Protein 4IT7 (pdb70)

Solvent-accessible surface area: 24587 Å² total; per-residue (Å²): 86,52,89,46,82,62,66,39,92,29,98,91,3,78,52,1,1,32,65,0,28,118,92,10,15,93,85,40,154,64,91,84,51,9,28,48,68,120,10,69,44,3,82,13,32,15,100,49,5,30,30,2,27,0,58,0,31,1,1,24,4,85,17,99,59,105,98,128,43,120,55,132,28,121,52,57,115,132,3,84,79,57,38,0,32,0,15,0,85,28,26,47,22,74,142,57,79,79,25,47,54,134,81,50,104,90,81,99,54,90,64,127,75,92,40,96,35,97,91,3,78,52,1,1,32,66,0,27,65,50,10,16,5,66,30,116,60,62,85,51,11,27,48,65,120,9,68,40,2,84,18,32,116,93,55,18,42,26,3,27,0,60,0,32,1,1,19,4,82,18,96,19,65,98,135,39,125,55,135,28,121,52,56,116,133,13,86,77,57,37,0,31,0,13,0,28,29,15,105,174,97,110,33,57,52,26,47,53,94,82,50,106,88,76,103,48,89,64,126,75,90,39,111,35,115,90,2,82,52,1,1,32,64,0,27,119,90,9,15,92,85,40,153,64,89,86,49,10,28,48,67,118,10,68,41,4,63,17,33,115,105,56,19,42,32,2,27,0,43,0,32,1,1,17,4,80,19,97,58,108,98,131,39,121,53,135,28,120,51,62,122,117,32,84,81,55,38,0,33,0,13,0,84,28,27,105,172,102,141,56,80,78,26,47,54,134,82,50,107,88,79,100,49,92,60,127,74,91,40,109,35,114,90,2,81,54,2,1,32,64,0,27,119,91,9,14,93,84,40,136,64,94,85,51,10,29,46,68,117,9,69,40,3,65,16,33,113,105,58,18,43,32,2,26,0,44,0,32,2,0,20,4,83,17,106,59,106,99,125,40,125,52,136,28,118,49,59,122,116,31,82,73,55,37,0,33,0,14,0,83,28,28,105,174,102,142,57,80,79,26,47,53,134,46,42,68,61,61

Organism: Ascaris lumbricoides (NCBI:txid6252)

Structure (mmCIF, N/CA/C/O backbone):
data_4IT7
#
_entry.id   4IT7
#
_cell.length_a   43.510
_cell.length_b   44.499
_cell.length_c   44.582
_cell.angle_alpha   90.000
_cell.angle_beta   89.990
_cell.angle_gamma   90.000
#
_symmetry.space_group_name_H-M   'P 1'
#
loop_
_entity.id
_entity.type
_entity.pdbx_description
1 polymer CPI
2 water water
#
loop_
_atom_site.group_PDB
_atom_site.id
_atom_site.type_symbol
_atom_site.label_atom_id
_atom_site.label_alt_id
_atom_site.label_comp_id
_atom_site.label_asym_id
_atom_site.label_entity_id
_atom_site.label_seq_id
_atom_site.pdbx_PDB_ins_code
_atom_site.Cartn_x
_atom_site.Cartn_y
_atom_site.Cartn_z
_atom_site.occupancy
_atom_site.B_iso_or_equiv
_atom_site.auth_seq_id
_atom_site.auth_comp_id
_atom_site.auth_asym_id
_atom_site.auth_atom_id
_atom_site.pdbx_PDB_model_num
ATOM 1 N N . GLY A 1 7 ? -13.659 -11.493 -14.012 1.00 80.37 6 GLY A N 1
ATOM 2 C CA . GLY A 1 7 ? -13.016 -12.739 -14.517 1.00 83.15 6 GLY A CA 1
ATOM 3 C C . GLY A 1 7 ? -11.582 -12.870 -14.023 1.00 86.15 6 GLY A C 1
ATOM 4 O O . GLY A 1 7 ? -11.237 -13.827 -13.337 1.00 91.51 6 GLY A O 1
ATOM 5 N N . GLY A 1 8 ? -10.743 -11.901 -14.372 1.00 79.54 7 GLY A N 1
ATOM 6 C CA . GLY A 1 8 ? -9.324 -11.937 -14.022 1.00 66.41 7 GLY A CA 1
ATOM 7 C C . GLY A 1 8 ? -8.739 -10.541 -13.923 1.00 58.65 7 GLY A C 1
ATOM 8 O O . GLY A 1 8 ? -9.384 -9.529 -14.272 1.00 53.81 7 GLY A O 1
ATOM 9 N N . PHE A 1 9 ? -7.511 -10.487 -13.444 1.00 48.59 8 PHE A N 1
ATOM 10 C CA . PHE A 1 9 ? -6.867 -9.220 -13.167 1.00 54.23 8 PHE A CA 1
ATOM 11 C C . PHE A 1 9 ? -6.343 -8.493 -14.382 1.00 50.58 8 PHE A C 1
ATOM 12 O O . PHE A 1 9 ? -5.924 -9.110 -15.335 1.00 61.81 8 PHE A O 1
ATOM 20 N N . SER A 1 10 ? -6.349 -7.167 -14.331 1.00 52.06 9 SER A N 1
ATOM 21 C CA . SER A 1 10 ? -5.727 -6.373 -15.388 1.00 52.72 9 SER A CA 1
ATOM 22 C C . SER A 1 10 ? -4.740 -5.290 -14.860 1.00 54.99 9 SER A C 1
ATOM 23 O O . SER A 1 10 ? -5.065 -4.509 -13.956 1.00 53.84 9 SER A O 1
ATOM 26 N N . THR A 1 11 ? -3.535 -5.283 -15.430 1.00 48.47 10 THR A N 1
ATOM 27 C CA . THR A 1 11 ? -2.452 -4.386 -15.055 1.00 51.85 10 THR A CA 1
ATOM 28 C C . THR A 1 11 ? -2.916 -2.971 -15.116 1.00 49.70 10 THR A C 1
ATOM 29 O O . THR A 1 11 ? -3.664 -2.608 -15.971 1.00 55.96 10 THR A O 1
ATOM 33 N N . LYS A 1 12 ? -2.445 -2.159 -14.197 1.00 47.83 11 LYS A N 1
ATOM 34 C CA . LYS A 1 12 ? -2.925 -0.819 -14.100 1.00 50.65 11 LYS A CA 1
ATOM 35 C C . LYS A 1 12 ? -1.667 0.006 -13.906 1.00 47.86 11 LYS A C 1
ATOM 36 O O . LYS A 1 12 ? -0.641 -0.526 -13.498 1.00 55.01 11 LYS A O 1
ATOM 42 N N . ASP A 1 13 ? -1.725 1.291 -14.240 1.00 49.32 12 ASP A N 1
ATOM 43 C CA . ASP A 1 13 ? -0.552 2.134 -14.189 1.00 49.60 12 ASP A CA 1
ATOM 44 C C . ASP A 1 13 ? -0.311 2.719 -12.799 1.00 53.43 12 ASP A C 1
ATOM 45 O O . ASP A 1 13 ? -1.215 3.329 -12.200 1.00 58.34 12 ASP A O 1
ATOM 50 N N . VAL A 1 14 ? 0.922 2.575 -12.316 1.00 54.27 13 VAL A N 1
ATOM 51 C CA . VAL A 1 14 ? 1.243 2.927 -10.926 1.00 56.35 13 VAL A CA 1
ATOM 52 C C . VAL A 1 14 ? 1.260 4.438 -10.705 1.00 58.18 13 VAL A C 1
ATOM 53 O O . VAL A 1 14 ? 1.403 4.895 -9.567 1.00 57.74 13 VAL A O 1
ATOM 57 N N . ASN A 1 15 ? 1.103 5.215 -11.783 1.00 61.56 14 ASN A N 1
ATOM 58 C CA . ASN A 1 15 ? 1.045 6.686 -11.664 1.00 58.35 14 ASN A CA 1
ATOM 59 C C . ASN A 1 15 ? -0.381 7.247 -11.836 1.00 57.26 14 ASN A C 1
ATOM 60 O O . ASN A 1 15 ? -0.620 8.444 -11.695 1.00 55.89 14 ASN A O 1
ATOM 65 N N . ASP A 1 16 ? -1.331 6.374 -12.128 1.00 54.00 15 ASP A N 1
ATOM 66 C CA . ASP A 1 16 ? -2.733 6.747 -12.048 1.00 56.74 15 ASP A CA 1
ATOM 67 C C . ASP A 1 16 ? -3.007 7.508 -10.736 1.00 64.15 15 ASP A C 1
ATOM 68 O O . ASP A 1 16 ? -2.589 7.084 -9.644 1.00 60.14 15 ASP A O 1
ATOM 73 N N . PRO A 1 17 ? -3.689 8.658 -10.846 1.00 65.77 16 PRO A N 1
ATOM 74 C CA . PRO A 1 17 ? -3.933 9.496 -9.677 1.00 62.93 16 PRO A CA 1
ATOM 75 C C . PRO A 1 17 ? -4.761 8.757 -8.636 1.00 61.65 16 PRO A C 1
ATOM 76 O O . PRO A 1 17 ? -4.534 8.927 -7.439 1.00 63.25 16 PRO A O 1
ATOM 80 N N . LYS A 1 18 ? -5.676 7.909 -9.089 1.00 59.02 17 LYS A N 1
ATOM 81 C CA . LYS A 1 18 ? -6.416 7.052 -8.177 1.00 62.80 17 LYS A CA 1
ATOM 82 C C . LYS A 1 18 ? -5.543 5.938 -7.538 1.00 57.86 17 LYS A C 1
ATOM 83 O O . LYS A 1 18 ? -5.746 5.610 -6.385 1.00 52.80 17 LYS A O 1
ATOM 89 N N . ILE A 1 19 ? -4.620 5.331 -8.289 1.00 52.05 18 ILE A N 1
ATOM 90 C CA . ILE A 1 19 ? -3.734 4.319 -7.713 1.00 45.96 18 ILE A CA 1
ATOM 91 C C . ILE A 1 19 ? -2.862 4.952 -6.626 1.00 41.83 18 ILE A C 1
ATOM 92 O O . ILE A 1 19 ? -2.768 4.394 -5.547 1.00 38.09 18 ILE A O 1
ATOM 97 N N . GLN A 1 20 ? -2.271 6.113 -6.904 1.00 41.31 19 GLN A N 1
ATOM 98 C CA . GLN A 1 20 ? -1.501 6.848 -5.914 1.00 42.95 19 GLN A CA 1
ATOM 99 C C . GLN A 1 20 ? -2.271 7.108 -4.578 1.00 42.79 19 GLN A C 1
ATOM 100 O O . GLN A 1 20 ? -1.783 6.761 -3.492 1.00 46.45 19 GLN A O 1
ATOM 106 N N . ALA A 1 21 ? -3.469 7.692 -4.677 1.00 43.33 20 ALA A N 1
ATOM 107 C CA . ALA A 1 21 ? -4.398 7.898 -3.536 1.00 40.59 20 ALA A CA 1
ATOM 108 C C . ALA A 1 21 ? -4.569 6.617 -2.767 1.00 42.34 20 ALA A C 1
ATOM 109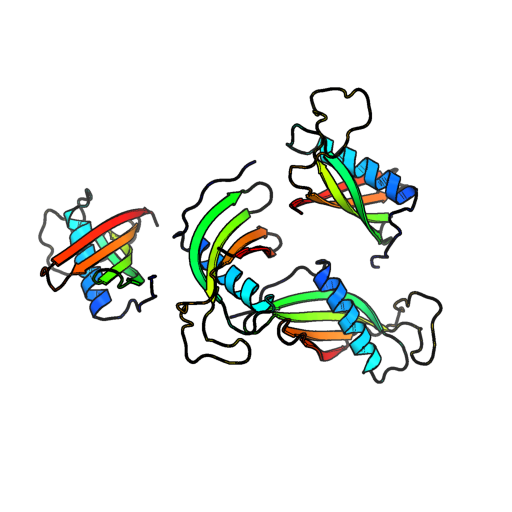 O O . ALA A 1 21 ? -4.383 6.594 -1.546 1.00 43.20 20 ALA A O 1
ATOM 111 N N . LEU A 1 22 ? -4.882 5.534 -3.476 1.00 31.96 21 LEU A N 1
ATOM 112 C CA . LEU A 1 22 ? -5.041 4.270 -2.793 1.00 35.99 21 LEU A CA 1
ATOM 113 C C . LEU A 1 22 ? -3.766 3.784 -2.060 1.00 37.15 21 LEU A C 1
ATOM 114 O O . LEU A 1 22 ? -3.874 3.286 -0.919 1.00 31.30 21 LEU A O 1
ATOM 119 N N . ALA A 1 23 ? -2.585 3.908 -2.703 1.00 37.16 22 ALA A N 1
ATOM 120 C CA . ALA A 1 23 ? -1.292 3.525 -2.057 1.00 34.36 22 ALA A CA 1
ATOM 121 C C . ALA A 1 23 ? -1.117 4.343 -0.751 1.00 30.59 22 ALA A C 1
ATOM 122 O O . ALA A 1 23 ? -0.730 3.810 0.260 1.00 35.09 22 ALA A O 1
ATOM 124 N N . GLY A 1 24 ? -1.472 5.620 -0.801 1.00 29.89 23 GLY A N 1
ATOM 125 C CA . GLY A 1 24 ? -1.339 6.514 0.315 1.00 32.53 23 GLY A CA 1
ATOM 126 C C . GLY A 1 24 ? -2.151 5.994 1.470 1.00 34.08 23 GLY A C 1
ATOM 127 O O . GLY A 1 24 ? -1.699 5.999 2.602 1.00 36.30 23 GLY A O 1
ATOM 128 N N . LYS A 1 25 ? -3.352 5.529 1.165 1.00 33.08 24 LYS A N 1
ATOM 129 C CA . LYS A 1 25 ? -4.256 5.068 2.194 1.00 32.96 24 LYS A CA 1
ATOM 130 C C . LYS A 1 25 ? -3.759 3.748 2.708 1.00 32.69 24 LYS A C 1
ATOM 131 O O . LYS A 1 25 ? -3.887 3.478 3.924 1.00 30.28 24 LYS A O 1
ATOM 137 N N . ALA A 1 26 ? -3.189 2.919 1.827 1.00 26.94 25 ALA A N 1
ATOM 138 C CA . ALA A 1 26 ? -2.699 1.613 2.272 1.00 31.36 25 ALA A CA 1
ATOM 139 C C . ALA A 1 26 ? -1.475 1.812 3.221 1.00 32.85 25 ALA A C 1
ATOM 140 O O . ALA A 1 26 ? -1.312 1.069 4.205 1.00 32.50 25 ALA A O 1
ATOM 142 N N . LEU A 1 27 ? -0.683 2.860 2.970 1.00 32.62 26 LEU A N 1
ATOM 143 C CA . LEU A 1 27 ? 0.421 3.215 3.857 1.00 35.42 26 LEU A CA 1
ATOM 144 C C . LEU A 1 27 ? -0.053 3.586 5.269 1.00 34.92 26 LEU A C 1
ATOM 145 O O . LEU A 1 27 ? 0.481 3.065 6.234 1.00 33.79 26 LEU A O 1
ATOM 150 N N . GLN A 1 28 ? -1.041 4.496 5.369 1.00 32.34 27 GLN A N 1
ATOM 151 C CA . GLN A 1 28 ? -1.602 4.840 6.657 1.00 33.66 27 GLN A CA 1
ATOM 152 C C . GLN A 1 28 ? -2.076 3.598 7.390 1.00 34.25 27 GLN A C 1
ATOM 153 O O . GLN A 1 28 ? -1.873 3.441 8.583 1.00 35.96 27 GLN A O 1
ATOM 159 N N . ARG A 1 29 ? -2.670 2.678 6.664 1.00 30.48 28 ARG A N 1
ATOM 160 C CA . ARG A 1 29 ? -3.069 1.425 7.261 1.00 34.13 28 ARG A CA 1
ATOM 161 C C . ARG A 1 29 ? -1.867 0.578 7.721 1.00 31.09 28 ARG A C 1
ATOM 162 O O . ARG A 1 29 ? -1.874 0.000 8.785 1.00 30.78 28 ARG A O 1
ATOM 170 N N . ILE A 1 30 ? -0.823 0.463 6.909 1.00 32.45 29 ILE A N 1
ATOM 171 C CA . ILE A 1 30 ? 0.363 -0.288 7.325 1.00 33.85 29 ILE A CA 1
ATOM 172 C C . ILE A 1 30 ? 0.914 0.337 8.605 1.00 28.68 29 ILE A C 1
ATOM 173 O O . ILE A 1 30 ? 1.119 -0.349 9.566 1.00 28.05 29 ILE A O 1
ATOM 178 N N . ASN A 1 31 ? 1.037 1.641 8.638 1.00 25.80 30 ASN A N 1
ATOM 179 C CA . ASN A 1 31 ? 1.616 2.302 9.788 1.00 29.95 30 ASN A CA 1
ATOM 180 C C . ASN A 1 31 ? 0.769 2.160 11.060 1.00 36.21 30 ASN A C 1
ATOM 181 O O . ASN A 1 31 ? 1.331 1.931 12.151 1.00 38.14 30 ASN A O 1
ATOM 186 N N . ALA A 1 32 ? -0.569 2.272 10.910 1.00 36.01 31 ALA A N 1
ATOM 187 C CA . ALA A 1 32 ? -1.560 2.135 12.030 1.00 37.09 31 ALA A CA 1
ATOM 188 C C . ALA A 1 32 ? -1.534 0.763 12.696 1.00 34.62 31 ALA A C 1
ATOM 189 O O . ALA A 1 32 ? -1.607 0.643 13.935 1.00 36.63 31 ALA A O 1
ATOM 191 N N . ALA A 1 33 ? -1.365 -0.268 11.875 1.00 32.22 32 ALA A N 1
ATOM 192 C CA . ALA A 1 33 ? -1.367 -1.657 12.321 1.00 33.91 32 ALA A CA 1
ATOM 193 C C . ALA A 1 33 ? 0.026 -2.259 12.687 1.00 39.69 32 ALA A C 1
ATOM 194 O O . ALA A 1 33 ? 0.105 -3.278 13.393 1.00 40.03 32 ALA A O 1
ATOM 196 N N . SER A 1 34 ? 1.104 -1.666 12.180 1.00 38.36 33 SER A N 1
ATOM 197 C CA . SER A 1 34 ? 2.464 -2.220 12.315 1.00 40.84 33 SER A CA 1
ATOM 198 C C . SER A 1 34 ? 2.973 -2.096 13.764 1.00 40.74 33 SER A C 1
ATOM 199 O O . SER A 1 34 ? 2.716 -1.073 14.421 1.00 38.86 33 SER A O 1
ATOM 202 N N . ASN A 1 35 ? 3.649 -3.138 14.265 1.00 45.79 34 ASN A N 1
ATOM 203 C CA . ASN A 1 35 ? 4.363 -3.089 15.584 1.00 46.50 34 ASN A CA 1
ATOM 204 C C . ASN A 1 35 ? 5.533 -2.116 15.673 1.00 46.02 34 ASN A C 1
ATOM 205 O O . ASN A 1 35 ? 6.038 -1.830 16.762 1.00 46.94 34 ASN A O 1
ATOM 210 N N . ASP A 1 36 ? 6.006 -1.670 14.523 1.00 49.21 35 ASP A N 1
ATOM 211 C CA . ASP A 1 36 ? 7.167 -0.796 14.447 1.00 49.97 35 ASP A CA 1
ATOM 212 C C . ASP A 1 36 ? 6.830 0.530 15.167 1.00 48.36 35 ASP A C 1
ATOM 213 O O . ASP A 1 36 ? 5.706 0.986 15.102 1.00 42.95 35 ASP A O 1
ATOM 218 N N . LEU A 1 37 ? 7.784 1.106 15.892 1.00 42.47 36 LEU A N 1
ATOM 219 C CA . LEU A 1 37 ? 7.605 2.409 16.529 1.00 41.95 36 LEU A CA 1
ATOM 220 C C . LEU A 1 37 ? 7.736 3.546 15.537 1.00 39.16 36 LEU A C 1
ATOM 221 O O . LEU A 1 37 ? 7.296 4.670 15.798 1.00 42.16 36 LEU A O 1
ATOM 226 N N . PHE A 1 38 ? 8.421 3.291 14.426 1.00 36.34 37 PHE A N 1
ATOM 227 C CA . PHE A 1 38 ? 8.741 4.358 13.443 1.00 40.25 37 PHE A CA 1
ATOM 228 C C . PHE A 1 38 ? 7.818 4.224 12.212 1.00 39.21 37 PHE A C 1
ATOM 229 O O . PHE A 1 38 ? 7.568 3.099 11.732 1.00 33.68 37 PHE A O 1
ATOM 237 N N . GLN A 1 39 ? 7.309 5.357 11.741 1.00 34.13 38 GLN A N 1
ATOM 238 C CA . GLN A 1 39 ? 6.555 5.440 10.504 1.00 37.45 38 GLN A CA 1
ATOM 239 C C . GLN A 1 39 ? 7.362 4.901 9.351 1.00 39.23 38 GLN A C 1
ATOM 240 O O . GLN A 1 39 ? 8.595 5.080 9.310 1.00 37.45 38 GLN A O 1
ATOM 246 N N . GLN A 1 40 ? 6.653 4.275 8.415 1.00 39.12 39 GLN A N 1
ATOM 247 C CA . GLN A 1 40 ? 7.220 3.808 7.163 1.00 37.08 39 GLN A CA 1
ATOM 248 C C . GLN A 1 40 ? 6.740 4.763 6.066 1.00 39.79 39 GLN A C 1
ATOM 249 O O . GLN A 1 40 ? 5.740 5.461 6.222 1.00 31.48 39 GLN A O 1
ATOM 255 N N . THR A 1 41 ? 7.471 4.805 4.951 1.00 36.64 40 THR A N 1
ATOM 256 C CA . THR A 1 41 ? 7.085 5.648 3.867 1.00 34.42 40 THR A CA 1
ATOM 257 C C . THR A 1 41 ? 7.147 4.804 2.616 1.00 34.34 40 THR A C 1
ATOM 258 O O . THR A 1 41 ? 7.788 3.731 2.608 1.00 38.25 40 THR A O 1
ATOM 262 N N . ILE A 1 42 ? 6.430 5.244 1.592 1.00 30.89 41 ILE A N 1
ATOM 263 C CA . ILE A 1 42 ? 6.432 4.524 0.326 1.00 35.64 41 ILE A CA 1
ATOM 264 C C . ILE A 1 42 ? 7.671 5.012 -0.419 1.00 34.34 41 ILE A C 1
ATOM 265 O O . ILE A 1 42 ? 7.871 6.201 -0.606 1.00 34.22 41 ILE A O 1
ATOM 270 N N . VAL A 1 43 ? 8.509 4.076 -0.820 1.00 42.68 42 VAL A N 1
ATOM 271 C CA . VAL A 1 43 ? 9.540 4.369 -1.820 1.00 43.02 42 VAL A CA 1
ATOM 272 C C . VAL A 1 43 ? 8.919 4.396 -3.228 1.00 46.68 42 VAL A C 1
ATOM 273 O O . VAL A 1 43 ? 8.962 5.417 -3.948 1.00 44.04 42 VAL A O 1
ATOM 277 N N . LYS A 1 44 ? 8.277 3.288 -3.598 1.00 47.58 43 LYS A N 1
ATOM 278 C CA . LYS A 1 44 ? 7.537 3.280 -4.845 1.00 49.20 43 LYS A CA 1
ATOM 279 C C . LYS A 1 44 ? 6.400 2.257 -4.874 1.00 45.56 43 LYS A C 1
ATOM 280 O O . LYS A 1 44 ? 6.438 1.183 -4.218 1.00 39.41 43 LYS A O 1
ATOM 286 N N . VAL A 1 45 ? 5.420 2.574 -5.706 1.00 41.48 44 VAL A N 1
ATOM 287 C CA . VAL A 1 45 ? 4.435 1.595 -6.020 1.00 45.82 44 VAL A CA 1
ATOM 288 C C . VAL A 1 45 ? 5.067 0.663 -7.061 1.00 40.80 44 VAL A C 1
ATOM 289 O O . VAL A 1 45 ? 5.203 1.039 -8.189 1.00 37.42 44 VAL A O 1
ATOM 293 N N . ILE A 1 46 ? 5.420 -0.553 -6.664 1.00 40.59 45 ILE A N 1
ATOM 294 C CA . ILE A 1 46 ? 6.033 -1.546 -7.586 1.00 39.35 45 ILE A CA 1
ATOM 295 C C . ILE A 1 46 ? 5.015 -1.987 -8.669 1.00 45.01 45 ILE A C 1
ATOM 296 O O . ILE A 1 46 ? 5.310 -1.934 -9.863 1.00 43.93 45 ILE A O 1
ATOM 301 N N . SER A 1 47 ? 3.813 -2.411 -8.261 1.00 44.40 46 SER A N 1
ATOM 302 C CA . SER A 1 47 ? 2.777 -2.762 -9.232 1.00 41.99 46 SER A CA 1
ATOM 303 C C . SER A 1 47 ? 1.342 -2.477 -8.759 1.00 42.38 46 SER A C 1
ATOM 304 O O . SER A 1 47 ? 1.112 -2.205 -7.571 1.00 36.80 46 SER A O 1
ATOM 307 N N . ALA A 1 48 ? 0.390 -2.569 -9.697 1.00 35.72 47 ALA A N 1
ATOM 308 C CA . ALA A 1 48 ? -1.013 -2.286 -9.428 1.00 35.35 47 ALA A CA 1
ATOM 309 C C . ALA A 1 48 ? -1.835 -3.049 -10.422 1.00 39.95 47 ALA A C 1
ATOM 310 O O . ALA A 1 48 ? -1.534 -3.041 -11.604 1.00 38.83 47 ALA A O 1
ATOM 312 N N . LYS A 1 49 ? -2.877 -3.723 -9.958 1.00 40.98 48 LYS A N 1
ATOM 313 C CA . LYS A 1 49 ? -3.719 -4.480 -10.857 1.00 43.10 48 LYS A CA 1
ATOM 314 C C . LYS A 1 49 ? -5.128 -4.563 -10.298 1.00 46.57 48 LYS A C 1
ATOM 315 O O . LYS A 1 49 ? -5.315 -4.814 -9.097 1.00 45.68 48 LYS A O 1
ATOM 321 N N . THR A 1 50 ? -6.112 -4.395 -11.177 1.00 42.75 49 THR A N 1
ATOM 322 C CA . THR A 1 50 ? -7.511 -4.354 -10.771 1.00 44.81 49 THR A CA 1
ATOM 323 C C . THR A 1 50 ? -8.326 -5.458 -11.435 1.00 52.44 49 THR A C 1
ATOM 324 O O . THR A 1 50 ? -8.072 -5.851 -12.581 1.00 52.94 49 THR A O 1
ATOM 328 N N . GLN A 1 51 ? -9.246 -6.025 -10.668 1.00 48.44 50 GLN A N 1
ATOM 329 C CA . GLN A 1 51 ? -10.266 -6.863 -11.205 1.00 48.66 50 GLN A CA 1
ATOM 330 C C . GLN A 1 51 ? -11.625 -6.306 -10.801 1.00 52.05 50 GLN A C 1
ATOM 331 O O . GLN A 1 51 ? -11.735 -5.475 -9.894 1.00 45.13 50 GLN A O 1
ATOM 337 N N . VAL A 1 52 ? -12.656 -6.741 -11.515 1.00 50.48 51 VAL A N 1
ATOM 338 C CA . VAL A 1 52 ? -13.981 -6.141 -11.398 1.00 49.99 51 VAL A CA 1
ATOM 339 C C . VAL A 1 52 ? -15.069 -7.193 -11.456 1.00 54.41 51 VAL A C 1
ATOM 340 O O . VAL A 1 52 ? -16.104 -6.961 -12.069 1.00 54.95 51 VAL A O 1
ATOM 344 N N . VAL A 1 53 ? -14.842 -8.331 -10.810 1.00 55.49 52 VAL A N 1
ATOM 345 C CA . VAL A 1 53 ? -15.857 -9.369 -10.717 1.00 61.60 52 VAL A CA 1
ATOM 346 C C . VAL A 1 53 ? -16.967 -9.025 -9.689 1.00 63.26 52 VAL A C 1
ATOM 347 O O . VAL A 1 53 ? -18.138 -9.226 -9.982 1.00 56.13 52 VAL A O 1
ATOM 351 N N . ALA A 1 54 ? -16.614 -8.485 -8.518 1.00 58.15 53 ALA A N 1
ATOM 352 C CA . ALA A 1 54 ? -17.621 -8.062 -7.540 1.00 52.91 53 ALA A CA 1
ATOM 353 C C . ALA A 1 54 ? -17.216 -6.776 -6.864 1.00 50.18 53 ALA A C 1
ATOM 354 O O . ALA A 1 54 ? -16.584 -6.800 -5.814 1.00 60.91 53 ALA A O 1
ATOM 356 N N . GLY A 1 55 ? -17.600 -5.643 -7.431 1.00 44.34 54 GLY A N 1
ATOM 357 C CA . GLY A 1 55 ? -16.990 -4.367 -7.040 1.00 37.47 54 GLY A CA 1
ATOM 358 C C . GLY A 1 55 ? -15.545 -4.371 -7.570 1.00 39.04 54 GLY A C 1
ATOM 359 O O . GLY A 1 55 ? -15.172 -5.282 -8.286 1.00 39.81 54 GLY A O 1
ATOM 360 N N . THR A 1 56 ? -14.747 -3.349 -7.267 1.00 39.90 55 THR A N 1
ATOM 361 C CA . THR A 1 56 ? -13.358 -3.296 -7.745 1.00 38.97 55 THR A CA 1
ATOM 362 C C . THR A 1 56 ? -12.406 -3.812 -6.679 1.00 46.41 55 THR A C 1
ATOM 363 O O . THR A 1 56 ? -12.441 -3.355 -5.515 1.00 39.73 55 THR A O 1
ATOM 367 N N . ASN A 1 57 ? -11.575 -4.778 -7.072 1.00 43.74 56 ASN A N 1
ATOM 368 C CA . ASN A 1 57 ? -10.464 -5.214 -6.264 1.00 41.13 56 ASN A CA 1
ATOM 369 C C . ASN A 1 57 ? -9.117 -4.832 -6.859 1.00 43.62 56 ASN A C 1
ATOM 370 O O . ASN A 1 57 ? -8.718 -5.325 -7.924 1.00 46.17 56 ASN A O 1
ATOM 375 N N . THR A 1 58 ? -8.419 -3.948 -6.157 1.00 42.71 57 THR A N 1
ATOM 376 C CA . THR A 1 58 ? -7.101 -3.485 -6.549 1.00 42.18 57 THR A CA 1
ATOM 377 C C . THR A 1 58 ? -5.990 -4.079 -5.672 1.00 42.31 57 THR A C 1
ATOM 378 O O . THR A 1 58 ? -6.030 -3.925 -4.448 1.00 48.21 57 THR A O 1
ATOM 382 N N . VAL A 1 59 ? -5.003 -4.729 -6.282 1.00 39.58 58 VAL A N 1
ATOM 383 C CA . VAL A 1 59 ? -3.890 -5.305 -5.522 1.00 38.74 58 VAL A CA 1
ATOM 384 C C . VAL A 1 59 ? -2.656 -4.496 -5.875 1.00 42.65 58 VAL A C 1
ATOM 385 O O . VAL A 1 59 ? -2.331 -4.295 -7.067 1.00 41.98 58 VAL A O 1
ATOM 389 N N . LEU A 1 60 ? -2.024 -3.979 -4.829 1.00 39.40 59 LEU A N 1
ATOM 390 C CA . LEU A 1 60 ? -0.845 -3.152 -4.962 1.00 40.58 59 LEU A CA 1
ATOM 391 C C . LEU A 1 60 ? 0.319 -3.830 -4.288 1.00 39.18 59 LEU A C 1
ATOM 392 O O . LEU A 1 60 ? 0.143 -4.523 -3.280 1.00 39.41 59 LEU A O 1
ATOM 397 N N . GLU A 1 61 ? 1.503 -3.634 -4.874 1.00 38.40 60 GLU A N 1
ATOM 398 C CA . GLU A 1 61 ? 2.735 -3.978 -4.209 1.00 37.49 60 GLU A CA 1
ATOM 399 C C . GLU A 1 61 ? 3.433 -2.679 -3.986 1.00 37.01 60 GLU A C 1
ATOM 400 O O . GLU A 1 61 ? 3.700 -1.953 -4.928 1.00 35.03 60 GLU A O 1
ATOM 406 N N . LEU A 1 62 ? 3.743 -2.413 -2.718 1.00 35.67 61 LEU A N 1
ATOM 407 C CA . LEU A 1 62 ? 4.380 -1.193 -2.303 1.00 34.81 61 LEU A CA 1
ATOM 408 C C . LEU A 1 62 ? 5.754 -1.530 -1.784 1.00 36.40 61 LEU A C 1
ATOM 409 O O . LEU A 1 62 ? 5.925 -2.473 -0.992 1.00 37.23 61 LEU A O 1
ATOM 414 N N . LEU A 1 63 ? 6.734 -0.751 -2.217 1.00 34.75 62 LEU A N 1
ATOM 415 C CA . LEU A 1 63 ? 8.064 -0.836 -1.644 1.00 35.26 62 LEU A CA 1
ATOM 416 C C . LEU A 1 63 ? 8.139 0.260 -0.589 1.00 31.55 62 LEU A C 1
ATOM 417 O O . LEU A 1 63 ? 7.988 1.462 -0.923 1.00 34.68 62 LEU A O 1
ATOM 422 N N . ILE A 1 64 ? 8.381 -0.120 0.673 1.00 30.03 63 ILE A N 1
ATOM 423 C CA . ILE A 1 64 ? 8.336 0.861 1.753 1.00 35.74 63 ILE A CA 1
ATOM 424 C C . ILE A 1 64 ? 9.652 0.874 2.531 1.00 40.68 63 ILE A C 1
ATOM 425 O O . ILE A 1 64 ? 10.335 -0.164 2.612 1.00 34.24 63 ILE A O 1
ATOM 430 N N . ALA A 1 65 ? 9.974 2.035 3.121 1.00 37.08 64 ALA A N 1
ATOM 431 C CA . ALA A 1 65 ? 11.186 2.180 3.942 1.00 41.34 64 ALA A CA 1
ATOM 432 C C . ALA A 1 65 ? 10.896 2.827 5.279 1.00 41.56 64 ALA A C 1
ATOM 433 O O . ALA A 1 65 ? 10.018 3.663 5.346 1.00 38.09 64 ALA A O 1
ATOM 435 N N . PRO A 1 66 ? 11.710 2.513 6.334 1.00 48.12 65 PRO A N 1
ATOM 436 C CA . PRO A 1 66 ? 11.530 3.217 7.616 1.00 46.79 65 PRO A CA 1
ATOM 437 C C . PRO A 1 66 ? 11.917 4.657 7.484 1.00 41.62 65 PRO A C 1
ATOM 438 O O . PRO A 1 66 ? 12.680 4.993 6.590 1.00 46.71 65 PRO A O 1
ATOM 442 N N . THR A 1 67 ? 11.346 5.505 8.324 1.00 42.71 66 THR A N 1
ATOM 443 C CA . THR A 1 67 ? 11.721 6.932 8.398 1.00 40.85 66 THR A CA 1
ATOM 444 C C . THR A 1 67 ? 12.207 7.132 9.812 1.00 41.17 66 THR A C 1
ATOM 445 O O . THR A 1 67 ? 12.239 6.167 10.594 1.00 40.79 66 THR A O 1
ATOM 449 N N . SER A 1 68 ? 12.546 8.369 10.177 1.00 42.40 67 SER A N 1
ATOM 450 C CA . SER A 1 68 ? 12.857 8.628 11.584 1.00 45.33 67 SER A CA 1
ATOM 451 C C . SER A 1 68 ? 11.697 9.287 12.351 1.00 47.15 67 SER A C 1
ATOM 452 O O . SER A 1 68 ? 11.840 9.726 13.490 1.00 44.52 67 SER A O 1
ATOM 455 N N . CYS A 1 69 ? 10.549 9.328 11.727 1.00 48.44 68 CYS A N 1
ATOM 456 C CA . CYS A 1 69 ? 9.368 9.837 12.342 1.00 50.08 68 CYS A CA 1
ATOM 457 C C . CYS A 1 69 ? 8.811 8.774 13.260 1.00 48.05 68 CYS A C 1
ATOM 458 O O . CYS A 1 69 ? 8.428 7.728 12.828 1.00 49.03 68 CYS A O 1
ATOM 461 N N . ARG A 1 70 ? 8.814 9.057 14.547 1.00 49.93 69 ARG A N 1
ATOM 462 C CA . ARG A 1 70 ? 8.323 8.121 15.507 1.00 46.20 69 ARG A CA 1
ATOM 463 C C . ARG A 1 70 ? 6.841 8.191 15.482 1.00 42.99 69 ARG A C 1
ATOM 464 O O . ARG A 1 70 ? 6.294 9.233 15.317 1.00 42.01 69 ARG A O 1
ATOM 472 N N . LYS A 1 71 ? 6.194 7.049 15.613 1.00 44.98 70 LYS A N 1
ATOM 473 C CA . LYS A 1 71 ? 4.745 6.964 15.709 1.00 47.41 70 LYS A CA 1
ATOM 474 C C . LYS A 1 71 ? 4.229 7.596 16.999 1.00 50.48 70 LYS A C 1
ATOM 475 O O . LYS A 1 71 ? 3.096 7.951 17.101 1.00 50.86 70 LYS A O 1
ATOM 481 N N . ASN A 1 72 ? 5.093 7.712 17.991 1.00 63.22 71 ASN A N 1
ATOM 482 C CA . ASN A 1 72 ? 4.714 8.285 19.267 1.00 64.82 71 ASN A CA 1
ATOM 483 C C . ASN A 1 72 ? 4.823 9.775 19.289 1.00 62.53 71 ASN A C 1
ATOM 484 O O . ASN A 1 72 ? 5.003 10.355 20.312 1.00 65.78 71 ASN A O 1
ATOM 489 N N . GLU A 1 73 ? 4.717 10.386 18.134 1.00 65.60 72 GLU A N 1
ATOM 490 C CA . GLU A 1 73 ? 4.944 11.803 18.013 1.00 68.90 72 GLU A CA 1
ATOM 491 C C . GLU A 1 73 ? 3.975 12.509 17.110 1.00 66.06 72 GLU A C 1
ATOM 492 O O . GLU A 1 73 ? 2.890 12.063 16.856 1.00 70.09 72 GLU A O 1
ATOM 498 N N . THR A 1 74 ? 4.417 13.655 16.659 1.00 71.38 73 THR A N 1
ATOM 499 C CA . THR A 1 74 ? 3.735 14.438 15.678 1.00 73.98 73 THR A CA 1
ATOM 500 C C . THR A 1 74 ? 4.769 15.255 14.940 1.00 78.89 73 THR A C 1
ATOM 501 O O . THR A 1 74 ? 5.069 16.372 15.307 1.00 75.76 73 THR A O 1
ATOM 505 N N . SER A 1 75 ? 5.301 14.659 13.886 1.00 77.90 74 SER A N 1
ATOM 506 C CA . SER A 1 75 ? 6.382 15.218 13.111 1.00 74.66 74 SER A CA 1
ATOM 507 C C . SER A 1 75 ? 6.037 16.498 12.396 1.00 73.40 74 SER A C 1
ATOM 508 O O . SER A 1 75 ? 4.947 16.673 11.916 1.00 70.24 74 SER A O 1
ATOM 511 N N . ALA A 1 76 ? 7.023 17.371 12.310 1.00 75.60 75 ALA A N 1
ATOM 512 C CA . ALA A 1 76 ? 6.903 18.660 11.651 1.00 72.68 75 ALA A CA 1
ATOM 513 C C . ALA A 1 76 ? 6.769 18.655 10.120 1.00 72.74 75 ALA A C 1
ATOM 514 O O . ALA A 1 76 ? 6.688 19.718 9.529 1.00 69.05 75 ALA A O 1
ATOM 516 N N . GLY A 1 77 ? 6.762 17.499 9.480 1.00 59.14 76 GLY A N 1
ATOM 517 C CA . GLY A 1 77 ? 6.578 17.502 8.047 1.00 72.90 76 GLY A CA 1
ATOM 518 C C . GLY A 1 77 ? 6.478 16.208 7.281 1.00 74.98 76 GLY A C 1
ATOM 519 O O . GLY A 1 77 ? 5.830 15.275 7.697 1.00 84.06 76 GLY A O 1
ATOM 520 N N . ASN A 1 78 ? 7.120 16.174 6.128 1.00 72.11 77 ASN A N 1
ATOM 521 C CA . ASN A 1 78 ? 7.280 14.959 5.386 1.00 69.08 77 ASN A CA 1
ATOM 522 C C . ASN A 1 78 ? 8.137 14.041 6.219 1.00 69.00 77 ASN A C 1
ATOM 523 O O . ASN A 1 78 ? 8.962 14.505 7.010 1.00 65.10 77 ASN A O 1
ATOM 528 N N . CYS A 1 79 ? 7.980 12.745 6.021 1.00 50.44 78 CYS A N 1
ATOM 529 C CA . CYS A 1 79 ? 8.831 11.825 6.685 1.00 49.12 78 CYS A CA 1
ATOM 530 C C . CYS A 1 79 ? 9.676 11.086 5.681 1.00 52.68 78 CYS A C 1
ATOM 531 O O . CYS A 1 79 ? 9.179 10.302 4.900 1.00 49.17 78 CYS A O 1
ATOM 534 N N . GLU A 1 80 ? 10.971 11.366 5.693 1.00 51.58 79 GLU A N 1
ATOM 535 C CA . GLU A 1 80 ? 11.851 10.823 4.660 1.00 51.67 79 GLU A CA 1
ATOM 536 C C . GLU A 1 80 ? 12.531 9.494 4.962 1.00 49.58 79 GLU A C 1
ATOM 537 O O . GLU A 1 80 ? 13.023 9.271 6.036 1.00 47.26 79 GLU A O 1
ATOM 543 N N . ALA A 1 81 ? 12.533 8.622 3.967 1.00 49.32 80 ALA A N 1
ATOM 544 C CA . ALA A 1 81 ? 13.181 7.310 4.019 1.00 48.41 80 ALA A CA 1
ATOM 545 C C . ALA A 1 81 ? 14.619 7.505 4.453 1.00 48.84 80 ALA A C 1
ATOM 546 O O . ALA A 1 81 ? 15.250 8.518 4.142 1.00 48.39 80 ALA A O 1
ATOM 548 N N . VAL A 1 82 ? 15.126 6.528 5.172 1.00 50.92 81 VAL A N 1
ATOM 549 C CA . VAL A 1 82 ? 16.457 6.606 5.725 1.00 52.62 81 VAL A CA 1
ATOM 550 C C . VAL A 1 82 ? 17.349 5.475 5.215 1.00 62.23 81 VAL A C 1
ATOM 551 O O . VAL A 1 82 ? 16.890 4.377 4.990 1.00 61.73 81 VAL A O 1
ATOM 555 N N . SER A 1 83 ? 18.619 5.784 5.004 1.00 66.65 82 SER A N 1
ATOM 556 C CA . SER A 1 83 ? 19.627 4.858 4.467 1.00 65.86 82 SER A CA 1
ATOM 557 C C . SER A 1 83 ? 19.444 3.412 4.863 1.00 68.29 82 SER A C 1
ATOM 558 O O . SER A 1 83 ? 19.301 2.572 4.027 1.00 69.65 82 SER A O 1
ATOM 561 N N . ASN A 1 84 ? 19.437 3.119 6.142 1.00 73.39 83 ASN A N 1
ATOM 562 C CA . ASN A 1 84 ? 19.050 1.793 6.574 1.00 79.18 83 ASN A CA 1
ATOM 563 C C . ASN A 1 84 ? 18.021 1.784 7.688 1.00 86.56 83 ASN A C 1
ATOM 564 O O . ASN A 1 84 ? 18.321 1.945 8.856 1.00 90.49 83 ASN A O 1
ATOM 569 N N . GLY A 1 85 ? 16.798 1.534 7.286 1.00 82.75 84 GLY A N 1
ATOM 570 C CA . GLY A 1 85 ? 16.536 1.420 5.877 1.00 70.20 84 GLY A CA 1
ATOM 571 C C . GLY A 1 85 ? 16.288 0.051 5.332 1.00 67.21 84 GLY A C 1
ATOM 572 O O . GLY A 1 85 ? 16.270 -0.091 4.136 1.00 69.06 84 GLY A O 1
ATOM 573 N N . THR A 1 86 ? 16.084 -0.942 6.181 1.00 59.33 85 THR A N 1
ATOM 574 C CA . THR A 1 86 ? 15.556 -2.193 5.708 1.00 60.64 85 THR A CA 1
ATOM 575 C C . THR A 1 86 ? 14.182 -2.009 5.112 1.00 59.62 85 THR A C 1
ATOM 576 O O . THR A 1 86 ? 13.208 -1.935 5.790 1.00 57.03 85 THR A O 1
ATOM 580 N N . LYS A 1 87 ? 14.146 -1.945 3.809 1.00 56.14 86 LYS A N 1
ATOM 581 C CA . LYS A 1 87 ? 12.951 -1.817 3.015 1.00 55.58 86 LYS A CA 1
ATOM 582 C C . LYS A 1 87 ? 12.059 -3.084 3.088 1.00 53.74 86 LYS A C 1
ATOM 583 O O . LYS A 1 87 ? 12.542 -4.204 3.312 1.00 49.79 86 LYS A O 1
ATOM 589 N N . GLN A 1 88 ? 10.753 -2.891 2.945 1.00 49.40 87 GLN A N 1
ATOM 590 C CA . GLN A 1 88 ? 9.854 -4.033 2.819 1.00 46.90 87 GLN A CA 1
ATOM 591 C C . GLN A 1 88 ? 9.015 -3.890 1.583 1.00 43.44 87 GLN A C 1
ATOM 592 O O . GLN A 1 88 ? 8.887 -2.782 1.038 1.00 39.23 87 GLN A O 1
ATOM 598 N N . ILE A 1 89 ? 8.490 -5.028 1.127 1.00 48.17 88 ILE A N 1
ATOM 599 C CA . ILE A 1 89 ? 7.464 -5.093 0.086 1.00 43.32 88 ILE A CA 1
ATOM 600 C C . ILE A 1 89 ? 6.186 -5.648 0.703 1.00 42.14 88 ILE A C 1
ATOM 601 O O . ILE A 1 89 ? 6.157 -6.749 1.305 1.00 43.62 88 ILE A O 1
ATOM 606 N N . CYS A 1 90 ? 5.145 -4.844 0.584 1.00 40.93 89 CYS A N 1
ATOM 607 C CA . CYS A 1 90 ? 3.865 -5.175 1.162 1.00 41.44 89 CYS A CA 1
ATOM 608 C C . CYS A 1 90 ? 2.914 -5.304 -0.008 1.00 43.33 89 CYS A C 1
ATOM 609 O O . CYS A 1 90 ? 2.915 -4.433 -0.893 1.00 36.68 89 CYS A O 1
ATOM 612 N N . THR A 1 91 ? 2.210 -6.446 -0.039 1.00 39.02 90 THR A N 1
ATOM 613 C CA . THR A 1 91 ? 1.057 -6.692 -0.873 1.00 43.66 90 THR A CA 1
ATOM 614 C C . THR A 1 91 ? -0.215 -6.247 -0.102 1.00 46.02 90 THR A C 1
ATOM 615 O O . THR A 1 91 ? -0.462 -6.631 1.058 1.00 42.64 90 THR A O 1
ATOM 619 N N . VAL A 1 92 ? -0.968 -5.372 -0.748 1.00 41.91 91 VAL A N 1
ATOM 620 C CA . VAL A 1 92 ? -2.148 -4.739 -0.191 1.00 42.13 91 VAL A CA 1
ATOM 621 C C . VAL A 1 92 ? -3.284 -4.926 -1.201 1.00 45.84 91 VAL A C 1
ATOM 622 O O . VAL A 1 92 ? -3.067 -4.737 -2.416 1.00 45.77 91 VAL A O 1
ATOM 626 N N . ALA A 1 93 ? -4.461 -5.326 -0.699 1.00 39.24 92 ALA A N 1
ATOM 627 C CA . ALA A 1 93 ? -5.677 -5.464 -1.485 1.00 35.40 92 ALA A CA 1
ATOM 628 C C . ALA A 1 93 ? -6.697 -4.440 -0.996 1.00 39.11 92 ALA A C 1
ATOM 629 O O . ALA A 1 93 ? -6.967 -4.283 0.216 1.00 38.24 92 ALA A O 1
ATOM 631 N N . ILE A 1 94 ? -7.197 -3.660 -1.943 1.00 38.56 93 ILE A N 1
ATOM 632 C CA . ILE A 1 94 ? -8.243 -2.751 -1.636 1.00 39.69 93 ILE A CA 1
ATOM 633 C C . ILE A 1 94 ? -9.521 -3.073 -2.412 1.00 47.66 93 ILE A C 1
ATOM 634 O O . ILE A 1 94 ? -9.507 -3.242 -3.646 1.00 44.92 93 ILE A O 1
ATOM 639 N N . TRP A 1 95 ? -10.611 -3.199 -1.649 1.00 43.00 94 TRP A N 1
ATOM 640 C CA . TRP A 1 95 ? -11.880 -3.689 -2.144 1.00 42.91 94 TRP A CA 1
ATOM 641 C C . TRP A 1 95 ? -12.935 -2.639 -1.995 1.00 40.26 94 TRP A C 1
ATOM 642 O O . TRP A 1 95 ? -13.211 -2.176 -0.876 1.00 34.66 94 TRP A O 1
ATOM 653 N N . GLU A 1 96 ? -13.502 -2.227 -3.128 1.00 36.42 95 GLU A N 1
ATOM 654 C CA . GLU A 1 96 ? -14.532 -1.191 -3.140 1.00 39.23 95 GLU A CA 1
ATOM 655 C C . GLU A 1 96 ? -15.890 -1.625 -3.664 1.00 34.98 95 GLU A C 1
ATOM 656 O O . GLU A 1 96 ? -16.009 -2.220 -4.742 1.00 33.20 95 GLU A O 1
ATOM 662 N N . LYS A 1 97 ? -16.917 -1.296 -2.883 1.00 36.58 96 LYS A N 1
ATOM 663 C CA . LYS A 1 97 ? -18.304 -1.568 -3.256 1.00 36.23 96 LYS A CA 1
ATOM 664 C C . LYS A 1 97 ? -19.109 -0.326 -3.020 1.00 37.79 96 LYS A C 1
ATOM 665 O O . LYS A 1 97 ? -19.705 -0.181 -1.940 1.00 42.40 96 LYS A O 1
ATOM 671 N N . PRO A 1 98 ? -19.162 0.583 -4.026 1.00 39.15 97 PRO A N 1
ATOM 672 C CA . PRO A 1 98 ? -19.735 1.932 -3.822 1.00 40.76 97 PRO A CA 1
ATOM 673 C C . PRO A 1 98 ? -21.261 1.933 -3.578 1.00 42.98 97 PRO A C 1
ATOM 674 O O . PRO A 1 98 ? -21.824 2.961 -3.202 1.00 41.11 97 PRO A O 1
ATOM 678 N N . TRP A 1 99 ? -21.926 0.797 -3.798 1.00 42.69 98 TRP A N 1
ATOM 679 C CA . TRP A 1 99 ? -23.344 0.681 -3.407 1.00 48.97 98 TRP A CA 1
ATOM 680 C C . TRP A 1 99 ? -23.555 0.334 -1.940 1.00 47.53 98 TRP A C 1
ATOM 681 O O . TRP A 1 99 ? -24.684 0.455 -1.426 1.00 47.38 98 TRP A O 1
ATOM 692 N N . GLU A 1 100 ? -22.504 -0.183 -1.282 1.00 46.31 99 GLU A N 1
ATOM 693 C CA . GLU A 1 100 ? -22.506 -0.369 0.168 1.00 41.40 99 GLU A CA 1
ATOM 694 C C . GLU A 1 100 ? -21.740 0.752 0.833 1.00 45.72 99 GLU A C 1
ATOM 695 O O . GLU A 1 100 ? -21.506 0.714 2.060 1.00 43.30 99 GLU A O 1
ATOM 701 N N . ASN A 1 101 ? -21.370 1.755 0.026 1.00 42.78 100 ASN A N 1
ATOM 702 C CA . ASN A 1 101 ? -20.464 2.794 0.443 1.00 46.73 100 ASN A CA 1
ATOM 703 C C . ASN A 1 101 ? -19.214 2.213 1.140 1.00 44.49 100 ASN A C 1
ATOM 704 O O . ASN A 1 101 ? -18.758 2.750 2.141 1.00 44.59 100 ASN A O 1
ATOM 709 N N . PHE A 1 102 ? -18.710 1.097 0.609 1.00 36.52 101 PHE A N 1
ATOM 710 C CA . PHE A 1 102 ? -17.773 0.227 1.289 1.00 37.83 101 PHE A CA 1
ATOM 711 C C . PHE A 1 102 ? -16.352 0.306 0.656 1.00 40.89 101 PHE A C 1
ATOM 712 O O . PHE A 1 102 ? -16.158 0.174 -0.588 1.00 37.21 101 PHE A O 1
ATOM 720 N N . GLU A 1 103 ? -15.353 0.589 1.487 1.00 35.73 102 GLU A N 1
ATOM 721 C CA . GLU A 1 103 ? -13.973 0.501 1.016 1.00 37.44 102 GLU A CA 1
ATOM 722 C C . GLU A 1 103 ? -13.181 -0.171 2.085 1.00 38.98 102 GLU A C 1
ATOM 723 O O . GLU A 1 103 ? -12.997 0.397 3.150 1.00 43.99 102 GLU A O 1
ATOM 729 N N . GLU A 1 104 ? -12.737 -1.387 1.801 1.00 36.51 103 GLU A N 1
ATOM 730 C CA . GLU A 1 104 ? -11.972 -2.184 2.720 1.00 37.79 103 GLU A CA 1
ATOM 731 C C . GLU A 1 104 ? -10.511 -2.388 2.226 1.00 40.94 103 GLU A C 1
ATOM 732 O O . GLU A 1 104 ? -10.268 -2.971 1.146 1.00 34.36 103 GLU A O 1
ATOM 738 N N . ILE A 1 105 ? -9.550 -1.894 3.018 1.00 37.14 104 ILE A N 1
ATOM 739 C CA . ILE A 1 105 ? -8.106 -2.070 2.720 1.00 40.80 104 ILE A CA 1
ATOM 740 C C . ILE A 1 105 ? -7.505 -3.205 3.575 1.00 39.36 104 ILE A C 1
ATOM 741 O O . ILE A 1 105 ? -7.489 -3.106 4.790 1.00 40.35 104 ILE A O 1
ATOM 746 N N . THR A 1 106 ? -7.037 -4.264 2.924 1.00 43.21 105 THR A N 1
ATOM 747 C CA . THR A 1 106 ? -6.425 -5.423 3.571 1.00 40.06 105 THR A CA 1
ATOM 748 C C . THR A 1 106 ? -4.922 -5.441 3.306 1.00 42.84 105 THR A C 1
ATOM 749 O O . THR A 1 106 ? -4.503 -5.513 2.150 1.00 41.61 105 THR A O 1
ATOM 753 N N . ILE A 1 107 ? -4.101 -5.362 4.352 1.00 41.73 106 ILE A N 1
ATOM 754 C CA . ILE A 1 107 ? -2.652 -5.612 4.178 1.00 44.45 106 ILE A CA 1
ATOM 755 C C . ILE A 1 107 ? -2.459 -7.089 4.188 1.00 45.72 106 ILE A C 1
ATOM 756 O O . ILE A 1 107 ? -2.681 -7.704 5.212 1.00 51.45 106 ILE A O 1
ATOM 761 N N . LYS A 1 108 ? -2.008 -7.641 3.072 1.00 47.57 107 LYS A N 1
ATOM 762 C CA . LYS A 1 108 ? -2.010 -9.066 2.833 1.00 49.90 107 LYS A CA 1
ATOM 763 C C . LYS A 1 108 ? -0.761 -9.754 3.398 1.00 54.54 107 LYS A C 1
ATOM 764 O O . LYS A 1 108 ? -0.814 -10.877 3.935 1.00 58.49 107 LYS A O 1
ATOM 770 N N . GLU A 1 109 ? 0.369 -9.072 3.271 1.00 52.41 108 GLU A N 1
ATOM 771 C CA . GLU A 1 109 ? 1.654 -9.543 3.781 1.00 52.58 108 GLU A CA 1
ATOM 772 C C . GLU A 1 109 ? 2.618 -8.415 3.521 1.00 47.60 108 GLU A C 1
ATOM 773 O O . GLU A 1 109 ? 2.487 -7.754 2.500 1.00 42.71 108 GLU A O 1
ATOM 779 N N . CYS A 1 110 ? 3.536 -8.179 4.458 1.00 43.28 109 CYS A N 1
ATOM 780 C CA . CYS A 1 110 ? 4.820 -7.464 4.219 1.00 51.73 109 CYS A CA 1
ATOM 781 C C . CYS A 1 110 ? 6.041 -8.397 4.433 1.00 50.65 109 CYS A C 1
ATOM 782 O O . CYS A 1 110 ? 6.023 -9.281 5.288 1.00 65.82 109 CYS A O 1
ATOM 785 N N . LYS A 1 111 ? 7.100 -8.206 3.673 1.00 53.19 110 LYS A N 1
ATOM 786 C CA . LYS A 1 111 ? 8.271 -9.041 3.864 1.00 56.60 110 LYS A CA 1
ATOM 787 C C . LYS A 1 111 ? 9.487 -8.207 3.511 1.00 65.40 110 LYS A C 1
ATOM 788 O O . LYS A 1 111 ? 9.359 -7.217 2.771 1.00 64.34 110 LYS A O 1
ATOM 794 N N . SER A 1 112 ? 10.652 -8.619 4.032 1.00 68.27 111 SER A N 1
ATOM 795 C CA . SER A 1 112 ? 11.940 -7.971 3.748 1.00 68.54 111 SER A CA 1
ATOM 796 C C . SER A 1 112 ? 12.256 -8.008 2.280 1.00 64.32 111 SER A C 1
ATOM 797 O O . SER A 1 112 ? 12.155 -9.039 1.630 1.00 67.65 111 SER A O 1
ATOM 800 N N . ALA A 1 113 ? 12.598 -6.843 1.765 1.00 67.10 112 ALA A N 1
ATOM 801 C CA . ALA A 1 113 ? 13.108 -6.717 0.429 1.00 72.95 112 ALA A CA 1
ATOM 802 C C . ALA A 1 113 ? 14.579 -6.344 0.548 1.00 78.77 112 ALA A C 1
ATOM 803 O O . ALA A 1 113 ? 15.053 -5.998 1.654 1.00 72.72 112 ALA A O 1
ATOM 806 N N . GLY B 1 7 ? -6.334 11.358 -36.253 1.00 89.37 6 GLY B N 1
ATOM 807 C CA . GLY B 1 7 ? -6.991 12.582 -36.796 1.00 86.99 6 GLY B CA 1
ATOM 808 C C . GLY B 1 7 ? -8.427 12.730 -36.319 1.00 85.10 6 GLY B C 1
ATOM 809 O O . GLY B 1 7 ? -8.774 13.705 -35.659 1.00 99.73 6 GLY B O 1
ATOM 810 N N . GLY B 1 8 ? -9.263 11.756 -36.660 1.00 77.20 7 GLY B N 1
ATOM 811 C CA . GLY B 1 8 ? -10.693 11.790 -36.341 1.00 66.92 7 GLY B CA 1
ATOM 812 C C . GLY B 1 8 ? -11.269 10.388 -36.207 1.00 61.06 7 GLY B C 1
ATOM 813 O O . GLY B 1 8 ? -10.600 9.356 -36.501 1.00 43.22 7 GLY B O 1
ATOM 814 N N . PHE B 1 9 ? -12.518 10.349 -35.765 1.00 56.87 8 PHE B N 1
ATOM 815 C CA . PHE B 1 9 ? -13.171 9.087 -35.466 1.00 55.36 8 PHE B CA 1
ATOM 816 C C . PHE B 1 9 ? -13.688 8.369 -36.691 1.00 50.98 8 PHE B C 1
ATOM 817 O O . PHE B 1 9 ? -14.097 8.988 -37.643 1.00 58.03 8 PHE B O 1
ATOM 825 N N . SER B 1 10 ? -13.689 7.052 -36.643 1.00 48.94 9 SER B N 1
ATOM 826 C CA . SER B 1 10 ? -14.286 6.260 -37.706 1.00 55.24 9 SER B CA 1
ATOM 827 C C . SER B 1 10 ? -15.269 5.174 -37.169 1.00 56.92 9 SER B C 1
ATOM 828 O O . SER B 1 10 ? -14.937 4.401 -36.255 1.00 59.66 9 SER B O 1
ATOM 831 N N . THR B 1 11 ? -16.475 5.153 -37.733 1.00 50.87 10 THR B N 1
ATOM 832 C CA . THR B 1 11 ? -17.550 4.245 -37.353 1.00 49.92 10 THR B CA 1
ATOM 833 C C . THR B 1 11 ? -17.090 2.826 -37.426 1.00 50.69 10 THR B C 1
ATOM 834 O O . THR B 1 11 ? -16.338 2.447 -38.292 1.00 56.26 10 THR B O 1
ATOM 838 N N . LYS B 1 12 ? -17.554 2.030 -36.487 1.00 52.07 11 LYS B N 1
ATOM 839 C CA . LYS B 1 12 ? -17.099 0.690 -36.382 1.00 51.55 11 LYS B CA 1
ATOM 840 C C . LYS B 1 12 ? -18.370 -0.125 -36.187 1.00 50.14 11 LYS B C 1
ATOM 841 O O . LYS B 1 12 ? -19.387 0.410 -35.761 1.00 60.24 11 LYS B O 1
ATOM 847 N N . ASP B 1 13 ? -18.317 -1.410 -36.517 1.00 51.36 12 ASP B N 1
ATOM 848 C CA . ASP B 1 13 ? -19.478 -2.261 -36.468 1.00 52.22 12 ASP B CA 1
ATOM 849 C C . ASP B 1 13 ? -19.678 -2.860 -35.082 1.00 55.22 12 ASP B C 1
ATOM 850 O O . ASP B 1 13 ? -18.751 -3.448 -34.505 1.00 51.92 12 ASP B O 1
ATOM 855 N N . VAL B 1 14 ? -20.910 -2.739 -34.585 1.00 56.44 13 VAL B N 1
ATOM 856 C CA . VAL B 1 14 ? -21.221 -3.083 -33.196 1.00 55.53 13 VAL B CA 1
ATOM 857 C C . VAL B 1 14 ? -21.264 -4.584 -32.990 1.00 56.93 13 VAL B C 1
ATOM 858 O O . VAL B 1 14 ? -21.407 -5.029 -31.854 1.00 53.77 13 VAL B O 1
ATOM 862 N N . ASN B 1 15 ? -21.128 -5.367 -34.072 1.00 60.13 14 ASN B N 1
ATOM 863 C CA . ASN B 1 15 ? -21.041 -6.842 -33.944 1.00 55.05 14 ASN B CA 1
ATOM 864 C C . ASN B 1 15 ? -19.603 -7.372 -34.104 1.00 54.49 14 ASN B C 1
ATOM 865 O O . ASN B 1 15 ? -19.349 -8.568 -33.969 1.00 57.29 14 ASN B O 1
ATOM 870 N N . ASP B 1 16 ? -18.657 -6.483 -34.371 1.00 48.04 15 ASP B N 1
ATOM 871 C CA . ASP B 1 16 ? -17.247 -6.872 -34.322 1.00 53.63 15 ASP B CA 1
ATOM 872 C C . ASP B 1 16 ? -16.979 -7.634 -33.016 1.00 57.53 15 ASP B C 1
ATOM 873 O O . ASP B 1 16 ? -17.406 -7.205 -31.928 1.00 52.50 15 ASP B O 1
ATOM 878 N N . PRO B 1 17 ? -16.300 -8.788 -33.127 1.00 62.99 16 PRO B N 1
ATOM 879 C CA . PRO B 1 17 ? -16.067 -9.627 -31.957 1.00 60.59 16 PRO B CA 1
ATOM 880 C C . PRO B 1 17 ? -15.245 -8.877 -30.919 1.00 60.76 16 PRO B C 1
ATOM 881 O O . PRO B 1 17 ? -15.467 -9.054 -29.727 1.00 66.30 16 PRO B O 1
ATOM 885 N N . LYS B 1 18 ? -14.332 -8.023 -31.372 1.00 56.42 17 LYS B N 1
ATOM 886 C CA . LYS B 1 18 ? -13.575 -7.190 -30.461 1.00 56.82 17 LYS B CA 1
ATOM 887 C C . LYS B 1 18 ? -14.438 -6.074 -29.809 1.00 57.32 17 LYS B C 1
ATOM 888 O O . LYS B 1 18 ? -14.227 -5.764 -28.647 1.00 51.20 17 LYS B O 1
ATOM 894 N N . ILE B 1 19 ? -15.362 -5.452 -30.554 1.00 51.41 18 ILE B N 1
ATOM 895 C CA . ILE B 1 19 ? -16.240 -4.432 -29.980 1.00 46.07 18 ILE B CA 1
ATOM 896 C C . ILE B 1 19 ? -17.104 -5.077 -28.903 1.00 41.22 18 ILE B C 1
ATOM 897 O O . ILE B 1 19 ? -17.234 -4.516 -27.818 1.00 42.33 18 ILE B O 1
ATOM 902 N N . GLN B 1 20 ? -17.651 -6.252 -29.190 1.00 39.82 19 GLN B N 1
ATOM 903 C CA . GLN B 1 20 ? -18.472 -6.979 -28.207 1.00 45.08 19 GLN B CA 1
ATOM 904 C C . GLN B 1 20 ? -17.728 -7.256 -26.869 1.00 40.74 19 GLN B C 1
ATOM 905 O O . GLN B 1 20 ? -18.225 -6.928 -25.796 1.00 45.63 19 GLN B O 1
ATOM 911 N N . ALA B 1 21 ? -16.521 -7.820 -26.964 1.00 46.08 20 ALA B N 1
ATOM 912 C CA . ALA B 1 21 ? -15.602 -8.045 -25.825 1.00 41.76 20 ALA B CA 1
ATOM 913 C C . ALA B 1 21 ? -15.449 -6.770 -25.068 1.00 39.58 20 ALA B C 1
ATOM 914 O O . ALA B 1 21 ? -15.666 -6.755 -23.864 1.00 42.03 20 ALA B O 1
ATOM 916 N N . LEU B 1 22 ? -15.098 -5.685 -25.760 1.00 35.36 21 LEU B N 1
ATOM 917 C CA . LEU B 1 22 ? -14.960 -4.398 -25.076 1.00 34.58 21 LEU B CA 1
ATOM 918 C C . LEU B 1 22 ? -16.250 -3.915 -24.341 1.00 34.63 21 LEU B C 1
ATOM 919 O O . LEU B 1 22 ? -16.164 -3.453 -23.193 1.00 33.03 21 LEU B O 1
ATOM 924 N N . ALA B 1 23 ? -17.419 -3.994 -25.002 1.00 35.10 22 ALA B N 1
ATOM 925 C CA . ALA B 1 23 ? -18.747 -3.656 -24.358 1.00 33.27 22 ALA B CA 1
ATOM 926 C C . ALA B 1 23 ? -18.924 -4.450 -23.059 1.00 28.89 22 ALA B C 1
ATOM 927 O O . ALA B 1 23 ? -19.318 -3.908 -22.058 1.00 35.89 22 ALA B O 1
ATOM 929 N N . GLY B 1 24 ? -18.586 -5.737 -23.109 1.00 33.62 23 GLY B N 1
ATOM 930 C CA . GLY B 1 24 ? -18.664 -6.637 -21.967 1.00 34.75 23 GLY B CA 1
ATOM 931 C C . GLY B 1 24 ? -17.827 -6.124 -20.830 1.00 35.34 23 GLY B C 1
ATOM 932 O O . GLY B 1 24 ? -18.279 -6.084 -19.693 1.00 35.62 23 GLY B O 1
ATOM 933 N N . LYS B 1 25 ? -16.608 -5.697 -21.149 1.00 32.12 24 LYS B N 1
ATOM 934 C CA . LYS B 1 25 ? -15.712 -5.207 -20.125 1.00 34.29 24 LYS B CA 1
ATOM 935 C C . LYS B 1 25 ? -16.208 -3.890 -19.581 1.00 32.33 24 LYS B C 1
ATOM 936 O O . LYS B 1 25 ? -16.060 -3.652 -18.382 1.00 28.97 24 LYS B O 1
ATOM 942 N N . ALA B 1 26 ? -16.776 -3.039 -20.438 1.00 29.21 25 ALA B N 1
ATOM 943 C CA . ALA B 1 26 ? -17.267 -1.731 -19.980 1.00 30.20 25 ALA B CA 1
ATOM 944 C C . ALA B 1 26 ? -18.499 -1.928 -19.043 1.00 32.49 25 ALA B C 1
ATOM 945 O O . ALA B 1 26 ? -18.676 -1.179 -18.096 1.00 34.45 25 ALA B O 1
ATOM 947 N N . LEU B 1 27 ? -19.292 -2.969 -19.297 1.00 33.31 26 LEU B N 1
ATOM 948 C CA . LEU B 1 27 ? -20.422 -3.291 -18.440 1.00 35.87 26 LEU B CA 1
ATOM 949 C C . LEU B 1 27 ? -19.930 -3.658 -17.042 1.00 35.54 26 LEU B C 1
ATOM 950 O O . LEU B 1 27 ? -20.429 -3.112 -16.086 1.00 32.24 26 LEU B O 1
ATOM 955 N N . GLN B 1 28 ? -18.943 -4.571 -16.941 1.00 31.56 27 GLN B N 1
ATOM 956 C CA . GLN B 1 28 ? -18.420 -4.945 -15.634 1.00 34.05 27 GLN B CA 1
ATOM 957 C C . GLN B 1 28 ? -17.948 -3.702 -14.915 1.00 36.53 27 GLN B C 1
ATOM 958 O O . GLN B 1 28 ? -18.093 -3.564 -13.709 1.00 40.08 27 GLN B O 1
ATOM 964 N N . ARG B 1 29 ? -17.404 -2.765 -15.666 1.00 31.84 28 ARG B N 1
ATOM 965 C CA . ARG B 1 29 ? -16.976 -1.528 -15.067 1.00 35.98 28 ARG B CA 1
ATOM 966 C C . ARG B 1 29 ? -18.153 -0.675 -14.601 1.00 32.04 28 ARG B C 1
ATOM 967 O O . ARG B 1 29 ? -18.115 -0.056 -13.564 1.00 29.75 28 ARG B O 1
ATOM 975 N N . ILE B 1 30 ? -19.216 -0.604 -15.385 1.00 32.90 29 ILE B N 1
ATOM 976 C CA . ILE B 1 30 ? -20.378 0.181 -14.971 1.00 31.45 29 ILE B CA 1
ATOM 977 C C . ILE B 1 30 ? -20.914 -0.439 -13.680 1.00 29.29 29 ILE B C 1
ATOM 978 O O . ILE B 1 30 ? -21.147 0.236 -12.719 1.00 29.55 29 ILE B O 1
ATOM 983 N N . ASN B 1 31 ? -21.045 -1.741 -13.663 1.00 23.20 30 ASN B N 1
ATOM 984 C CA . ASN B 1 31 ? -21.602 -2.414 -12.511 1.00 29.48 30 ASN B CA 1
ATOM 985 C C . ASN B 1 31 ? -20.779 -2.273 -11.220 1.00 34.40 30 ASN B C 1
ATOM 986 O O . ASN B 1 31 ? -21.380 -2.060 -10.128 1.00 31.28 30 ASN B O 1
ATOM 991 N N . ALA B 1 32 ? -19.424 -2.362 -11.356 1.00 31.72 31 ALA B N 1
ATOM 992 C CA . ALA B 1 32 ? -18.446 -2.208 -10.233 1.00 35.00 31 ALA B CA 1
ATOM 993 C C . ALA B 1 32 ? -18.478 -0.815 -9.600 1.00 35.52 31 ALA B C 1
ATOM 994 O O . ALA B 1 32 ? -18.441 -0.672 -8.385 1.00 40.12 31 ALA B O 1
ATOM 996 N N . ALA B 1 33 ? -18.621 0.207 -10.438 1.00 37.03 32 ALA B N 1
ATOM 997 C CA . ALA B 1 33 ? -18.635 1.598 -10.016 1.00 38.06 32 ALA B CA 1
ATOM 998 C C . ALA B 1 33 ? -20.018 2.165 -9.615 1.00 40.50 32 ALA B C 1
ATOM 999 O O . ALA B 1 33 ? -20.058 3.152 -8.891 1.00 38.34 32 ALA B O 1
ATOM 1001 N N . SER B 1 34 ? -21.119 1.587 -10.124 1.00 38.16 33 SER B N 1
ATOM 1002 C CA . SER B 1 34 ? -22.486 2.126 -9.952 1.00 42.67 33 SER B CA 1
ATOM 1003 C C . SER B 1 34 ? -23.000 1.995 -8.508 1.00 44.78 33 SER B C 1
ATOM 1004 O O . SER B 1 34 ? -22.741 0.978 -7.834 1.00 45.50 33 SER B O 1
ATOM 1007 N N . ASN B 1 35 ? -23.707 3.019 -8.032 1.00 45.73 34 ASN B N 1
ATOM 1008 C CA . ASN B 1 35 ? -24.413 2.967 -6.730 1.00 45.68 34 ASN B CA 1
ATOM 1009 C C . ASN B 1 35 ? -25.567 1.981 -6.644 1.00 44.29 34 ASN B C 1
ATOM 1010 O O . ASN B 1 35 ? -26.057 1.666 -5.567 1.00 44.33 34 ASN B O 1
ATOM 1015 N N . ASP B 1 36 ? -26.013 1.509 -7.784 1.00 46.09 35 ASP B N 1
ATOM 1016 C CA . ASP B 1 36 ? -27.172 0.664 -7.840 1.00 46.06 35 ASP B CA 1
ATOM 1017 C C . ASP B 1 36 ? -26.832 -0.642 -7.102 1.00 45.64 35 ASP B C 1
ATOM 1018 O O . ASP B 1 36 ? -25.718 -1.123 -7.192 1.00 39.32 35 ASP B O 1
ATOM 1023 N N . LEU B 1 37 ? -27.770 -1.181 -6.338 1.00 40.35 36 LEU B N 1
ATOM 1024 C CA . LEU B 1 37 ? -27.626 -2.508 -5.742 1.00 42.49 36 LEU B CA 1
ATOM 1025 C C . LEU B 1 37 ? -27.735 -3.644 -6.747 1.00 38.71 36 LEU B C 1
ATOM 1026 O O . LEU B 1 37 ? -27.221 -4.746 -6.506 1.00 39.46 36 LEU B O 1
ATOM 1031 N N . PHE B 1 38 ? -28.472 -3.405 -7.831 1.00 37.83 37 PHE B N 1
ATOM 1032 C CA . PHE B 1 38 ? -28.773 -4.456 -8.834 1.00 38.93 37 PHE B CA 1
ATOM 1033 C C . PHE B 1 38 ? -27.856 -4.345 -10.047 1.00 39.67 37 PHE B C 1
ATOM 1034 O O . PHE B 1 38 ? -27.594 -3.224 -10.526 1.00 33.44 37 PHE B O 1
ATOM 1042 N N . GLN B 1 39 ? -27.379 -5.488 -10.542 1.00 37.02 38 GLN B N 1
ATOM 1043 C CA . GLN B 1 39 ? -26.596 -5.528 -11.787 1.00 38.49 38 GLN B CA 1
ATOM 1044 C C . GLN B 1 39 ? -27.388 -5.002 -12.954 1.00 41.79 38 GLN B C 1
ATOM 1045 O O . GLN B 1 39 ? -28.610 -5.231 -13.041 1.00 41.45 38 GLN B O 1
ATOM 1051 N N . GLN B 1 40 ? -26.685 -4.320 -13.854 1.00 37.59 39 GLN B N 1
ATOM 1052 C CA . GLN B 1 40 ? -27.227 -3.923 -15.123 1.00 34.55 39 GLN B CA 1
ATOM 1053 C C . GLN B 1 40 ? -26.744 -4.913 -16.200 1.00 34.92 39 GLN B C 1
ATOM 1054 O O . GLN B 1 40 ? -25.744 -5.641 -16.028 1.00 34.47 39 GLN B O 1
ATOM 1060 N N . THR B 1 41 ? -27.461 -4.941 -17.319 1.00 33.58 40 THR B N 1
ATOM 1061 C CA . THR B 1 41 ? -27.067 -5.761 -18.429 1.00 33.45 40 THR B CA 1
ATOM 1062 C C . THR B 1 41 ? -27.154 -4.933 -19.685 1.00 33.69 40 THR B C 1
ATOM 1063 O O . THR B 1 41 ? -27.793 -3.871 -19.699 1.00 40.90 40 THR B O 1
ATOM 1067 N N . ILE B 1 42 ? -26.452 -5.387 -20.719 1.00 36.85 41 ILE B N 1
ATOM 1068 C CA . ILE B 1 42 ? -26.421 -4.660 -21.981 1.00 38.50 41 ILE B CA 1
ATOM 1069 C C . ILE B 1 42 ? -27.661 -5.165 -22.727 1.00 36.75 41 ILE B C 1
ATOM 1070 O O . ILE B 1 42 ? -27.825 -6.364 -22.944 1.00 35.12 41 ILE B O 1
ATOM 1075 N N . VAL B 1 43 ? -28.515 -4.235 -23.125 1.00 40.87 42 VAL B N 1
ATOM 1076 C CA . VAL B 1 43 ? -29.545 -4.523 -24.134 1.00 43.47 42 VAL B CA 1
ATOM 1077 C C . VAL B 1 43 ? -28.917 -4.545 -25.539 1.00 45.13 42 VAL B C 1
ATOM 1078 O O . VAL B 1 43 ? -28.922 -5.566 -26.263 1.00 45.80 42 VAL B O 1
ATOM 1082 N N . LYS B 1 44 ? -28.301 -3.437 -25.909 1.00 47.52 43 LYS B N 1
ATOM 1083 C CA . LYS B 1 44 ? -27.548 -3.427 -27.151 1.00 49.56 43 LYS B CA 1
ATOM 1084 C C . LYS B 1 44 ? -26.418 -2.399 -27.153 1.00 46.68 43 LYS B C 1
ATOM 1085 O O . LYS B 1 44 ? -26.503 -1.323 -26.501 1.00 40.00 43 LYS B O 1
ATOM 1091 N N . VAL B 1 45 ? -25.384 -2.723 -27.921 1.00 41.87 44 VAL B N 1
ATOM 1092 C CA . VAL B 1 45 ? -24.413 -1.728 -28.293 1.00 44.50 44 VAL B CA 1
ATOM 1093 C C . VAL B 1 45 ? -25.046 -0.817 -29.370 1.00 43.88 44 VAL B C 1
ATOM 1094 O O . VAL B 1 45 ? -25.164 -1.208 -30.512 1.00 42.77 44 VAL B O 1
ATOM 1098 N N . ILE B 1 46 ? -25.435 0.392 -28.983 1.00 43.88 45 ILE B N 1
ATOM 1099 C CA . ILE B 1 46 ? -26.029 1.403 -29.900 1.00 42.30 45 ILE B CA 1
ATOM 1100 C C . ILE B 1 46 ? -25.038 1.828 -30.999 1.00 46.25 45 ILE B C 1
ATOM 1101 O O . ILE B 1 46 ? -25.393 1.857 -32.183 1.00 45.12 45 ILE B O 1
ATOM 1106 N N . SER B 1 47 ? -23.807 2.174 -30.608 1.00 44.56 46 SER B N 1
ATOM 1107 C CA . SER B 1 47 ? -22.768 2.563 -31.557 1.00 43.71 46 SER B CA 1
ATOM 1108 C C . SER B 1 47 ? -21.332 2.320 -31.045 1.00 44.34 46 SER B C 1
ATOM 1109 O O . SER B 1 47 ? -21.114 2.060 -29.855 1.00 38.87 46 SER B O 1
ATOM 1112 N N . ALA B 1 48 ? -20.373 2.469 -31.962 1.00 37.06 47 ALA B N 1
ATOM 1113 C CA . ALA B 1 48 ? -18.982 2.151 -31.735 1.00 39.72 47 ALA B CA 1
ATOM 1114 C C . ALA B 1 48 ? -18.153 2.910 -32.743 1.00 43.86 47 ALA B C 1
ATOM 1115 O O . ALA B 1 48 ? -18.465 2.945 -33.935 1.00 41.51 47 ALA B O 1
ATOM 1117 N N . LYS B 1 49 ? -17.121 3.579 -32.257 1.00 41.80 48 LYS B N 1
ATOM 1118 C CA . LYS B 1 49 ? -16.273 4.350 -33.129 1.00 44.53 48 LYS B CA 1
ATOM 1119 C C . LYS B 1 49 ? -14.867 4.440 -32.564 1.00 49.11 48 LYS B C 1
ATOM 1120 O O . LYS B 1 49 ? -14.684 4.730 -31.370 1.00 49.09 48 LYS B O 1
ATOM 1126 N N . THR B 1 50 ? -13.884 4.243 -33.436 1.00 44.86 49 THR B N 1
ATOM 1127 C CA . THR B 1 50 ? -12.498 4.209 -33.045 1.00 40.97 49 THR B CA 1
ATOM 1128 C C . THR B 1 50 ? -11.709 5.310 -33.716 1.00 46.40 49 THR B C 1
ATOM 1129 O O . THR B 1 50 ? -11.936 5.633 -34.883 1.00 45.86 49 THR B O 1
ATOM 1133 N N . GLN B 1 51 ? -10.830 5.943 -32.941 1.00 45.94 50 GLN B N 1
ATOM 1134 C CA . GLN B 1 51 ? -9.778 6.765 -33.473 1.00 48.42 50 GLN B CA 1
ATOM 1135 C C . GLN B 1 51 ? -8.430 6.237 -33.041 1.00 50.03 50 GLN B C 1
ATOM 1136 O O . GLN B 1 51 ? -8.332 5.375 -32.163 1.00 48.24 50 GLN B O 1
ATOM 1142 N N . VAL B 1 52 ? -7.382 6.771 -33.650 1.00 49.80 51 VAL B N 1
ATOM 1143 C CA . VAL B 1 52 ? -6.118 6.046 -33.688 1.00 51.82 51 VAL B CA 1
ATOM 1144 C C . VAL B 1 52 ? -4.976 7.057 -33.778 1.00 54.43 51 VAL B C 1
ATOM 1145 O O . VAL B 1 52 ? -3.948 6.795 -34.389 1.00 57.65 51 VAL B O 1
ATOM 1149 N N . VAL B 1 53 ? -5.176 8.209 -33.130 1.00 56.48 52 VAL B N 1
ATOM 1150 C CA . VAL B 1 53 ? -4.154 9.239 -33.032 1.00 57.59 52 VAL B CA 1
ATOM 1151 C C . VAL B 1 53 ? -3.027 8.905 -32.007 1.00 65.10 52 VAL B C 1
ATOM 1152 O O . VAL B 1 53 ? -1.848 9.109 -32.314 1.00 62.93 52 VAL B O 1
ATOM 1156 N N . ALA B 1 54 ? -3.371 8.382 -30.822 1.00 58.58 53 ALA B N 1
ATOM 1157 C CA . ALA B 1 54 ? -2.363 7.978 -29.842 1.00 51.59 53 ALA B CA 1
ATOM 1158 C C . ALA B 1 54 ? -2.748 6.673 -29.157 1.00 53.46 53 ALA B C 1
ATOM 1159 O O . ALA B 1 54 ? -3.347 6.696 -28.094 1.00 58.39 53 ALA B O 1
ATOM 1161 N N . GLY B 1 55 ? -2.393 5.536 -29.748 1.00 47.15 54 GLY B N 1
ATOM 1162 C CA . GLY B 1 55 ? -2.994 4.247 -29.366 1.00 39.47 54 GLY B CA 1
ATOM 1163 C C . GLY B 1 55 ? -4.450 4.241 -29.843 1.00 39.54 54 GLY B C 1
ATOM 1164 O O . GLY B 1 55 ? -4.880 5.203 -30.438 1.00 41.93 54 GLY B O 1
ATOM 1165 N N . THR B 1 56 ? -5.206 3.173 -29.606 1.00 40.30 55 THR B N 1
ATOM 1166 C CA . THR B 1 56 ? -6.620 3.155 -30.010 1.00 37.06 55 THR B CA 1
ATOM 1167 C C . THR B 1 56 ? -7.591 3.709 -28.948 1.00 43.30 55 THR B C 1
ATOM 1168 O O . THR B 1 56 ? -7.611 3.234 -27.784 1.00 35.58 55 THR B O 1
ATOM 1172 N N . ASN B 1 57 ? -8.392 4.703 -29.344 1.00 38.91 56 ASN B N 1
ATOM 1173 C CA . ASN B 1 57 ? -9.528 5.108 -28.558 1.00 36.53 56 ASN B CA 1
ATOM 1174 C C . ASN B 1 57 ? -10.892 4.726 -29.153 1.00 38.56 56 ASN B C 1
ATOM 1175 O O . ASN B 1 57 ? -11.252 5.144 -30.273 1.00 41.07 56 ASN B O 1
ATOM 1180 N N . THR B 1 58 ? -11.652 3.932 -28.408 1.00 35.86 57 THR B N 1
ATOM 1181 C CA . THR B 1 58 ? -12.944 3.419 -28.838 1.00 37.48 57 THR B CA 1
ATOM 1182 C C . THR B 1 58 ? -14.042 3.948 -27.939 1.00 44.22 57 THR B C 1
ATOM 1183 O O . THR B 1 58 ? -13.999 3.716 -26.735 1.00 52.18 57 THR B O 1
ATOM 1187 N N . VAL B 1 59 ? -14.992 4.692 -28.501 1.00 43.52 58 VAL B N 1
ATOM 1188 C CA . VAL B 1 59 ? -16.116 5.204 -27.745 1.00 38.24 58 VAL B CA 1
ATOM 1189 C C . VAL B 1 59 ? -17.340 4.359 -28.120 1.00 41.79 58 VAL B C 1
ATOM 1190 O O . VAL B 1 59 ? -17.679 4.182 -29.307 1.00 41.46 58 VAL B O 1
ATOM 1194 N N . LEU B 1 60 ? -17.977 3.820 -27.095 1.00 37.51 59 LEU B N 1
ATOM 1195 C CA . LEU B 1 60 ? -19.154 3.023 -27.257 1.00 40.26 59 LEU B CA 1
ATOM 1196 C C . LEU B 1 60 ? -20.323 3.714 -26.581 1.00 41.19 59 LEU B C 1
ATOM 1197 O O . LEU B 1 60 ? -20.153 4.449 -25.586 1.00 40.16 59 LEU B O 1
ATOM 1202 N N . GLU B 1 61 ? -21.505 3.470 -27.147 1.00 40.48 60 GLU B N 1
ATOM 1203 C CA . GLU B 1 61 ? -22.773 3.828 -26.523 1.00 39.30 60 GLU B CA 1
ATOM 1204 C C . GLU B 1 61 ? -23.501 2.540 -26.298 1.00 38.85 60 GLU B C 1
ATOM 1205 O O . GLU B 1 61 ? -23.772 1.785 -27.252 1.00 38.91 60 GLU B O 1
ATOM 1211 N N . LEU B 1 62 ? -23.809 2.295 -25.026 1.00 38.16 61 LEU B N 1
A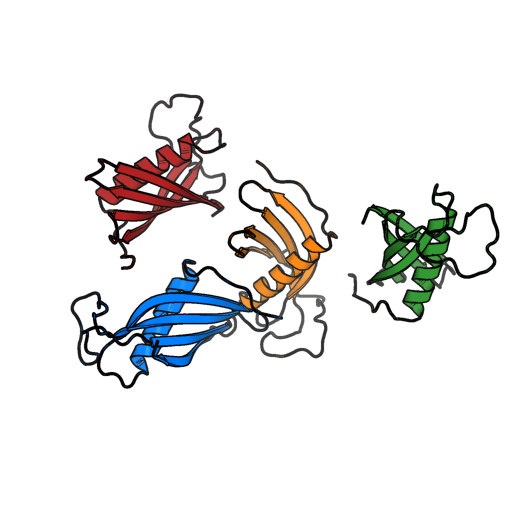TOM 1212 C CA . LEU B 1 62 ? -24.402 1.059 -24.564 1.00 36.45 61 LEU B CA 1
ATOM 1213 C C . LEU B 1 62 ? -25.798 1.381 -24.032 1.00 36.19 61 LEU B C 1
ATOM 1214 O O . LEU B 1 62 ? -25.991 2.308 -23.224 1.00 32.91 61 LEU B O 1
ATOM 1219 N N . LEU B 1 63 ? -26.771 0.624 -24.512 1.00 33.89 62 LEU B N 1
ATOM 1220 C CA . LEU B 1 63 ? -28.097 0.701 -23.960 1.00 35.30 62 LEU B CA 1
ATOM 1221 C C . LEU B 1 63 ? -28.159 -0.391 -22.901 1.00 35.94 62 LEU B C 1
ATOM 1222 O O . LEU B 1 63 ? -28.047 -1.573 -23.232 1.00 37.49 62 LEU B O 1
ATOM 1227 N N . ILE B 1 64 ? -28.374 -0.008 -21.631 1.00 35.73 63 ILE B N 1
ATOM 1228 C CA . ILE B 1 64 ? -28.337 -1.001 -20.552 1.00 40.25 63 ILE B CA 1
ATOM 1229 C C . ILE B 1 64 ? -29.657 -1.022 -19.758 1.00 42.03 63 ILE B C 1
ATOM 1230 O O . ILE B 1 64 ? -30.367 -0.007 -19.715 1.00 40.78 63 ILE B O 1
ATOM 1235 N N . ALA B 1 65 ? -29.971 -2.180 -19.152 1.00 41.34 64 ALA B N 1
ATOM 1236 C CA . ALA B 1 65 ? -31.195 -2.321 -18.351 1.00 47.55 64 ALA B CA 1
ATOM 1237 C C . ALA B 1 65 ? -30.917 -2.999 -17.009 1.00 46.32 64 ALA B C 1
ATOM 1238 O O . ALA B 1 65 ? -30.050 -3.900 -16.961 1.00 43.17 64 ALA B O 1
ATOM 1240 N N . PRO B 1 66 ? -31.710 -2.697 -15.992 1.00 46.76 65 PRO B N 1
ATOM 1241 C CA . PRO B 1 66 ? -31.564 -3.349 -14.698 1.00 42.91 65 PRO B CA 1
ATOM 1242 C C . PRO B 1 66 ? -31.933 -4.787 -14.758 1.00 40.46 65 PRO B C 1
ATOM 1243 O O . PRO B 1 66 ? -32.667 -5.135 -15.598 1.00 47.09 65 PRO B O 1
ATOM 1247 N N . THR B 1 67 ? -31.413 -5.593 -13.873 1.00 38.20 66 THR B N 1
ATOM 1248 C CA . THR B 1 67 ? -31.809 -6.973 -13.766 1.00 39.29 66 THR B CA 1
ATOM 1249 C C . THR B 1 67 ? -32.222 -7.209 -12.346 1.00 38.14 66 THR B C 1
ATOM 1250 O O . THR B 1 67 ? -32.248 -6.305 -11.572 1.00 36.07 66 THR B O 1
ATOM 1254 N N . SER B 1 68 ? -32.535 -8.433 -11.997 1.00 41.32 67 SER B N 1
ATOM 1255 C CA . SER B 1 68 ? -32.839 -8.687 -10.612 1.00 46.27 67 SER B CA 1
ATOM 1256 C C . SER B 1 68 ? -31.731 -9.378 -9.858 1.00 46.88 67 SER B C 1
ATOM 1257 O O . SER B 1 68 ? -31.877 -9.706 -8.726 1.00 47.75 67 SER B O 1
ATOM 1260 N N . CYS B 1 69 ? -30.616 -9.577 -10.534 1.00 50.37 68 CYS B N 1
ATOM 1261 C CA . CYS B 1 69 ? -29.370 -9.989 -9.942 1.00 51.55 68 CYS B CA 1
ATOM 1262 C C . CYS B 1 69 ? -28.818 -8.890 -9.047 1.00 48.07 68 CYS B C 1
ATOM 1263 O O . CYS B 1 69 ? -28.404 -7.876 -9.522 1.00 53.81 68 CYS B O 1
ATOM 1266 N N . ARG B 1 70 ? -28.828 -9.110 -7.745 1.00 49.70 69 ARG B N 1
ATOM 1267 C CA . ARG B 1 70 ? -28.350 -8.141 -6.793 1.00 47.93 69 ARG B CA 1
ATOM 1268 C C . ARG B 1 70 ? -26.863 -8.279 -6.807 1.00 42.07 69 ARG B C 1
ATOM 1269 O O . ARG B 1 70 ? -26.366 -9.392 -6.923 1.00 42.60 69 ARG B O 1
ATOM 1277 N N . LYS B 1 71 ? -26.152 -7.145 -6.743 1.00 43.62 70 LY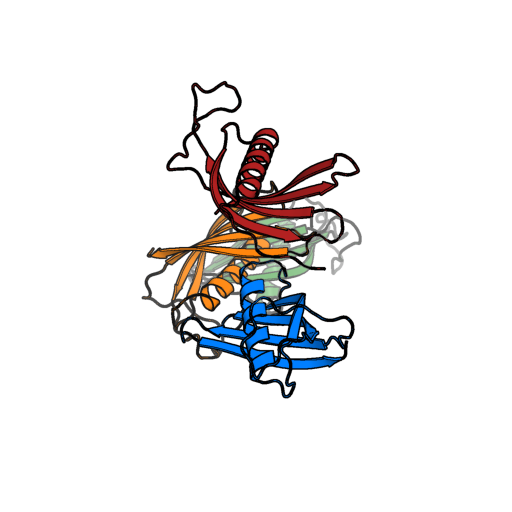S B N 1
ATOM 1278 C CA . LYS B 1 71 ? -24.673 -7.127 -6.608 1.00 44.99 70 LYS B CA 1
ATOM 1279 C C . LYS B 1 71 ? -24.163 -7.751 -5.285 1.00 46.37 70 LYS B C 1
ATOM 1280 O O . LYS B 1 71 ? -23.013 -8.150 -5.202 1.00 54.12 70 LYS B O 1
ATOM 1286 N N . ASN B 1 72 ? -25.018 -7.831 -4.262 1.00 61.48 71 ASN B N 1
ATOM 1287 C CA . ASN B 1 72 ? -24.676 -8.463 -2.962 1.00 63.15 71 ASN B CA 1
ATOM 1288 C C . ASN B 1 72 ? -24.901 -9.958 -2.954 1.00 61.07 71 ASN B C 1
ATOM 1289 O O . ASN B 1 72 ? -25.246 -10.536 -1.930 1.00 68.66 71 ASN B O 1
ATOM 1294 N N . GLU B 1 73 ? -24.698 -10.569 -4.110 1.00 58.96 72 GLU B N 1
ATOM 1295 C CA . GLU B 1 73 ? -24.988 -11.978 -4.321 1.00 63.85 72 GLU B CA 1
ATOM 1296 C C . GLU B 1 73 ? -24.009 -12.619 -5.290 1.00 64.73 72 GLU B C 1
ATOM 1297 O O . GLU B 1 73 ? -22.933 -12.099 -5.569 1.00 68.90 72 GLU B O 1
ATOM 1303 N N . THR B 1 74 ? -24.415 -13.784 -5.769 1.00 72.11 73 THR B N 1
ATOM 1304 C CA . THR B 1 74 ? -23.694 -14.583 -6.741 1.00 76.13 73 THR B CA 1
ATOM 1305 C C . THR B 1 74 ? -24.799 -15.397 -7.433 1.00 83.53 73 THR B C 1
ATOM 1306 O O . THR B 1 74 ? -25.215 -16.472 -6.953 1.00 80.09 73 THR B O 1
ATOM 1310 N N . SER B 1 75 ? -25.281 -14.827 -8.542 1.00 81.61 74 SER B N 1
ATOM 1311 C CA . SER B 1 75 ? -26.406 -15.334 -9.332 1.00 78.01 74 SER B CA 1
ATOM 1312 C C . SER B 1 75 ? -26.122 -16.700 -9.920 1.00 77.81 74 SER B C 1
ATOM 1313 O O . SER B 1 75 ? -24.995 -16.951 -10.364 1.00 79.67 74 SER B O 1
ATOM 1316 N N . ALA B 1 76 ? -27.145 -17.566 -9.950 1.00 78.17 75 ALA B N 1
ATOM 1317 C CA . ALA B 1 76 ? -27.036 -18.909 -10.563 1.00 72.06 75 ALA B CA 1
ATOM 1318 C C . ALA B 1 76 ? -26.744 -18.908 -12.100 1.00 73.42 75 ALA B C 1
ATOM 1319 O O . ALA B 1 76 ? -26.520 -19.983 -12.686 1.00 65.05 75 ALA B O 1
ATOM 1321 N N . GLY B 1 77 ? -26.739 -17.729 -12.742 1.00 64.30 76 GLY B N 1
ATOM 1322 C CA . GLY B 1 77 ? -26.338 -17.634 -14.154 1.00 68.98 76 GLY B CA 1
ATOM 1323 C C . GLY B 1 77 ? -26.363 -16.291 -14.871 1.00 68.64 76 GLY B C 1
ATOM 1324 O O . GLY B 1 77 ? -25.822 -15.286 -14.390 1.00 70.87 76 GLY B O 1
ATOM 1325 N N . ASN B 1 78 ? -26.964 -16.310 -16.057 1.00 64.13 77 ASN B N 1
ATOM 1326 C CA . ASN B 1 78 ? -27.260 -15.126 -16.831 1.00 61.15 77 ASN B CA 1
ATOM 1327 C C . ASN B 1 78 ? -28.120 -14.146 -16.052 1.00 63.67 77 ASN B C 1
ATOM 1328 O O . ASN B 1 78 ? -29.023 -14.543 -15.289 1.00 63.26 77 ASN B O 1
ATOM 1333 N N . CYS B 1 79 ? -27.871 -12.866 -16.259 1.00 50.80 78 CYS B N 1
ATOM 1334 C CA . CYS B 1 79 ? -28.703 -11.896 -15.592 1.00 52.60 78 CYS B CA 1
ATOM 1335 C C . CYS B 1 79 ? -29.616 -11.152 -16.570 1.00 55.50 78 CYS B C 1
ATOM 1336 O O . CYS B 1 79 ? -29.157 -10.274 -17.326 1.00 54.73 78 CYS B O 1
ATOM 1339 N N . GLU B 1 80 ? -30.909 -11.496 -16.550 1.00 54.30 79 GLU B N 1
ATOM 1340 C CA . GLU B 1 80 ? -31.861 -11.001 -17.577 1.00 55.71 79 GLU B CA 1
ATOM 1341 C C . GLU B 1 80 ? -32.498 -9.647 -17.306 1.00 50.06 79 GLU B C 1
ATOM 1342 O O . GLU B 1 80 ? -32.995 -9.401 -16.198 1.00 52.00 79 GLU B O 1
ATOM 1348 N N . ALA B 1 81 ? -32.523 -8.796 -18.342 1.00 51.05 80 ALA B N 1
ATOM 1349 C CA . ALA B 1 81 ? -33.167 -7.483 -18.270 1.00 46.24 80 ALA B CA 1
ATOM 1350 C C . ALA B 1 81 ? -34.596 -7.689 -17.826 1.00 50.33 80 ALA B C 1
ATOM 1351 O O . ALA B 1 81 ? -35.238 -8.706 -18.155 1.00 42.40 80 ALA B O 1
ATOM 1353 N N . VAL B 1 82 ? -35.086 -6.753 -17.049 1.00 47.53 81 VAL B N 1
ATOM 1354 C CA . VAL B 1 82 ? -36.422 -6.867 -16.534 1.00 51.76 81 VAL B CA 1
ATOM 1355 C C . VAL B 1 82 ? -37.265 -5.731 -17.071 1.00 58.87 81 VAL B C 1
ATOM 1356 O O . VAL B 1 82 ? -36.779 -4.636 -17.287 1.00 57.53 81 VAL B O 1
ATOM 1360 N N . SER B 1 83 ? -38.525 -6.032 -17.325 1.00 64.31 82 SER B N 1
ATOM 1361 C CA . SER B 1 83 ? -39.488 -5.092 -17.891 1.00 64.43 82 SER B CA 1
ATOM 1362 C C . SER B 1 83 ? -39.411 -3.670 -17.383 1.00 66.07 82 SER B C 1
ATOM 1363 O O . SER B 1 83 ? -39.417 -2.758 -18.156 1.00 73.63 82 SER B O 1
ATOM 1366 N N . ASN B 1 84 ? -39.339 -3.443 -16.093 1.00 72.92 83 ASN B N 1
ATOM 1367 C CA . ASN B 1 84 ? -39.115 -2.060 -15.701 1.00 78.56 83 ASN B CA 1
ATOM 1368 C C . ASN B 1 84 ? -38.017 -1.707 -14.741 1.00 86.42 83 ASN B C 1
ATOM 1369 O O . ASN B 1 84 ? -38.192 -1.569 -13.542 1.00 89.80 83 ASN B O 1
ATOM 1374 N N . GLY B 1 85 ?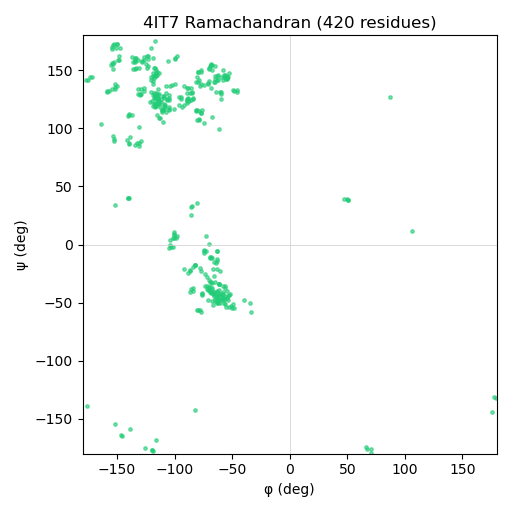 -36.876 -1.470 -15.328 1.00 86.34 84 GLY B N 1
ATOM 1375 C CA . GLY B 1 85 ? -35.971 -0.499 -14.819 1.00 78.71 84 GLY B CA 1
ATOM 1376 C C . GLY B 1 85 ? -36.063 0.454 -15.968 1.00 75.47 84 GLY B C 1
ATOM 1377 O O . GLY B 1 85 ? -36.283 0.028 -17.080 1.00 61.44 84 GLY B O 1
ATOM 1378 N N . THR B 1 86 ? -35.935 1.733 -15.698 1.00 68.70 85 THR B N 1
ATOM 1379 C CA . THR B 1 86 ? -35.562 2.619 -16.727 1.00 65.04 85 THR B CA 1
ATOM 1380 C C . THR B 1 86 ? -34.234 2.123 -17.208 1.00 63.96 85 THR B C 1
ATOM 1381 O O . THR B 1 86 ? -33.321 1.936 -16.456 1.00 60.97 85 THR B O 1
ATOM 1385 N N . LYS B 1 87 ? -34.184 1.895 -18.492 1.00 61.43 86 LYS B N 1
ATOM 1386 C CA . LYS B 1 87 ? -32.998 1.686 -19.284 1.00 52.30 86 LYS B CA 1
ATOM 1387 C C . LYS B 1 87 ? -32.099 2.943 -19.270 1.00 54.62 86 LYS B C 1
ATOM 1388 O O . LYS B 1 87 ? -32.600 4.071 -19.230 1.00 52.79 86 LYS B O 1
ATOM 1394 N N . GLN B 1 88 ? -30.779 2.745 -19.291 1.00 48.57 87 GLN B N 1
ATOM 1395 C CA . GLN B 1 88 ? -29.859 3.861 -19.465 1.00 48.76 87 GLN B CA 1
ATOM 1396 C C . GLN B 1 88 ? -29.015 3.738 -20.718 1.00 43.97 87 GLN B C 1
ATOM 1397 O O . GLN B 1 88 ? -28.882 2.642 -21.274 1.00 45.90 87 GLN B O 1
ATOM 1403 N N . ILE B 1 89 ? -28.476 4.880 -21.147 1.00 45.72 88 ILE B N 1
ATOM 1404 C CA . ILE B 1 89 ? -27.460 4.963 -22.209 1.00 48.03 88 ILE B CA 1
ATOM 1405 C C . ILE B 1 89 ? -26.178 5.522 -21.618 1.00 46.34 88 ILE B C 1
ATOM 1406 O O . ILE B 1 89 ? -26.132 6.626 -21.011 1.00 47.38 88 ILE B O 1
ATOM 1411 N N . CYS B 1 90 ? -25.140 4.725 -21.780 1.00 44.91 89 CYS B N 1
ATOM 1412 C CA . CYS B 1 90 ? -23.869 5.019 -21.184 1.00 46.36 89 CYS B CA 1
ATOM 1413 C C . CYS B 1 90 ? -22.905 5.143 -22.332 1.00 45.12 89 CYS B C 1
ATOM 1414 O O . CYS B 1 90 ? -22.832 4.233 -23.185 1.00 36.01 89 CYS B O 1
ATOM 1417 N N . THR B 1 91 ? -22.255 6.309 -22.376 1.00 40.15 90 THR B N 1
ATOM 1418 C CA . THR B 1 91 ? -21.062 6.564 -23.161 1.00 41.04 90 THR B CA 1
ATOM 1419 C C . THR B 1 91 ? -19.808 6.096 -22.366 1.00 39.96 90 THR B C 1
ATOM 1420 O O . THR B 1 91 ? -19.579 6.420 -21.166 1.00 36.74 90 THR B O 1
ATOM 1424 N N . VAL B 1 92 ? -19.039 5.257 -23.030 1.00 38.98 91 VAL B N 1
ATOM 1425 C CA . VAL B 1 92 ? -17.862 4.625 -22.476 1.00 37.39 91 VAL B CA 1
ATOM 1426 C C . VAL B 1 92 ? -16.733 4.802 -23.490 1.00 43.77 91 VAL B C 1
ATOM 1427 O O . VAL B 1 92 ? -16.942 4.605 -24.718 1.00 40.28 91 VAL B O 1
ATOM 1431 N N . ALA B 1 93 ? -15.566 5.206 -22.978 1.00 39.93 92 ALA B N 1
ATOM 1432 C CA . ALA B 1 93 ? -14.350 5.341 -23.765 1.00 36.82 92 ALA B CA 1
ATOM 1433 C C . ALA B 1 93 ? -13.329 4.327 -23.266 1.00 39.37 92 ALA B C 1
ATOM 1434 O O . ALA B 1 93 ? -13.031 4.208 -22.037 1.00 32.17 92 ALA B O 1
ATOM 1436 N N . ILE B 1 94 ? -12.843 3.523 -24.205 1.00 37.67 93 ILE B N 1
ATOM 1437 C CA . ILE B 1 94 ? -11.771 2.643 -23.901 1.00 39.90 93 ILE B CA 1
ATOM 1438 C C . ILE B 1 94 ? -10.502 2.929 -24.697 1.00 47.29 93 ILE B C 1
ATOM 1439 O O . ILE B 1 94 ? -10.526 2.998 -25.929 1.00 46.11 93 ILE B O 1
ATOM 1444 N N . TRP B 1 95 ? -9.407 3.102 -23.945 1.00 43.22 94 TRP B N 1
ATOM 1445 C CA . TRP B 1 95 ? -8.130 3.584 -24.429 1.00 42.36 94 TRP B CA 1
ATOM 1446 C C . TRP B 1 95 ? -7.061 2.547 -24.289 1.00 42.01 94 TRP B C 1
ATOM 1447 O O . TRP B 1 95 ? -6.784 2.036 -23.176 1.00 38.75 94 TRP B O 1
ATOM 1458 N N . GLU B 1 96 ? -6.481 2.180 -25.430 1.00 36.65 95 GLU B N 1
ATOM 1459 C CA . GLU B 1 96 ? -5.487 1.099 -25.449 1.00 41.74 95 GLU B CA 1
ATOM 1460 C C . GLU B 1 96 ? -4.139 1.540 -25.976 1.00 40.80 95 GLU B C 1
ATOM 1461 O O . GLU B 1 96 ? -4.065 2.182 -27.026 1.00 34.44 95 GLU B O 1
ATOM 1467 N N . LYS B 1 97 ? -3.094 1.194 -25.214 1.00 41.66 96 LYS B N 1
ATOM 1468 C CA . LYS B 1 97 ? -1.702 1.491 -25.547 1.00 36.86 96 LYS B CA 1
ATOM 1469 C C . LYS B 1 97 ? -0.901 0.235 -25.303 1.00 39.35 96 LYS B C 1
ATOM 1470 O O . LYS B 1 97 ? -0.354 0.072 -24.200 1.00 45.30 96 LYS B O 1
ATOM 1476 N N . PRO B 1 98 ? -0.834 -0.679 -26.315 1.00 38.18 97 PRO B N 1
ATOM 1477 C CA . PRO B 1 98 ? -0.281 -2.033 -26.107 1.00 39.03 97 PRO B CA 1
ATOM 1478 C C . PRO B 1 98 ? 1.248 -2.048 -25.862 1.00 38.29 97 PRO B C 1
ATOM 1479 O O . PRO B 1 98 ? 1.799 -3.087 -25.468 1.00 39.10 97 PRO B O 1
ATOM 1483 N N . TRP B 1 99 ? 1.926 -0.926 -26.085 1.00 38.55 98 TRP B N 1
ATOM 1484 C CA . TRP B 1 99 ? 3.361 -0.816 -25.684 1.00 43.43 98 TRP B CA 1
ATOM 1485 C C . TRP B 1 99 ? 3.568 -0.457 -24.206 1.00 43.85 98 TRP B C 1
ATOM 1486 O O . TRP B 1 99 ? 4.701 -0.570 -23.681 1.00 47.59 98 TRP B O 1
ATOM 1497 N N . GLU B 1 100 ? 2.517 0.058 -23.549 1.00 40.23 99 GLU B N 1
ATOM 1498 C CA . GLU B 1 100 ? 2.519 0.276 -22.095 1.00 40.43 99 GLU B CA 1
ATOM 1499 C C . GLU B 1 100 ? 1.749 -0.844 -21.413 1.00 45.33 99 GLU B C 1
ATOM 1500 O O . GLU B 1 100 ? 1.546 -0.820 -20.183 1.00 44.27 99 GLU B O 1
ATOM 1506 N N . ASN B 1 101 ? 1.350 -1.828 -22.223 1.00 46.22 100 ASN B N 1
ATOM 1507 C CA . ASN B 1 101 ? 0.450 -2.890 -21.827 1.00 48.55 100 ASN B CA 1
ATOM 1508 C C . ASN B 1 101 ? -0.809 -2.313 -21.148 1.00 42.48 100 ASN B C 1
ATOM 1509 O O . ASN B 1 101 ? -1.302 -2.834 -20.171 1.00 40.45 100 ASN B O 1
ATOM 1514 N N . PHE B 1 102 ? -1.293 -1.201 -21.683 1.00 45.68 101 PHE B N 1
ATOM 1515 C CA . PHE B 1 102 ? -2.220 -0.350 -20.992 1.00 41.40 101 PHE B CA 1
ATOM 1516 C C . PHE B 1 102 ? -3.630 -0.485 -21.620 1.00 40.25 101 PHE B C 1
ATOM 1517 O O . PHE B 1 102 ? -3.822 -0.427 -22.854 1.00 38.98 101 PHE B O 1
ATOM 1525 N N . GLU B 1 103 ? -4.630 -0.697 -20.783 1.00 37.95 102 GLU B N 1
ATOM 1526 C CA . GLU B 1 103 ? -6.016 -0.594 -21.264 1.00 36.81 102 GLU B CA 1
ATOM 1527 C C . GLU B 1 103 ? -6.831 0.087 -20.190 1.00 36.73 102 GLU B C 1
ATOM 1528 O O . GLU B 1 103 ? -7.023 -0.469 -19.115 1.00 38.88 102 GLU B O 1
ATOM 1534 N N . GLU B 1 104 ? -7.251 1.309 -20.467 1.00 33.68 103 GLU B N 1
ATOM 1535 C CA . GLU B 1 104 ? -8.024 2.081 -19.547 1.00 38.31 103 GLU B CA 1
ATOM 1536 C C . GLU B 1 104 ? -9.485 2.299 -20.060 1.00 38.33 103 GLU B C 1
ATOM 1537 O O . GLU B 1 104 ? -9.714 2.877 -21.150 1.00 33.92 103 GLU B O 1
ATOM 1543 N N . ILE B 1 105 ? -10.451 1.872 -19.248 1.00 35.27 104 ILE B N 1
ATOM 1544 C CA . ILE B 1 105 ? -11.912 2.017 -19.549 1.00 36.66 104 ILE B CA 1
ATOM 1545 C C . ILE B 1 105 ? -12.493 3.137 -18.693 1.00 39.44 104 ILE B C 1
ATOM 1546 O O . ILE B 1 105 ? -12.453 3.069 -17.464 1.00 41.99 104 ILE B O 1
ATOM 1551 N N . THR B 1 106 ? -12.997 4.177 -19.355 1.00 39.37 105 THR B N 1
ATOM 1552 C CA . THR B 1 106 ? -13.609 5.352 -18.732 1.00 40.46 105 THR B CA 1
ATOM 1553 C C 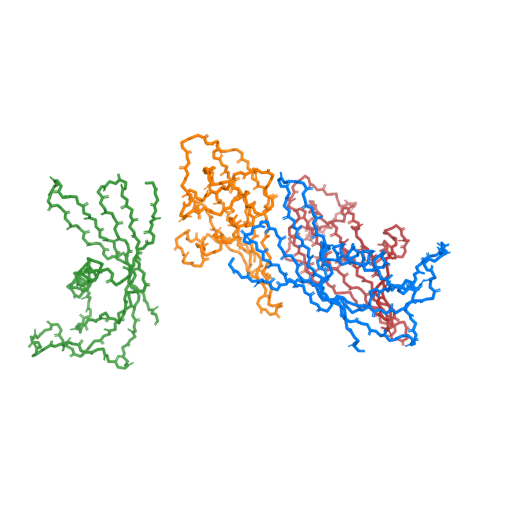. THR B 1 106 ? -15.131 5.381 -18.994 1.00 44.30 105 THR B C 1
ATOM 1554 O O . THR B 1 106 ? -15.565 5.509 -20.148 1.00 43.06 105 THR B O 1
ATOM 1558 N N . ILE B 1 107 ? -15.948 5.275 -17.944 1.00 45.15 106 ILE B N 1
ATOM 1559 C CA . ILE B 1 107 ? -17.391 5.504 -18.117 1.00 46.42 106 ILE B CA 1
ATOM 1560 C C . ILE B 1 107 ? -17.584 6.987 -18.098 1.00 45.68 106 ILE B C 1
ATOM 1561 O O . ILE B 1 107 ? -17.351 7.615 -17.079 1.00 49.99 106 ILE B O 1
ATOM 1566 N N . LYS B 1 108 ? -18.017 7.527 -19.223 1.00 43.26 107 LYS B N 1
ATOM 1567 C CA . LYS B 1 108 ? -18.010 8.954 -19.475 1.00 45.88 107 LYS B CA 1
ATOM 1568 C C . LYS B 1 108 ? -19.251 9.631 -18.891 1.00 47.88 107 LYS B C 1
ATOM 1569 O O . LYS B 1 108 ? -19.187 10.740 -18.331 1.00 60.92 107 LYS B O 1
ATOM 1575 N N . GLU B 1 109 ? -20.387 8.963 -19.031 1.00 49.71 108 GLU B N 1
ATOM 1576 C CA . GLU B 1 109 ? -21.690 9.428 -18.517 1.00 52.04 108 GLU B CA 1
ATOM 1577 C C . GLU B 1 109 ? -22.656 8.295 -18.768 1.00 46.31 108 GLU B C 1
ATOM 1578 O O . GLU B 1 109 ? -22.515 7.592 -19.762 1.00 44.92 108 GLU B O 1
ATOM 1584 N N . CYS B 1 110 ? -23.589 8.097 -17.844 1.00 48.32 109 CYS B N 1
ATOM 1585 C CA . CYS B 1 110 ? -24.850 7.351 -18.088 1.00 53.73 109 CYS B CA 1
ATOM 1586 C C . CYS B 1 110 ? -26.075 8.267 -17.862 1.00 53.32 109 CYS B C 1
ATOM 1587 O O . CYS B 1 110 ? -26.062 9.118 -16.985 1.00 58.51 109 CYS B O 1
ATOM 1590 N N . LYS B 1 111 ? -27.125 8.089 -18.642 1.00 51.57 110 LYS B N 1
ATOM 1591 C CA . LYS B 1 111 ? -28.299 8.909 -18.450 1.00 58.88 110 LYS B CA 1
ATOM 1592 C C . LYS B 1 111 ? -29.513 8.073 -18.818 1.00 63.69 110 LYS B C 1
ATOM 1593 O O . LYS B 1 111 ? -29.398 7.075 -19.569 1.00 58.47 110 LYS B O 1
ATOM 1599 N N . SER B 1 112 ? -30.671 8.488 -18.296 1.00 67.90 111 SER B N 1
ATOM 1600 C CA . SER B 1 112 ? -31.953 7.830 -18.582 1.00 71.96 111 SER B CA 1
ATOM 1601 C C . SER B 1 112 ? -32.272 7.868 -20.059 1.00 68.46 111 SER B C 1
ATOM 1602 O O . SER B 1 112 ? -32.156 8.893 -20.730 1.00 74.30 111 SER B O 1
ATOM 1605 N N . ALA B 1 113 ? -32.638 6.708 -20.556 1.00 69.35 112 ALA B N 1
ATOM 1606 C CA . ALA B 1 113 ? -33.131 6.577 -21.894 1.00 70.05 112 ALA B CA 1
ATOM 1607 C C . ALA B 1 113 ? -34.596 6.175 -21.784 1.00 70.87 112 ALA B C 1
ATOM 1608 O O . ALA B 1 113 ? -35.083 5.805 -20.679 1.00 59.33 112 ALA B O 1
ATOM 1611 N N . GLY C 1 7 ? -35.454 -10.844 -28.014 1.00 76.60 6 GLY C N 1
ATOM 1612 C CA . GLY C 1 7 ? -34.792 -9.637 -27.469 1.00 74.95 6 GLY C CA 1
ATOM 1613 C C . GLY C 1 7 ? -33.360 -9.510 -27.964 1.00 80.75 6 GLY C C 1
ATOM 1614 O O . GLY C 1 7 ? -33.021 -8.552 -28.661 1.00 89.36 6 GLY C O 1
ATOM 1615 N N . GLY C 1 8 ? -32.516 -10.471 -27.594 1.00 73.18 7 GLY C N 1
ATOM 1616 C CA . GLY C 1 8 ? -31.087 -10.438 -27.914 1.00 64.48 7 GLY C CA 1
ATOM 1617 C C . GLY C 1 8 ? -30.505 -11.835 -28.041 1.00 57.56 7 GLY C C 1
ATOM 1618 O O . GLY C 1 8 ? -31.151 -12.835 -27.694 1.00 49.34 7 GLY C O 1
ATOM 1619 N N . PHE C 1 9 ? -29.281 -11.899 -28.542 1.00 54.83 8 PHE C N 1
ATOM 1620 C CA . PHE C 1 9 ? -28.625 -13.180 -28.803 1.00 54.73 8 PHE C CA 1
ATOM 1621 C C . PHE C 1 9 ? -28.090 -13.868 -27.575 1.00 48.71 8 PHE C C 1
ATOM 1622 O O . PHE C 1 9 ? -27.680 -13.232 -26.628 1.00 61.88 8 PHE C O 1
ATOM 1630 N N . SER C 1 10 ? -28.059 -15.183 -27.616 1.00 51.99 9 SER C N 1
ATOM 1631 C CA . SER C 1 10 ? -27.457 -15.953 -26.548 1.00 53.36 9 SER C CA 1
ATOM 1632 C C . SER C 1 10 ? -26.485 -17.049 -27.079 1.00 54.84 9 SER C C 1
ATOM 1633 O O . SER C 1 10 ? -26.823 -17.835 -27.970 1.00 51.18 9 SER C O 1
ATOM 1636 N N . THR C 1 11 ? -25.281 -17.069 -26.519 1.00 49.35 10 THR C N 1
ATOM 1637 C CA . THR C 1 11 ? -24.200 -17.965 -26.911 1.00 48.82 10 THR C CA 1
ATOM 1638 C C . THR C 1 11 ? -24.667 -19.377 -26.842 1.00 46.83 10 THR C C 1
ATOM 1639 O O . THR C 1 11 ? -25.428 -19.746 -25.983 1.00 43.53 10 THR C O 1
ATOM 1643 N N . LYS C 1 12 ? -24.207 -20.175 -27.777 1.00 46.41 11 LYS C N 1
ATOM 1644 C CA . LYS C 1 12 ? -24.671 -21.523 -27.855 1.00 46.61 11 LYS C CA 1
ATOM 1645 C C . LYS C 1 12 ? -23.403 -22.355 -28.044 1.00 47.42 11 LYS C C 1
ATOM 1646 O O . LYS C 1 12 ? -22.360 -21.833 -28.444 1.00 56.73 11 LYS C O 1
ATOM 1652 N N . ASP C 1 13 ? -23.468 -23.637 -27.706 1.00 49.02 12 ASP C N 1
ATOM 1653 C CA . ASP C 1 13 ? -22.305 -24.480 -27.767 1.00 52.83 12 ASP C CA 1
ATOM 1654 C C . ASP C 1 13 ? -22.086 -25.053 -29.167 1.00 52.55 12 ASP C C 1
ATOM 1655 O O . ASP C 1 13 ? -23.007 -25.610 -29.776 1.00 56.22 12 ASP C O 1
ATOM 1660 N N . VAL C 1 14 ? -20.851 -24.933 -29.651 1.00 56.41 13 VAL C N 1
ATOM 1661 C CA . VAL C 1 14 ? -20.528 -25.285 -31.043 1.00 55.05 13 VAL C CA 1
ATOM 1662 C C . VAL C 1 14 ? -20.488 -26.791 -31.238 1.00 57.62 13 VAL C C 1
ATOM 1663 O O . VAL C 1 14 ? -20.386 -27.238 -32.375 1.00 51.53 13 VAL C O 1
ATOM 1667 N N . ASN C 1 15 ? -20.583 -27.570 -30.148 1.00 60.01 14 ASN C N 1
ATOM 1668 C CA . ASN C 1 15 ? -20.681 -29.052 -30.273 1.00 59.05 14 ASN C CA 1
ATOM 1669 C C . ASN C 1 15 ? -22.102 -29.597 -30.098 1.00 60.13 14 ASN C C 1
ATOM 1670 O O . ASN C 1 15 ? -22.327 -30.801 -30.239 1.00 62.95 14 ASN C O 1
ATOM 1675 N N . ASP C 1 16 ? -23.061 -28.715 -29.814 1.00 55.61 15 ASP C N 1
ATOM 1676 C CA . ASP C 1 16 ? -24.467 -29.095 -29.898 1.00 61.13 15 ASP C CA 1
ATOM 1677 C C . ASP C 1 16 ? -24.737 -29.863 -31.212 1.00 64.24 15 ASP C C 1
ATOM 1678 O O . ASP C 1 16 ? -24.286 -29.464 -32.296 1.00 59.60 15 ASP C O 1
ATOM 1683 N N . PRO C 1 17 ? -25.445 -30.995 -31.108 1.00 69.02 16 PRO C N 1
ATOM 1684 C CA . PRO C 1 17 ? -25.659 -31.841 -32.284 1.00 65.17 16 PRO C CA 1
ATOM 1685 C C . PRO C 1 17 ? -26.494 -31.117 -33.316 1.00 63.12 16 PRO C C 1
ATOM 1686 O O . PRO C 1 17 ? -26.302 -31.324 -34.506 1.00 67.27 16 PRO C O 1
ATOM 1690 N N . LYS C 1 18 ? -27.403 -30.261 -32.867 1.00 57.58 17 LYS C N 1
ATOM 1691 C CA . LYS C 1 18 ? -28.149 -29.441 -33.787 1.00 58.19 17 LYS C CA 1
ATOM 1692 C C . LYS C 1 18 ? -27.255 -28.343 -34.442 1.00 56.30 17 LYS C C 1
ATOM 1693 O O . LYS C 1 18 ? -27.448 -28.023 -35.603 1.00 49.18 17 LYS C O 1
ATOM 1699 N N . ILE C 1 19 ? -26.309 -27.757 -33.706 1.00 52.03 18 ILE C N 1
ATOM 1700 C CA . ILE C 1 19 ? -25.457 -26.709 -34.282 1.00 47.83 18 ILE C CA 1
ATOM 1701 C C . ILE C 1 19 ? -24.574 -27.333 -35.360 1.00 45.46 18 ILE C C 1
ATOM 1702 O O . ILE C 1 19 ? -24.425 -26.773 -36.437 1.00 43.81 18 ILE C O 1
ATOM 1707 N N . GLN C 1 20 ? -24.032 -28.506 -35.083 1.00 42.72 19 GLN C N 1
ATOM 1708 C CA . GLN C 1 20 ? -23.229 -29.222 -36.063 1.00 45.91 19 GLN C CA 1
ATOM 1709 C C . GLN C 1 20 ? -23.984 -29.513 -37.401 1.00 47.82 19 GLN C C 1
ATOM 1710 O O . GLN C 1 20 ? -23.493 -29.190 -38.494 1.00 49.92 19 GLN C O 1
ATOM 1716 N N . ALA C 1 21 ? -25.193 -30.073 -37.295 1.00 43.00 20 ALA C N 1
ATOM 1717 C CA . ALA C 1 21 ? -26.137 -30.256 -38.423 1.00 38.32 20 ALA C CA 1
ATOM 1718 C C . ALA C 1 21 ? -26.305 -28.971 -39.189 1.00 41.46 20 ALA C C 1
ATOM 1719 O O . ALA C 1 21 ? -26.089 -28.927 -40.406 1.00 39.73 20 ALA C O 1
ATOM 1721 N N . LEU C 1 22 ? -26.671 -27.903 -38.490 1.00 35.81 21 LEU C N 1
ATOM 1722 C CA . LEU C 1 22 ? -26.790 -26.619 -39.154 1.00 34.79 21 LEU C CA 1
ATOM 1723 C C . LEU C 1 22 ? -25.500 -26.130 -39.889 1.00 37.01 21 LEU C C 1
ATOM 1724 O O . LEU C 1 22 ? -25.602 -25.682 -41.033 1.00 33.05 21 LEU C O 1
ATOM 1729 N N . ALA C 1 23 ? -24.321 -26.210 -39.241 1.00 35.74 22 ALA C N 1
ATOM 1730 C CA . ALA C 1 23 ? -23.003 -25.896 -39.906 1.00 33.02 22 ALA C CA 1
ATOM 1731 C C . ALA C 1 23 ? -22.815 -26.676 -41.201 1.00 29.70 22 ALA C C 1
ATOM 1732 O O . ALA C 1 23 ? -22.376 -26.133 -42.204 1.00 33.77 22 ALA C O 1
ATOM 1734 N N . GLY C 1 24 ? -23.155 -27.956 -41.155 1.00 29.55 23 GLY C N 1
ATOM 1735 C CA . GLY C 1 24 ? -23.066 -28.857 -42.284 1.00 30.33 23 GLY C CA 1
ATOM 1736 C C . GLY C 1 24 ? -23.893 -28.337 -43.436 1.00 31.45 23 GLY C C 1
ATOM 1737 O O . GLY C 1 24 ? -23.419 -28.249 -44.568 1.00 32.52 23 GLY C O 1
ATOM 1738 N N . LYS C 1 25 ? -25.115 -27.947 -43.125 1.00 27.90 24 LYS C N 1
ATOM 1739 C CA . LYS C 1 25 ? -26.020 -27.453 -44.128 1.00 33.62 24 LYS C CA 1
ATOM 1740 C C . LYS C 1 25 ? -25.530 -26.136 -44.663 1.00 30.80 24 LYS C C 1
ATOM 1741 O O . LYS C 1 25 ? -25.671 -25.881 -45.860 1.00 32.74 24 LYS C O 1
ATOM 1747 N N . ALA C 1 26 ? -24.954 -25.294 -43.810 1.00 28.28 25 ALA C N 1
ATOM 1748 C CA . ALA C 1 26 ? -24.508 -23.966 -44.273 1.00 26.88 25 ALA C CA 1
ATOM 1749 C C . ALA C 1 26 ? -23.272 -24.147 -45.203 1.00 29.74 25 ALA C C 1
ATOM 1750 O O . ALA C 1 26 ? -23.106 -23.388 -46.154 1.00 31.43 25 ALA C O 1
ATOM 1752 N N . LEU C 1 27 ? -22.473 -25.189 -44.946 1.00 27.44 26 LEU C N 1
ATOM 1753 C CA . LEU C 1 27 ? -21.327 -25.537 -45.779 1.00 33.83 26 LEU C CA 1
ATOM 1754 C C . LEU C 1 27 ? -21.750 -25.952 -47.187 1.00 34.85 26 LEU C C 1
ATOM 1755 O O . LEU C 1 27 ? -21.155 -25.484 -48.135 1.00 34.10 26 LEU C O 1
ATOM 1760 N N . GLN C 1 28 ? -22.764 -26.826 -47.300 1.00 34.45 27 GLN C N 1
ATOM 1761 C CA . GLN C 1 28 ? -23.299 -27.200 -48.607 1.00 36.87 27 GLN C CA 1
ATOM 1762 C C . GLN C 1 28 ? -23.784 -25.987 -49.355 1.00 33.21 27 GLN C C 1
ATOM 1763 O O . GLN C 1 28 ? -23.642 -25.873 -50.555 1.00 37.32 27 GLN C O 1
ATOM 1769 N N . ARG C 1 29 ? -24.338 -25.060 -48.624 1.00 30.80 28 ARG C N 1
ATOM 1770 C CA . ARG C 1 29 ? -24.776 -23.817 -49.201 1.00 33.99 28 ARG C CA 1
ATOM 1771 C C . ARG C 1 29 ? -23.586 -22.966 -49.652 1.00 31.93 28 ARG C C 1
ATOM 1772 O O . ARG C 1 29 ? -23.607 -22.365 -50.705 1.00 31.46 28 ARG C O 1
ATOM 1780 N N . ILE C 1 30 ? -22.522 -22.893 -48.857 1.00 32.97 29 ILE C N 1
ATOM 1781 C CA . ILE C 1 30 ? -21.342 -22.101 -49.261 1.00 30.53 29 ILE C CA 1
ATOM 1782 C C . ILE C 1 30 ? -20.790 -22.679 -50.562 1.00 27.58 29 ILE C C 1
ATOM 1783 O O . ILE C 1 30 ? -20.577 -21.972 -51.511 1.00 29.82 29 ILE C O 1
ATOM 1788 N N . ASN C 1 31 ? -20.681 -23.987 -50.621 1.00 25.72 30 ASN C N 1
ATOM 1789 C CA . ASN C 1 31 ? -20.109 -24.639 -51.737 1.00 30.10 30 ASN C CA 1
ATOM 1790 C C . ASN C 1 31 ? -20.941 -24.508 -52.996 1.00 34.04 30 ASN C C 1
ATOM 1791 O O . ASN C 1 31 ? -20.345 -24.346 -54.085 1.00 32.00 30 ASN C O 1
ATOM 1796 N N . ALA C 1 32 ? -22.287 -24.591 -52.840 1.00 33.24 31 ALA C N 1
ATOM 1797 C CA . ALA C 1 32 ? -23.281 -24.469 -53.959 1.00 36.14 31 ALA C CA 1
ATOM 1798 C C . ALA C 1 32 ? -23.242 -23.105 -54.636 1.00 36.94 31 ALA C C 1
ATOM 1799 O O . ALA C 1 32 ? -23.272 -22.998 -55.867 1.00 39.21 31 ALA C O 1
ATOM 1801 N N . ALA C 1 33 ? -23.155 -22.068 -53.818 1.00 38.08 32 ALA C N 1
ATOM 1802 C CA . ALA C 1 33 ? -23.118 -20.672 -54.255 1.00 37.48 32 ALA C CA 1
ATOM 1803 C C . ALA C 1 33 ? -21.728 -20.087 -54.621 1.00 40.88 32 ALA C C 1
ATOM 1804 O O . ALA C 1 33 ? -21.668 -19.085 -55.333 1.00 43.88 32 ALA C O 1
ATOM 1806 N N . SER C 1 34 ? -20.634 -20.672 -54.112 1.00 42.72 33 SER C N 1
ATOM 1807 C CA . SER C 1 34 ? -19.272 -20.132 -54.302 1.00 42.83 33 SER C CA 1
ATOM 1808 C C . SER C 1 34 ? -18.742 -20.279 -55.746 1.00 43.28 33 SER C C 1
ATOM 1809 O O . SER C 1 34 ? -18.928 -21.329 -56.385 1.00 42.60 33 SER C O 1
ATOM 1812 N N . ASN C 1 35 ? -18.083 -19.236 -56.252 1.00 42.40 34 ASN C N 1
ATOM 1813 C CA . ASN C 1 35 ? -17.360 -19.303 -57.546 1.00 44.53 34 ASN C CA 1
ATOM 1814 C C . ASN C 1 35 ? -16.195 -20.269 -57.605 1.00 44.54 34 ASN C C 1
ATOM 1815 O O . ASN C 1 35 ? -15.674 -20.553 -58.669 1.00 46.55 34 ASN C O 1
ATOM 1820 N N . ASP C 1 36 ? -15.753 -20.730 -56.456 1.00 47.34 35 ASP C N 1
ATOM 1821 C CA . ASP C 1 36 ? -14.591 -21.581 -56.387 1.00 48.51 35 ASP C CA 1
ATOM 1822 C C . ASP C 1 36 ? -14.925 -22.908 -57.104 1.00 50.65 35 ASP C C 1
ATOM 1823 O O . ASP C 1 36 ? -16.066 -23.380 -57.036 1.00 44.53 35 ASP C O 1
ATOM 1828 N N . LEU C 1 37 ? -13.957 -23.477 -57.822 1.00 43.25 36 LEU C N 1
ATOM 1829 C CA . LEU C 1 37 ? -14.116 -24.785 -58.457 1.00 43.33 36 LEU C CA 1
ATOM 1830 C C . LEU C 1 37 ? -13.969 -25.941 -57.480 1.00 40.38 36 LEU C C 1
ATOM 1831 O O . LEU C 1 37 ? -14.388 -27.041 -57.771 1.00 39.25 36 LEU C O 1
ATOM 1836 N N . PHE C 1 38 ? -13.327 -25.700 -56.343 1.00 40.27 37 PHE C N 1
ATOM 1837 C CA . PHE C 1 38 ? -12.990 -26.750 -55.383 1.00 40.60 37 PHE C CA 1
ATOM 1838 C C . PHE C 1 38 ? -13.891 -26.619 -54.162 1.00 42.64 37 PHE C C 1
ATOM 1839 O O . PHE C 1 38 ? -14.116 -25.504 -53.666 1.00 35.18 37 PHE C O 1
ATOM 1847 N N . GLN C 1 39 ? -14.401 -27.751 -53.693 1.00 38.41 38 GLN C N 1
ATOM 1848 C CA . GLN C 1 39 ? -15.156 -27.802 -52.441 1.00 42.26 38 GLN C CA 1
ATOM 1849 C C . GLN C 1 39 ? -14.374 -27.249 -51.277 1.00 42.80 38 GLN C C 1
ATOM 1850 O O . GLN C 1 39 ? -13.168 -27.464 -51.187 1.00 42.74 38 GLN C O 1
ATOM 1856 N N . GLN C 1 40 ? -15.078 -26.559 -50.386 1.00 36.26 39 GLN C N 1
ATOM 1857 C CA . GLN C 1 40 ? -14.533 -26.131 -49.125 1.00 38.04 39 GLN C CA 1
ATOM 1858 C C . GLN C 1 40 ? -14.999 -27.111 -48.037 1.00 36.56 39 GLN C C 1
ATOM 1859 O O . GLN C 1 40 ? -15.970 -27.830 -48.214 1.00 35.78 39 GLN C O 1
ATOM 1865 N N . THR C 1 41 ? -14.289 -27.143 -46.913 1.00 35.95 40 THR C N 1
ATOM 1866 C CA . THR C 1 41 ? -14.663 -27.999 -45.810 1.00 33.71 40 THR C CA 1
ATOM 1867 C C . THR C 1 41 ? -14.579 -27.183 -44.546 1.00 34.93 40 THR C C 1
ATOM 1868 O O . THR C 1 41 ? -13.921 -26.124 -44.529 1.00 35.08 40 THR C O 1
ATOM 1872 N N . ILE C 1 42 ? -15.259 -27.653 -43.505 1.00 32.88 41 ILE C N 1
ATOM 1873 C CA . ILE C 1 42 ? -15.298 -26.901 -42.262 1.00 38.03 41 ILE C CA 1
ATOM 1874 C C . ILE C 1 42 ? -14.075 -27.375 -41.477 1.00 37.72 41 ILE C C 1
ATOM 1875 O O . ILE C 1 42 ? -13.890 -28.573 -41.250 1.00 31.04 41 ILE C O 1
ATOM 1880 N N . VAL C 1 43 ? -13.254 -26.423 -41.053 1.00 42.03 42 VAL C N 1
ATOM 1881 C CA . VAL C 1 43 ? -12.203 -26.737 -40.071 1.00 42.20 42 VAL C CA 1
ATOM 1882 C C . VAL C 1 43 ? -12.817 -26.764 -38.669 1.00 45.85 42 VAL C C 1
ATOM 1883 O O . VAL C 1 43 ? -12.787 -27.781 -37.960 1.00 46.14 42 VAL C O 1
ATOM 1887 N N . LYS C 1 44 ? -13.448 -25.659 -38.298 1.00 46.61 43 LYS C N 1
ATOM 1888 C CA . LYS C 1 44 ? -14.210 -25.660 -37.075 1.00 50.18 43 LYS C CA 1
ATOM 1889 C C . LYS C 1 44 ? -15.330 -24.623 -37.088 1.00 47.28 43 LYS C C 1
ATOM 1890 O O . LYS C 1 44 ? -15.271 -23.575 -37.792 1.00 35.87 43 LYS C O 1
ATOM 1896 N N . VAL C 1 45 ? -16.325 -24.906 -36.264 1.00 42.99 44 VAL C N 1
ATOM 1897 C CA . VAL C 1 45 ? -17.328 -23.914 -35.962 1.00 47.74 44 VAL C CA 1
ATOM 1898 C C . VAL C 1 45 ? -16.698 -23.011 -34.887 1.00 45.12 44 VAL C C 1
ATOM 1899 O O . VAL C 1 45 ? -16.546 -23.430 -33.753 1.00 41.85 44 VAL C O 1
ATOM 1903 N N . ILE C 1 46 ? -16.325 -21.792 -35.273 1.00 42.23 45 ILE C N 1
ATOM 1904 C CA . ILE C 1 46 ? -15.722 -20.809 -34.363 1.00 42.39 45 ILE C CA 1
ATOM 1905 C C . ILE C 1 46 ? -16.733 -20.396 -33.273 1.00 47.75 45 ILE C C 1
ATOM 1906 O O . ILE C 1 46 ? -16.416 -20.394 -32.078 1.00 45.05 45 ILE C O 1
ATOM 1911 N N . SER C 1 47 ? -17.959 -20.063 -33.683 1.00 48.88 46 SER C N 1
ATOM 1912 C CA . SER C 1 47 ? -18.990 -19.662 -32.724 1.00 47.06 46 SER C CA 1
ATOM 1913 C C . SER C 1 47 ? -20.431 -19.908 -33.209 1.00 43.82 46 SER C C 1
ATOM 1914 O O . SER C 1 47 ? -20.667 -20.161 -34.400 1.00 37.66 46 SER C O 1
ATOM 1917 N N . ALA C 1 48 ? -21.377 -19.779 -32.277 1.00 37.44 47 ALA C N 1
ATOM 1918 C CA . ALA C 1 48 ? -22.786 -20.070 -32.510 1.00 37.68 47 ALA C CA 1
ATOM 1919 C C . ALA C 1 48 ? -23.575 -19.292 -31.487 1.00 42.19 47 ALA C C 1
ATOM 1920 O O . ALA C 1 48 ? -23.227 -19.289 -30.314 1.00 41.93 47 ALA C O 1
ATOM 1922 N N . LYS C 1 49 ? -24.615 -18.605 -31.942 1.00 42.03 48 LYS C N 1
ATOM 1923 C CA . LYS C 1 49 ? -25.469 -17.850 -31.078 1.00 45.07 48 LYS C CA 1
ATOM 1924 C C . LYS C 1 49 ? -26.877 -17.795 -31.645 1.00 54.13 48 LYS C C 1
ATOM 1925 O O . LYS C 1 49 ? -27.071 -17.539 -32.846 1.00 54.85 48 LYS C O 1
ATOM 1931 N N . THR C 1 50 ? -27.858 -17.987 -30.769 1.00 46.32 49 THR C N 1
ATOM 1932 C CA . THR C 1 50 ? -29.240 -18.012 -31.179 1.00 46.46 49 THR C CA 1
ATOM 1933 C C . THR C 1 50 ? -30.057 -16.910 -30.532 1.00 51.97 49 THR C C 1
ATOM 1934 O O . THR C 1 50 ? -29.812 -16.512 -29.397 1.00 57.30 49 THR C O 1
ATOM 1938 N N . GLN C 1 51 ? -30.986 -16.366 -31.299 1.00 51.59 50 GLN C N 1
ATOM 1939 C CA . GLN C 1 51 ? -31.994 -15.507 -30.770 1.00 48.28 50 GLN C CA 1
ATOM 1940 C C . GLN C 1 51 ? -33.356 -16.023 -31.184 1.00 51.27 50 GLN C C 1
ATOM 1941 O O . GLN C 1 51 ? -33.479 -16.837 -32.119 1.00 41.86 50 GLN C O 1
ATOM 1947 N N . VAL C 1 52 ? -34.377 -15.575 -30.462 1.00 47.85 51 VAL C N 1
ATOM 1948 C CA . VAL C 1 52 ? -35.709 -16.195 -30.560 1.00 51.53 51 VAL C CA 1
ATOM 1949 C C . VAL C 1 52 ? -36.808 -15.160 -30.516 1.00 53.97 51 VAL C C 1
ATOM 1950 O O . VAL C 1 52 ? -37.840 -15.388 -29.888 1.00 52.45 51 VAL C O 1
ATOM 1954 N N . VAL C 1 53 ? -36.589 -14.035 -31.185 1.00 55.43 52 VAL C N 1
ATOM 1955 C CA . VAL C 1 53 ? -37.609 -12.999 -31.264 1.00 60.64 52 VAL C CA 1
ATOM 1956 C C . VAL C 1 53 ? -38.741 -13.349 -32.270 1.00 62.63 52 VAL C C 1
ATOM 1957 O O . VAL C 1 53 ? -39.920 -13.165 -31.954 1.00 60.05 52 VAL C O 1
ATOM 1961 N N . ALA C 1 54 ? -38.394 -13.867 -33.454 1.00 59.60 53 ALA C N 1
ATOM 1962 C CA . ALA C 1 54 ? -39.396 -14.302 -34.425 1.00 49.64 53 ALA C CA 1
ATOM 1963 C C . ALA C 1 54 ? -38.952 -15.594 -35.061 1.00 51.28 53 ALA C C 1
ATOM 1964 O O . ALA C 1 54 ? -38.246 -15.575 -36.059 1.00 57.96 53 ALA C O 1
ATOM 1966 N N . GLY C 1 55 ? -39.364 -16.720 -34.506 1.00 42.80 54 GLY C N 1
ATOM 1967 C CA . GLY C 1 55 ? -38.756 -18.009 -34.859 1.00 40.04 54 GLY C CA 1
ATOM 1968 C C . GLY C 1 55 ? -37.294 -18.025 -34.372 1.00 40.67 54 GLY C C 1
ATOM 1969 O O . GLY C 1 55 ? -36.885 -17.131 -33.664 1.00 38.28 54 GLY C O 1
ATOM 1970 N N . THR C 1 56 ? -36.519 -19.056 -34.680 1.00 38.92 55 THR C N 1
ATOM 1971 C CA . THR C 1 56 ? -35.112 -19.094 -34.231 1.00 39.22 55 THR C CA 1
ATOM 1972 C C . THR C 1 56 ? -34.153 -18.557 -35.299 1.00 44.29 55 THR C C 1
ATOM 1973 O O . THR C 1 56 ? -34.194 -19.014 -36.475 1.00 34.74 55 THR C O 1
ATOM 1977 N N . ASN C 1 57 ? -33.324 -17.585 -34.908 1.00 38.58 56 ASN C N 1
ATOM 1978 C CA . ASN C 1 57 ? -32.204 -17.158 -35.717 1.00 37.10 56 ASN C CA 1
ATOM 1979 C C . ASN C 1 57 ? -30.858 -17.529 -35.101 1.00 42.42 56 ASN C C 1
ATOM 1980 O O . ASN C 1 57 ? -30.508 -17.053 -34.008 1.00 43.08 56 ASN C O 1
ATOM 1985 N N . THR C 1 58 ? -30.120 -18.392 -35.800 1.00 38.51 57 THR C N 1
ATOM 1986 C CA . THR C 1 58 ? -28.814 -18.876 -35.388 1.00 42.02 57 THR C CA 1
ATOM 1987 C C . THR C 1 58 ? -27.717 -18.308 -36.270 1.00 46.74 57 THR C C 1
ATOM 1988 O O . THR C 1 58 ? -27.738 -18.542 -37.491 1.00 53.91 57 THR C O 1
ATOM 1992 N N . VAL C 1 59 ? -26.777 -17.563 -35.685 1.00 42.47 58 VAL C N 1
ATOM 1993 C CA . VAL C 1 59 ? -25.641 -17.010 -36.447 1.00 36.55 58 VAL C CA 1
ATOM 1994 C C . VAL C 1 59 ? -24.403 -17.830 -36.101 1.00 42.77 58 VAL C C 1
ATOM 1995 O O . VAL C 1 59 ? -24.058 -18.009 -34.911 1.00 42.10 58 VAL C O 1
ATOM 1999 N N . LEU C 1 60 ? -23.777 -18.371 -37.139 1.00 42.01 59 LEU C N 1
ATOM 2000 C CA . LEU C 1 60 ? -22.592 -19.195 -36.984 1.00 41.36 59 LEU C CA 1
ATOM 2001 C C . LEU C 1 60 ? -21.415 -18.509 -37.651 1.00 40.71 59 LEU C C 1
ATOM 2002 O O . LEU C 1 60 ? -21.570 -17.787 -38.643 1.00 38.04 59 LEU C O 1
ATOM 2007 N N . GLU C 1 61 ? -20.240 -18.731 -37.070 1.00 41.56 60 GLU C N 1
ATOM 2008 C CA . GLU C 1 61 ? -18.991 -18.410 -37.731 1.00 40.33 60 GLU C CA 1
ATOM 2009 C C . GLU C 1 61 ? -18.315 -19.718 -37.977 1.00 39.07 60 GLU C C 1
ATOM 2010 O O . GLU C 1 61 ? -18.073 -20.475 -37.045 1.00 39.89 60 GLU C O 1
ATOM 2016 N N . LEU C 1 62 ? -18.010 -19.977 -39.248 1.00 37.59 61 LEU C N 1
ATOM 2017 C CA . LEU C 1 62 ? -17.345 -21.185 -39.671 1.00 33.25 61 LEU C CA 1
ATOM 2018 C C . LEU C 1 62 ? -15.963 -20.837 -40.201 1.00 37.32 61 LEU C C 1
ATOM 2019 O O . LEU C 1 62 ? -15.793 -19.920 -41.040 1.00 37.68 61 LEU C O 1
ATOM 2024 N N . LEU C 1 63 ? -14.966 -21.540 -39.691 1.00 31.66 62 LEU C N 1
ATOM 2025 C CA . LEU C 1 63 ? -13.665 -21.511 -40.297 1.00 32.61 62 LEU C CA 1
ATOM 2026 C C . LEU C 1 63 ? -13.614 -22.605 -41.346 1.00 33.03 62 LEU C C 1
ATOM 2027 O O . LEU C 1 63 ? -13.786 -23.788 -41.010 1.00 35.64 62 LEU C O 1
ATOM 2032 N N . ILE C 1 64 ? -13.334 -22.244 -42.607 1.00 32.78 63 ILE C N 1
ATOM 2033 C CA . ILE C 1 64 ? -13.376 -23.262 -43.659 1.00 36.55 63 ILE C CA 1
ATOM 2034 C C . ILE C 1 64 ? -12.065 -23.232 -44.449 1.00 39.68 63 ILE C C 1
ATOM 2035 O O . ILE C 1 64 ? -11.381 -22.177 -44.512 1.00 36.12 63 ILE C O 1
ATOM 2040 N N . ALA C 1 65 ? -11.757 -24.363 -45.089 1.00 38.06 64 ALA C N 1
ATOM 2041 C CA . ALA C 1 65 ? -10.527 -24.512 -45.884 1.00 44.50 64 ALA C CA 1
ATOM 2042 C C . ALA C 1 65 ? -10.843 -25.177 -47.224 1.00 45.20 64 ALA C C 1
ATOM 2043 O O . ALA C 1 65 ? -11.752 -25.996 -47.279 1.00 38.85 64 ALA C O 1
ATOM 2045 N N . PRO C 1 66 ? -10.039 -24.874 -48.290 1.00 48.06 65 PRO C N 1
ATOM 2046 C CA . PRO C 1 66 ? -10.220 -25.575 -49.579 1.00 47.83 65 PRO C CA 1
ATOM 2047 C C . PRO C 1 66 ? -9.834 -27.021 -49.455 1.00 39.00 65 PRO C C 1
ATOM 2048 O O . PRO C 1 66 ? -9.063 -27.358 -48.583 1.00 48.00 65 PRO C O 1
ATOM 2052 N N . THR C 1 67 ? -10.395 -27.870 -50.294 1.00 43.15 66 THR C N 1
ATOM 2053 C CA . THR C 1 67 ? -10.029 -29.293 -50.360 1.00 41.90 66 THR C CA 1
ATOM 2054 C C . THR C 1 67 ? -9.521 -29.510 -51.751 1.00 41.01 66 THR C C 1
ATOM 2055 O O . THR C 1 67 ? -9.504 -28.576 -52.570 1.00 40.27 66 THR C O 1
ATOM 2059 N N . SER C 1 68 ? -9.179 -30.746 -52.087 1.00 44.96 67 SER C N 1
ATOM 2060 C CA . SER C 1 68 ? -8.860 -30.982 -53.497 1.00 49.51 67 SER C CA 1
ATOM 2061 C C . SER C 1 68 ? -10.019 -31.633 -54.268 1.00 48.72 67 SER C C 1
ATOM 2062 O O . SER C 1 68 ? -9.872 -32.051 -55.404 1.00 43.16 67 SER C O 1
ATOM 2065 N N . CYS C 1 69 ? -11.180 -31.710 -53.622 1.00 52.54 68 CYS C N 1
ATOM 2066 C CA . CYS C 1 69 ? -12.373 -32.202 -54.264 1.00 49.86 68 CYS C CA 1
ATOM 2067 C C . CYS C 1 69 ? -12.928 -31.107 -55.173 1.00 46.63 68 CYS C C 1
ATOM 2068 O O . CYS C 1 69 ? -13.363 -30.061 -54.707 1.00 52.25 68 CYS C O 1
ATOM 2071 N N . ARG C 1 70 ? -12.888 -31.350 -56.479 1.00 50.73 69 ARG C N 1
ATOM 2072 C CA . ARG C 1 70 ? -13.399 -30.390 -57.442 1.00 49.65 69 ARG C CA 1
ATOM 2073 C C . ARG C 1 70 ? -14.893 -30.509 -57.423 1.00 43.03 69 ARG C C 1
ATOM 2074 O O . ARG C 1 70 ? -15.423 -31.608 -57.311 1.00 42.34 69 ARG C O 1
ATOM 2082 N N . LYS C 1 71 ? -15.577 -29.371 -57.461 1.00 44.87 70 LYS C N 1
ATOM 2083 C CA . LYS C 1 71 ? -17.059 -29.338 -57.624 1.00 49.69 70 LYS C CA 1
ATOM 2084 C C . LYS C 1 71 ? -17.562 -29.979 -58.949 1.00 53.65 70 LYS C C 1
ATOM 2085 O O . LYS C 1 71 ? -18.707 -30.398 -59.030 1.00 53.27 70 LYS C O 1
ATOM 2091 N N . ASN C 1 72 ? -16.703 -30.057 -59.972 1.00 62.81 71 ASN C N 1
ATOM 2092 C CA . ASN C 1 72 ? -17.046 -30.712 -61.259 1.00 66.52 71 ASN C CA 1
ATOM 2093 C C . ASN C 1 72 ? -16.829 -32.206 -61.266 1.00 68.45 71 ASN C C 1
ATOM 2094 O O . ASN C 1 72 ? -16.489 -32.784 -62.292 1.00 79.18 71 ASN C O 1
ATOM 2099 N N . GLU C 1 73 ? -17.040 -32.820 -60.109 1.00 68.79 72 GLU C N 1
ATOM 2100 C CA . GLU C 1 73 ? -16.746 -34.218 -59.902 1.00 69.40 72 GLU C CA 1
ATOM 2101 C C . GLU C 1 73 ? -17.739 -34.871 -58.954 1.00 69.52 72 GLU C C 1
ATOM 2102 O O . GLU C 1 73 ? -18.807 -34.344 -58.673 1.00 74.09 72 GLU C O 1
ATOM 2108 N N . THR C 1 74 ? -17.343 -36.044 -58.479 1.00 78.85 73 THR C N 1
ATOM 2109 C CA . THR C 1 74 ? -18.054 -36.833 -57.489 1.00 78.81 73 THR C CA 1
ATOM 2110 C C . THR C 1 74 ? -16.944 -37.637 -56.802 1.00 81.18 73 THR C C 1
ATOM 2111 O O . THR C 1 74 ? -16.531 -38.706 -57.281 1.00 72.86 73 THR C O 1
ATOM 2115 N N . SER C 1 75 ? -16.439 -37.038 -55.746 1.00 78.44 74 SER C N 1
ATOM 2116 C CA . SER C 1 75 ? -15.361 -37.564 -54.983 1.00 79.56 74 SER C CA 1
ATOM 2117 C C . SER C 1 75 ? -15.750 -38.878 -54.382 1.00 78.20 74 SER C C 1
ATOM 2118 O O . SER C 1 75 ? -16.877 -39.079 -54.027 1.00 82.67 74 SER C O 1
ATOM 2121 N N . ALA C 1 76 ? -14.785 -39.767 -54.276 1.00 85.21 75 ALA C N 1
ATOM 2122 C CA . ALA C 1 76 ? -14.946 -41.063 -53.634 1.00 84.52 75 ALA C CA 1
ATOM 2123 C C . ALA C 1 76 ? -15.047 -41.042 -52.106 1.00 83.16 75 ALA C C 1
ATOM 2124 O O . ALA C 1 76 ? -15.033 -42.103 -51.497 1.00 74.05 75 ALA C O 1
ATOM 2126 N N . GLY C 1 77 ? -15.130 -39.862 -51.499 1.00 69.31 76 GLY C N 1
ATOM 2127 C CA . GLY C 1 77 ? -15.291 -39.787 -50.063 1.00 75.20 76 GLY C CA 1
ATOM 2128 C C . GLY C 1 77 ? -15.301 -38.473 -49.322 1.00 75.34 76 GLY C C 1
ATOM 2129 O O . GLY C 1 77 ? -15.815 -37.485 -49.786 1.00 77.59 76 GLY C O 1
ATOM 2130 N N . ASN C 1 78 ? -14.733 -38.488 -48.130 1.00 74.57 77 ASN C N 1
ATOM 2131 C CA . ASN C 1 78 ? -14.514 -37.304 -47.360 1.00 67.36 77 ASN C CA 1
ATOM 2132 C C . ASN C 1 78 ? -13.669 -36.374 -48.188 1.00 69.90 77 ASN C C 1
ATOM 2133 O O . ASN C 1 78 ? -12.841 -36.821 -48.967 1.00 69.80 77 ASN C O 1
ATOM 2138 N N . CYS C 1 79 ? -13.830 -35.081 -47.984 1.00 52.94 78 CYS C N 1
ATOM 2139 C CA . CYS C 1 79 ? -12.986 -34.139 -48.658 1.00 52.09 78 CYS C CA 1
ATOM 2140 C C . CYS C 1 79 ? -12.092 -33.413 -47.677 1.00 53.41 78 CYS C C 1
ATOM 2141 O O . CYS C 1 79 ? -12.566 -32.588 -46.903 1.00 52.71 78 CYS C O 1
ATOM 2144 N N . GLU C 1 80 ? -10.794 -33.722 -47.706 1.00 55.13 79 GLU C N 1
ATOM 2145 C CA . GLU C 1 80 ? -9.860 -33.219 -46.655 1.00 59.30 79 GLU C CA 1
ATOM 2146 C C . GLU C 1 80 ? -9.208 -31.861 -46.907 1.00 50.46 79 GLU C C 1
ATOM 2147 O O . GLU C 1 80 ? -8.716 -31.600 -48.000 1.00 52.05 79 GLU C O 1
ATOM 2153 N N . ALA C 1 81 ? -9.193 -31.014 -45.871 1.00 56.56 80 ALA C N 1
ATOM 2154 C CA . ALA C 1 81 ? -8.573 -29.685 -45.936 1.00 53.94 80 ALA C CA 1
ATOM 2155 C C . ALA C 1 81 ? -7.137 -29.854 -46.380 1.00 52.05 80 ALA C C 1
ATOM 2156 O O . ALA C 1 81 ? -6.499 -30.838 -46.039 1.00 53.60 80 ALA C O 1
ATOM 2158 N N . VAL C 1 82 ? -6.649 -28.924 -47.184 1.00 53.70 81 VAL C N 1
ATOM 2159 C CA . VAL C 1 82 ? -5.294 -29.044 -47.716 1.00 56.58 81 VAL C CA 1
ATOM 2160 C C . VAL C 1 82 ? -4.472 -27.860 -47.207 1.00 66.00 81 VAL C C 1
ATOM 2161 O O . VAL C 1 82 ? -5.031 -26.795 -46.920 1.00 68.22 81 VAL C O 1
ATOM 2165 N N . SER C 1 83 ? -3.158 -28.067 -47.082 1.00 71.68 82 SER C N 1
ATOM 2166 C CA . SER C 1 83 ? -2.207 -27.121 -46.449 1.00 70.67 82 SER C CA 1
ATOM 2167 C C . SER C 1 83 ? -2.213 -25.673 -46.938 1.00 69.96 82 SER C C 1
ATOM 2168 O O . SER C 1 83 ? -2.128 -24.752 -46.130 1.00 68.69 82 SER C O 1
ATOM 2171 N N . ASN C 1 84 ? -2.297 -25.459 -48.230 1.00 76.71 83 ASN C N 1
ATOM 2172 C CA . ASN C 1 84 ? -2.636 -24.133 -48.655 1.00 82.92 83 ASN C CA 1
ATOM 2173 C C . ASN C 1 84 ? -3.948 -24.116 -49.371 1.00 90.67 83 ASN C C 1
ATOM 2174 O O . ASN C 1 84 ? -4.697 -25.082 -49.353 1.00 94.92 83 ASN C O 1
ATOM 2179 N N . GLY C 1 85 ? -4.220 -22.994 -49.995 1.00 90.40 84 GLY C N 1
ATOM 2180 C CA . GLY C 1 85 ? -5.561 -22.528 -50.140 1.00 84.16 84 GLY C CA 1
ATOM 2181 C C . GLY C 1 85 ? -5.723 -21.762 -48.842 1.00 75.91 84 GLY C C 1
ATOM 2182 O O . GLY C 1 85 ? -5.443 -22.260 -47.757 1.00 65.05 84 GLY C O 1
ATOM 2183 N N . THR C 1 86 ? -6.139 -20.523 -48.964 1.00 70.02 85 THR C N 1
ATOM 2184 C CA . THR C 1 86 ? -6.316 -19.700 -47.809 1.00 66.34 85 THR C CA 1
ATOM 2185 C C . THR C 1 86 ? -7.613 -20.096 -47.164 1.00 58.36 85 THR C C 1
ATOM 2186 O O . THR C 1 86 ? -8.594 -20.299 -47.831 1.00 57.37 85 THR C O 1
ATOM 2190 N N . LYS C 1 87 ? -7.589 -20.218 -45.852 1.00 56.94 86 LYS C N 1
ATOM 2191 C CA . LYS C 1 87 ? -8.775 -20.465 -45.069 1.00 49.63 86 LYS C CA 1
ATOM 2192 C C . LYS C 1 87 ? -9.698 -19.242 -45.067 1.00 48.92 86 LYS C C 1
ATOM 2193 O O . LYS C 1 87 ? -9.258 -18.100 -45.270 1.00 48.40 86 LYS C O 1
ATOM 2199 N N . GLN C 1 88 ? -10.994 -19.472 -44.880 1.00 46.72 87 GLN C N 1
ATOM 2200 C CA . GLN C 1 88 ? -11.911 -18.348 -44.754 1.00 45.75 87 GLN C CA 1
ATOM 2201 C C . GLN C 1 88 ? -12.756 -18.471 -43.528 1.00 40.94 87 GLN C C 1
ATOM 2202 O O . GLN C 1 88 ? -12.897 -19.553 -42.985 1.00 41.50 87 GLN C O 1
ATOM 2208 N N . ILE C 1 89 ? -13.274 -17.327 -43.085 1.00 42.09 88 ILE C N 1
ATOM 2209 C CA . ILE C 1 89 ? -14.285 -17.266 -42.036 1.00 41.20 88 ILE C CA 1
ATOM 2210 C C . ILE C 1 89 ? -15.562 -16.725 -42.665 1.00 43.23 88 ILE C C 1
ATOM 2211 O O . ILE C 1 89 ? -15.596 -15.614 -43.268 1.00 41.59 88 ILE C O 1
ATOM 2216 N N . CYS C 1 90 ? -16.597 -17.544 -42.544 1.00 40.60 89 CYS C N 1
ATOM 2217 C CA . CYS C 1 90 ? -17.884 -17.206 -43.090 1.00 40.88 89 CYS C CA 1
ATOM 2218 C C . CYS C 1 90 ? -18.833 -17.046 -41.926 1.00 43.96 89 CYS C C 1
ATOM 2219 O O . CYS C 1 90 ? -18.848 -17.888 -41.015 1.00 44.10 89 CYS C O 1
ATOM 2222 N N . THR C 1 91 ? -19.528 -15.907 -41.928 1.00 39.72 90 THR C N 1
ATOM 2223 C CA . THR C 1 91 ? -20.695 -15.660 -41.098 1.00 43.70 90 THR C CA 1
ATOM 2224 C C . THR C 1 91 ? -21.944 -16.134 -41.882 1.00 42.84 90 THR C C 1
ATOM 2225 O O . THR C 1 91 ? -22.170 -15.786 -43.063 1.00 38.71 90 THR C O 1
ATOM 2229 N N . VAL C 1 92 ? -22.675 -17.031 -41.240 1.00 35.89 91 VAL C N 1
ATOM 2230 C CA . VAL C 1 92 ? -23.876 -17.641 -41.782 1.00 38.41 91 VAL C CA 1
ATOM 2231 C C . VAL C 1 92 ? -25.032 -17.463 -40.773 1.00 42.98 91 VAL C C 1
ATOM 2232 O O . VAL C 1 92 ? -24.839 -17.657 -39.559 1.00 44.23 91 VAL C O 1
ATOM 2236 N N . ALA C 1 93 ? -26.201 -17.060 -41.277 1.00 36.75 92 ALA C N 1
ATOM 2237 C CA . ALA C 1 93 ? -27.411 -16.895 -40.471 1.00 35.24 92 ALA C CA 1
ATOM 2238 C C . ALA C 1 93 ? -28.435 -17.925 -40.944 1.00 37.97 92 ALA C C 1
ATOM 2239 O O . ALA C 1 93 ? -28.714 -18.084 -42.158 1.00 40.58 92 ALA C O 1
ATOM 2241 N N . ILE C 1 94 ? -28.927 -18.711 -39.994 1.00 38.23 93 ILE C N 1
ATOM 2242 C CA . ILE C 1 94 ? -29.962 -19.642 -40.311 1.00 37.48 93 ILE C CA 1
ATOM 2243 C C . ILE C 1 94 ? -31.236 -19.335 -39.535 1.00 46.02 93 ILE C C 1
ATOM 2244 O O . ILE C 1 94 ? -31.210 -19.216 -38.295 1.00 45.54 93 ILE C O 1
ATOM 2249 N N . TRP C 1 95 ? -32.330 -19.186 -40.298 1.00 41.60 94 TRP C N 1
ATOM 2250 C CA . TRP C 1 95 ? -33.632 -18.712 -39.815 1.00 41.81 94 TRP C CA 1
ATOM 2251 C C . TRP C 1 95 ? -34.689 -19.748 -39.961 1.00 40.22 94 TRP C C 1
ATOM 2252 O O . TRP C 1 95 ? -34.972 -20.230 -41.092 1.00 33.14 94 TRP C O 1
ATOM 2263 N N . GLU C 1 96 ? -35.260 -20.141 -38.817 1.00 39.18 95 GLU C N 1
ATOM 2264 C CA . GLU C 1 96 ? -36.274 -21.206 -38.793 1.00 37.61 95 GLU C CA 1
ATOM 2265 C C . GLU C 1 96 ? -37.636 -20.768 -38.277 1.00 36.35 95 GLU C C 1
ATOM 2266 O O . GLU C 1 96 ? -37.744 -20.139 -37.224 1.00 33.21 95 GLU C O 1
ATOM 2272 N N . LYS C 1 97 ? -38.665 -21.088 -39.068 1.00 35.10 96 LYS C N 1
ATOM 2273 C CA . LYS C 1 97 ? -40.068 -20.810 -38.725 1.00 34.49 96 LYS C CA 1
ATOM 2274 C C . LYS C 1 97 ? -40.867 -22.078 -38.933 1.00 38.64 96 LYS C C 1
ATOM 2275 O O . LYS C 1 97 ? -41.422 -22.276 -40.000 1.00 43.05 96 LYS C O 1
ATOM 2281 N N . PRO C 1 98 ? -40.901 -22.973 -37.918 1.00 42.39 97 PRO C N 1
ATOM 2282 C CA . PRO C 1 98 ? -41.467 -24.313 -38.099 1.00 41.49 97 PRO C CA 1
ATOM 2283 C C . PRO C 1 98 ? -42.997 -24.337 -38.337 1.00 44.41 97 PRO C C 1
ATOM 2284 O O . PRO C 1 98 ? -43.529 -25.384 -38.716 1.00 46.43 97 PRO C O 1
ATOM 2288 N N . TRP C 1 99 ? -43.684 -23.212 -38.131 1.00 41.32 98 TRP C N 1
ATOM 2289 C CA . TRP C 1 99 ? -45.101 -23.094 -38.542 1.00 44.70 98 TRP C CA 1
ATOM 2290 C C . TRP C 1 99 ? -45.307 -22.740 -40.012 1.00 44.71 98 TRP C C 1
ATOM 2291 O O . TRP C 1 99 ? -46.447 -22.862 -40.513 1.00 46.35 98 TRP C O 1
ATOM 2302 N N . GLU C 1 100 ? -44.258 -22.214 -40.680 1.00 43.89 99 GLU C N 1
ATOM 2303 C CA . GLU C 1 100 ? -44.253 -22.012 -42.148 1.00 41.35 99 GLU C CA 1
ATOM 2304 C C . GLU C 1 100 ? -43.488 -23.123 -42.831 1.00 45.98 99 GLU C C 1
ATOM 2305 O O . GLU C 1 100 ? -43.288 -23.091 -44.074 1.00 45.30 99 GLU C O 1
ATOM 2311 N N . ASN C 1 101 ? -43.081 -24.100 -42.012 1.00 40.64 100 ASN C N 1
ATOM 2312 C CA . ASN C 1 101 ? -42.182 -25.168 -42.408 1.00 46.70 100 ASN C CA 1
ATOM 2313 C C . ASN C 1 101 ? -40.920 -24.610 -43.094 1.00 42.74 100 ASN C C 1
ATOM 2314 O O . ASN C 1 101 ? -40.426 -25.171 -44.063 1.00 41.93 100 ASN C O 1
ATOM 2319 N N . PHE C 1 102 ? -40.431 -23.488 -42.570 1.00 37.68 101 PHE C N 1
ATOM 2320 C CA . PHE C 1 102 ? -39.514 -22.629 -43.251 1.00 36.71 101 PHE C CA 1
ATOM 2321 C C . PHE C 1 102 ? -38.105 -22.689 -42.599 1.00 40.51 101 PHE C C 1
ATOM 2322 O O . PHE C 1 102 ? -37.926 -22.496 -41.371 1.00 40.84 101 PHE C O 1
ATOM 2330 N N . GLU C 1 103 ? -37.096 -22.942 -43.420 1.00 38.55 102 GLU C N 1
ATOM 2331 C CA . GLU C 1 103 ? -35.717 -22.862 -42.942 1.00 37.20 102 GLU C CA 1
ATOM 2332 C C . GLU C 1 103 ? -34.925 -22.223 -44.039 1.00 39.48 102 GLU C C 1
ATOM 2333 O O . GLU C 1 103 ? -34.756 -22.819 -45.097 1.00 43.87 102 GLU C O 1
ATOM 2339 N N . GLU C 1 104 ? -34.459 -21.005 -43.771 1.00 37.97 103 GLU C N 1
ATOM 2340 C CA . GLU C 1 104 ? -33.687 -20.206 -44.684 1.00 37.85 103 GLU C CA 1
ATOM 2341 C C . GLU C 1 104 ? -32.219 -19.966 -44.204 1.00 37.98 103 GLU C C 1
ATOM 2342 O O . GLU C 1 104 ? -31.964 -19.382 -43.123 1.00 32.43 103 GLU C O 1
ATOM 2348 N N . ILE C 1 105 ? -31.259 -20.404 -45.024 1.00 38.27 104 ILE C N 1
ATOM 2349 C CA . ILE C 1 105 ? -29.816 -20.257 -44.712 1.00 39.70 104 ILE C CA 1
ATOM 2350 C C . ILE C 1 105 ? -29.221 -19.124 -45.579 1.00 42.43 104 ILE C C 1
ATOM 2351 O O . ILE C 1 105 ? -29.216 -19.209 -46.806 1.00 42.00 104 ILE C O 1
ATOM 2356 N N . THR C 1 106 ? -28.769 -18.061 -44.916 1.00 37.14 105 THR C N 1
ATOM 2357 C CA . THR C 1 106 ? -28.157 -16.887 -45.540 1.00 41.19 105 THR C CA 1
ATOM 2358 C C . THR C 1 106 ? -26.630 -16.847 -45.288 1.00 40.32 105 THR C C 1
ATOM 2359 O O . THR C 1 106 ? -26.194 -16.697 -44.126 1.00 40.13 105 THR C O 1
ATOM 2363 N N . ILE C 1 107 ? -25.810 -16.986 -46.339 1.00 41.90 106 ILE C N 1
ATOM 2364 C CA . ILE C 1 107 ? -24.360 -16.745 -46.173 1.00 41.30 106 ILE C CA 1
ATOM 2365 C C . ILE C 1 107 ? -24.139 -15.259 -46.144 1.00 46.55 106 ILE C C 1
ATOM 2366 O O . ILE C 1 107 ? -24.368 -14.597 -47.140 1.00 51.35 106 ILE C O 1
ATOM 2371 N N . LYS C 1 108 ? -23.709 -14.736 -45.002 1.00 42.68 107 LYS C N 1
ATOM 2372 C CA . LYS C 1 108 ? -23.734 -13.312 -44.766 1.00 45.82 107 LYS C CA 1
ATOM 2373 C C . LYS C 1 108 ? -22.511 -12.629 -45.347 1.00 49.29 107 LYS C C 1
ATOM 2374 O O . LYS C 1 108 ? -22.582 -11.503 -45.867 1.00 54.27 107 LYS C O 1
ATOM 2380 N N . GLU C 1 109 ? -21.379 -13.316 -45.244 1.00 50.77 108 GLU C N 1
ATOM 2381 C CA . GLU C 1 109 ? -20.085 -12.840 -45.732 1.00 51.31 108 GLU C CA 1
ATOM 2382 C C . GLU C 1 109 ? -19.108 -13.958 -45.466 1.00 49.70 108 GLU C C 1
ATOM 2383 O O . GLU C 1 109 ? -19.233 -14.649 -44.456 1.00 47.83 108 GLU C O 1
ATOM 2389 N N . CYS C 1 110 ? -18.182 -14.159 -46.402 1.00 49.93 109 CYS C N 1
ATOM 2390 C CA . CYS C 1 110 ? -16.916 -14.873 -46.181 1.00 51.19 109 CYS C CA 1
ATOM 2391 C C . CYS C 1 110 ? -15.695 -13.925 -46.384 1.00 50.82 109 CYS C C 1
ATOM 2392 O O . CYS C 1 110 ? -15.704 -13.048 -47.246 1.00 55.92 109 CYS C O 1
ATOM 2395 N N . LYS C 1 111 ? -14.635 -14.108 -45.617 1.00 52.57 110 LYS C N 1
ATOM 2396 C CA . LYS C 1 111 ? -13.466 -13.279 -45.828 1.00 54.33 110 LYS C CA 1
ATOM 2397 C C . LYS C 1 111 ? -12.257 -14.112 -45.464 1.00 60.00 110 LYS C C 1
ATOM 2398 O O . LYS C 1 111 ? -12.398 -15.114 -44.746 1.00 57.88 110 LYS C O 1
ATOM 2404 N N . SER C 1 112 ? -11.080 -13.674 -45.934 1.00 56.86 111 SER C N 1
ATOM 2405 C CA . SER C 1 112 ? -9.801 -14.357 -45.672 1.00 59.87 111 SER C CA 1
ATOM 2406 C C . SER C 1 112 ? -9.468 -14.331 -44.213 1.00 59.26 111 SER C C 1
ATOM 2407 O O . SER C 1 112 ? -9.574 -13.304 -43.552 1.00 66.78 111 SER C O 1
ATOM 2410 N 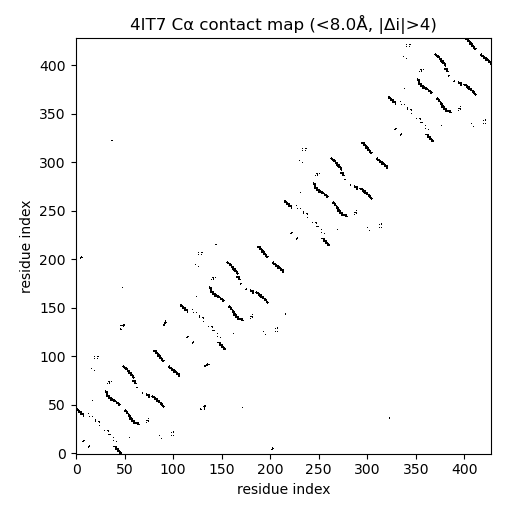N . ALA C 1 113 ? -9.110 -15.499 -43.710 1.00 61.83 112 ALA C N 1
ATOM 2411 C CA . ALA C 1 113 ? -8.627 -15.641 -42.364 1.00 68.52 112 ALA C CA 1
ATOM 2412 C C . ALA C 1 113 ? -7.160 -16.032 -42.469 1.00 74.63 112 ALA C C 1
ATOM 2413 O O . ALA C 1 113 ? -6.677 -16.369 -43.575 1.00 71.95 112 ALA C O 1
ATOM 2416 N N . GLY D 1 7 ? 15.429 10.765 -5.691 1.00 87.98 6 GLY D N 1
ATOM 2417 C CA . GLY D 1 7 ? 14.770 9.542 -5.158 1.00 89.50 6 GLY D CA 1
ATOM 2418 C C . GLY D 1 7 ? 13.338 9.419 -5.650 1.00 87.01 6 GLY D C 1
ATOM 2419 O O . GLY D 1 7 ? 12.992 8.472 -6.349 1.00 91.44 6 GLY D O 1
ATOM 2420 N N . GLY D 1 8 ? 12.502 10.382 -5.275 1.00 82.17 7 GLY D N 1
ATOM 2421 C CA . GLY D 1 8 ? 11.078 10.365 -5.622 1.00 69.50 7 GLY D CA 1
ATOM 2422 C C . GLY D 1 8 ? 10.482 11.758 -5.755 1.00 60.99 7 GLY D C 1
ATOM 2423 O O . GLY D 1 8 ? 11.113 12.791 -5.435 1.00 51.40 7 GLY D O 1
ATOM 2424 N N . PHE D 1 9 ? 9.244 11.791 -6.214 1.00 56.97 8 PHE D N 1
ATOM 2425 C CA . PHE D 1 9 ? 8.599 13.052 -6.494 1.00 56.59 8 PHE D CA 1
ATOM 2426 C C . PHE D 1 9 ? 8.067 13.755 -5.273 1.00 53.15 8 PHE D C 1
ATOM 2427 O O . PHE D 1 9 ? 7.638 13.120 -4.335 1.00 65.17 8 PHE D O 1
ATOM 2435 N N . SER D 1 10 ? 8.066 15.078 -5.312 1.00 54.59 9 SER D N 1
ATOM 2436 C CA . SER D 1 10 ? 7.463 15.875 -4.256 1.00 56.99 9 SER D CA 1
ATOM 2437 C C . SER D 1 10 ? 6.492 16.966 -4.799 1.00 56.60 9 SER D C 1
ATOM 2438 O O . SER D 1 10 ? 6.828 17.736 -5.715 1.00 50.37 9 SER D O 1
ATOM 2441 N N . THR D 1 11 ? 5.287 16.987 -4.234 1.00 46.98 10 THR D N 1
ATOM 2442 C CA . THR D 1 11 ? 4.217 17.886 -4.611 1.00 50.27 10 THR D CA 1
ATOM 2443 C C . THR D 1 11 ? 4.683 19.294 -4.529 1.00 51.07 10 THR D C 1
ATOM 2444 O O . THR D 1 11 ? 5.423 19.649 -3.649 1.00 55.97 10 THR D O 1
ATOM 2448 N N . LYS D 1 12 ? 4.219 20.105 -5.462 1.00 51.98 11 LYS D N 1
ATOM 2449 C CA . LYS D 1 12 ? 4.665 21.458 -5.574 1.00 50.65 11 LYS D CA 1
ATOM 2450 C C . LYS D 1 12 ? 3.415 22.290 -5.768 1.00 51.14 11 LYS D C 1
ATOM 2451 O O . LYS D 1 12 ? 2.376 21.770 -6.144 1.00 61.55 11 LYS D O 1
ATOM 2457 N N . ASP D 1 13 ? 3.494 23.584 -5.478 1.00 56.26 12 ASP D N 1
ATOM 2458 C CA . ASP D 1 13 ? 2.313 24.416 -5.501 1.00 53.86 12 ASP D CA 1
ATOM 2459 C C . ASP D 1 13 ? 2.063 25.021 -6.884 1.00 57.61 12 ASP D C 1
ATOM 2460 O O . ASP D 1 13 ? 2.965 25.612 -7.495 1.00 55.87 12 ASP D O 1
ATOM 2465 N N . VAL D 1 14 ? 0.825 24.882 -7.361 1.00 56.63 13 VAL D N 1
ATOM 2466 C CA . VAL D 1 14 ? 0.515 25.211 -8.753 1.00 53.33 13 VAL D CA 1
ATOM 2467 C C . VAL D 1 14 ? 0.479 26.719 -8.954 1.00 54.29 13 VAL D C 1
ATOM 2468 O O . VAL D 1 14 ? 0.372 27.179 -10.082 1.00 48.06 13 VAL D O 1
ATOM 2472 N N . ASN D 1 15 ? 0.609 27.494 -7.874 1.00 58.60 14 ASN D N 1
ATOM 2473 C CA . ASN D 1 15 ? 0.698 28.970 -8.007 1.00 53.43 14 ASN D CA 1
ATOM 2474 C C . ASN D 1 15 ? 2.131 29.499 -7.816 1.00 54.25 14 ASN D C 1
ATOM 2475 O O . ASN D 1 15 ? 2.381 30.699 -7.902 1.00 54.46 14 ASN D O 1
ATOM 2480 N N . ASP D 1 16 ? 3.078 28.606 -7.561 1.00 50.55 15 ASP D N 1
ATOM 2481 C CA . ASP D 1 16 ? 4.472 29.004 -7.596 1.00 55.32 15 ASP D CA 1
ATOM 2482 C C . ASP D 1 16 ? 4.742 29.766 -8.912 1.00 61.39 15 ASP D C 1
ATOM 2483 O O . ASP D 1 16 ? 4.307 29.338 -10.002 1.00 55.90 15 ASP D O 1
ATOM 2488 N N . PRO D 1 17 ? 5.430 30.918 -8.808 1.00 65.35 16 PRO D N 1
ATOM 2489 C CA . PRO D 1 17 ? 5.679 31.754 -9.978 1.00 61.62 16 PRO D CA 1
ATOM 2490 C C . PRO D 1 17 ? 6.503 31.002 -11.008 1.00 60.65 16 PRO D C 1
ATOM 2491 O O . PRO D 1 17 ? 6.304 31.187 -12.202 1.00 60.28 16 PRO D O 1
ATOM 2495 N N . LYS D 1 18 ? 7.402 30.138 -10.547 1.00 56.43 17 LYS D N 1
ATOM 2496 C CA . LYS D 1 18 ? 8.179 29.324 -11.461 1.00 58.01 17 LYS D CA 1
ATOM 2497 C C . LYS D 1 18 ? 7.312 28.219 -12.123 1.00 54.95 17 LYS D C 1
ATOM 2498 O O . LYS D 1 18 ? 7.529 27.906 -13.279 1.00 43.11 17 LYS D O 1
ATOM 2504 N N . ILE D 1 19 ? 6.379 27.610 -11.386 1.00 50.25 18 ILE D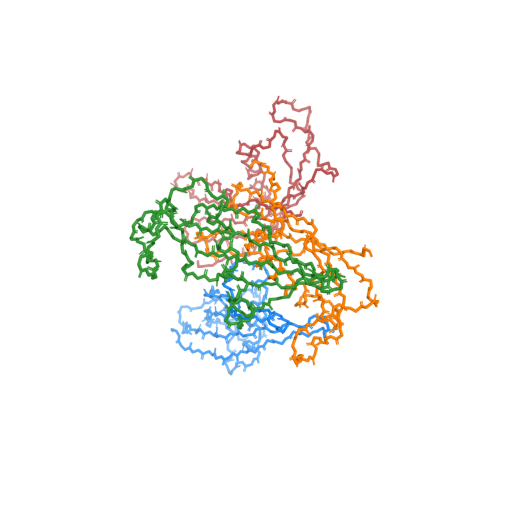 N 1
ATOM 2505 C CA . ILE D 1 19 ? 5.502 26.589 -11.958 1.00 46.07 18 ILE D CA 1
ATOM 2506 C C . ILE D 1 19 ? 4.622 27.211 -13.039 1.00 44.82 18 ILE D C 1
ATOM 2507 O O . ILE D 1 19 ? 4.505 26.646 -14.126 1.00 38.54 18 ILE D O 1
ATOM 2512 N N . GLN D 1 20 ? 4.066 28.384 -12.762 1.00 41.71 19 GLN D N 1
ATOM 2513 C CA . GLN D 1 20 ? 3.289 29.110 -13.754 1.00 44.61 19 GLN D CA 1
ATOM 2514 C C . GLN D 1 20 ? 4.056 29.374 -15.082 1.00 44.87 19 GLN D C 1
ATOM 2515 O O . GLN D 1 20 ? 3.584 29.002 -16.169 1.00 45.79 19 GLN D O 1
ATOM 2521 N N . ALA D 1 21 ? 5.245 29.986 -14.981 1.00 48.59 20 ALA D N 1
ATOM 2522 C CA . ALA D 1 21 ? 6.169 30.195 -16.129 1.00 40.67 20 ALA D CA 1
ATOM 2523 C C . ALA D 1 21 ? 6.311 28.896 -16.876 1.00 38.66 20 ALA D C 1
ATOM 2524 O O . ALA D 1 21 ? 6.028 28.836 -18.071 1.00 37.44 20 ALA D O 1
ATOM 2526 N N . LEU D 1 22 ? 6.691 27.833 -16.177 1.00 31.41 21 LEU D N 1
ATOM 2527 C CA . LEU D 1 22 ? 6.802 26.537 -16.843 1.00 35.62 21 LEU D CA 1
ATOM 2528 C C . LEU D 1 22 ? 5.530 26.070 -17.590 1.00 35.61 21 LEU D C 1
ATOM 2529 O O . LEU D 1 22 ? 5.627 25.584 -18.730 1.00 30.02 21 LEU D O 1
ATOM 2534 N N . ALA D 1 23 ? 4.356 26.196 -16.944 1.00 37.03 22 ALA D N 1
ATOM 2535 C CA . ALA D 1 23 ? 3.046 25.831 -17.561 1.00 35.20 22 ALA D CA 1
ATOM 2536 C C . ALA D 1 23 ? 2.837 26.593 -18.889 1.00 29.56 22 ALA D C 1
ATOM 2537 O O . ALA D 1 23 ? 2.441 26.011 -19.870 1.00 32.70 22 ALA D O 1
ATOM 2539 N N . GLY D 1 24 ? 3.150 27.884 -18.871 1.00 30.95 23 GLY D N 1
ATOM 2540 C CA . GLY D 1 24 ? 3.110 28.773 -20.009 1.00 31.95 23 GLY D CA 1
ATOM 2541 C C . GLY D 1 24 ? 3.911 28.248 -21.166 1.00 35.40 23 GLY D C 1
ATOM 2542 O O . GLY D 1 24 ? 3.427 28.211 -22.289 1.00 32.91 23 GLY D O 1
ATOM 2543 N N . LYS D 1 25 ? 5.138 27.820 -20.874 1.00 32.89 24 LYS D N 1
ATOM 2544 C CA . LYS D 1 25 ? 6.036 27.340 -21.885 1.00 33.26 24 LYS D CA 1
ATOM 2545 C C . LYS D 1 25 ? 5.540 25.994 -22.366 1.00 30.85 24 LYS D C 1
ATOM 2546 O O . LYS D 1 25 ? 5.673 25.673 -23.553 1.00 28.18 24 LYS D O 1
ATOM 2552 N N . ALA D 1 26 ? 4.977 25.180 -21.484 1.00 28.93 25 ALA D N 1
ATOM 2553 C CA . ALA D 1 26 ? 4.493 23.869 -21.943 1.00 28.74 25 ALA D CA 1
ATOM 2554 C C . ALA D 1 26 ? 3.256 24.061 -22.867 1.00 28.25 25 ALA D C 1
ATOM 2555 O O . ALA D 1 26 ? 3.125 23.377 -23.860 1.00 34.69 25 ALA D O 1
ATOM 2557 N N . LEU D 1 27 ? 2.451 25.086 -22.606 1.00 32.04 26 LEU D N 1
ATOM 2558 C CA . LEU D 1 27 ? 1.358 25.465 -23.495 1.00 34.85 26 LEU D CA 1
ATOM 2559 C C . LEU D 1 27 ? 1.831 25.848 -24.899 1.00 36.38 26 LEU D C 1
ATOM 2560 O O . LEU D 1 27 ? 1.301 25.344 -25.866 1.00 30.46 26 LEU D O 1
ATOM 2565 N N . GLN D 1 28 ? 2.822 26.745 -24.986 1.00 35.31 27 GLN D N 1
ATOM 2566 C CA . GLN D 1 28 ? 3.336 27.127 -26.279 1.00 36.24 27 GLN D CA 1
ATOM 2567 C C . GLN D 1 28 ? 3.791 25.892 -27.011 1.00 33.73 27 GLN D C 1
ATOM 2568 O O . GLN D 1 28 ? 3.627 25.780 -28.210 1.00 42.11 27 GLN D O 1
ATOM 2574 N N . ARG D 1 29 ? 4.367 24.958 -26.288 1.00 31.82 28 ARG D N 1
ATOM 2575 C CA . ARG D 1 29 ? 4.820 23.740 -26.909 1.00 35.01 28 ARG D CA 1
ATOM 2576 C C . ARG D 1 29 ? 3.632 22.882 -27.380 1.00 30.58 28 ARG D C 1
ATOM 2577 O O . ARG D 1 29 ? 3.690 22.253 -28.403 1.00 30.44 28 ARG D O 1
ATOM 2585 N N . ILE D 1 30 ? 2.562 22.794 -26.593 1.00 33.67 29 ILE D N 1
ATOM 2586 C CA . ILE D 1 30 ? 1.378 22.003 -26.996 1.00 33.67 29 ILE D CA 1
ATOM 2587 C C . ILE D 1 30 ? 0.837 22.611 -28.305 1.00 28.64 29 ILE D C 1
ATOM 2588 O O . ILE D 1 30 ? 0.648 21.926 -29.256 1.00 28.69 29 ILE D O 1
ATOM 2593 N N . ASN D 1 31 ? 0.692 23.912 -28.351 1.00 25.65 30 ASN D N 1
ATOM 2594 C CA . ASN D 1 31 ? 0.136 24.571 -29.491 1.00 30.11 30 ASN D CA 1
ATOM 2595 C C . ASN D 1 31 ? 1.010 24.459 -30.753 1.00 35.52 30 ASN D C 1
ATOM 2596 O O . ASN D 1 31 ? 0.450 24.231 -31.856 1.00 34.20 30 ASN D O 1
ATOM 2601 N N . ALA D 1 32 ? 2.351 24.604 -30.588 1.00 33.31 31 ALA D N 1
ATOM 2602 C CA . ALA D 1 32 ? 3.372 24.402 -31.679 1.00 36.09 31 ALA D CA 1
ATOM 2603 C C . ALA D 1 32 ? 3.352 23.004 -32.335 1.00 37.75 31 ALA D C 1
ATOM 2604 O O . ALA D 1 32 ? 3.403 22.885 -33.561 1.00 39.86 31 ALA D O 1
ATOM 2606 N N . ALA D 1 33 ? 3.218 21.965 -31.511 1.00 32.13 32 ALA D N 1
ATOM 2607 C CA . ALA D 1 33 ? 3.150 20.583 -31.952 1.00 34.76 32 ALA D CA 1
ATOM 2608 C C . ALA D 1 33 ? 1.752 20.018 -32.343 1.00 38.08 32 ALA D C 1
ATOM 2609 O O . ALA D 1 33 ? 1.695 19.019 -33.049 1.00 38.29 32 ALA D O 1
ATOM 2611 N N . SER D 1 34 ? 0.654 20.617 -31.862 1.00 35.97 33 SER D N 1
ATOM 2612 C CA . SER D 1 34 ? -0.695 20.030 -32.001 1.00 42.00 33 SER D CA 1
ATOM 2613 C C . SER D 1 34 ? -1.266 20.150 -33.432 1.00 40.76 33 SER D C 1
ATOM 2614 O O . SER D 1 34 ? -1.099 21.184 -34.087 1.00 40.38 33 SER D O 1
ATOM 2617 N N . ASN D 1 35 ? -1.897 19.090 -33.934 1.00 45.93 34 ASN D N 1
ATOM 2618 C CA . ASN D 1 35 ? -2.600 19.162 -35.251 1.00 45.57 34 ASN D CA 1
ATOM 2619 C C . ASN D 1 35 ? -3.780 20.138 -35.326 1.00 45.21 34 ASN D C 1
ATOM 2620 O O . ASN D 1 35 ? -4.296 20.422 -36.401 1.00 48.23 34 ASN D O 1
ATOM 2625 N N . ASP D 1 36 ? -4.222 20.623 -34.183 1.00 45.13 35 ASP D N 1
ATOM 2626 C CA . ASP D 1 36 ? -5.383 21.476 -34.108 1.00 45.15 35 ASP D CA 1
ATOM 2627 C C . ASP D 1 36 ? -5.043 22.781 -34.836 1.00 46.81 35 ASP D C 1
ATOM 2628 O O . ASP D 1 36 ? -3.917 23.262 -34.737 1.00 38.82 35 ASP D O 1
ATOM 2633 N N . LEU D 1 37 ? -5.990 23.325 -35.598 1.00 40.06 36 LEU D N 1
ATOM 2634 C CA . LEU D 1 37 ? -5.834 24.652 -36.206 1.00 41.05 36 LEU D CA 1
ATOM 2635 C C . LEU D 1 37 ? -5.963 25.793 -35.211 1.00 39.35 36 LEU D C 1
ATOM 2636 O O . LEU D 1 37 ? -5.468 26.885 -35.469 1.00 42.90 36 LEU D O 1
ATOM 2641 N N . PHE D 1 38 ? -6.674 25.559 -34.105 1.00 40.17 37 PHE D N 1
ATOM 2642 C CA . PHE D 1 38 ? -6.978 26.608 -33.116 1.00 42.76 37 PHE D CA 1
ATOM 2643 C C . PHE D 1 38 ? -6.063 26.481 -31.890 1.00 42.66 37 PHE D C 1
ATOM 2644 O O . PHE D 1 38 ? -5.833 25.368 -31.415 1.00 33.49 37 PHE D O 1
ATOM 2652 N N . GLN D 1 39 ? -5.554 27.615 -31.407 1.00 37.00 38 GLN D N 1
ATOM 2653 C CA . GLN D 1 39 ? -4.795 27.676 -30.148 1.00 42.71 38 GLN D CA 1
ATOM 2654 C C . GLN D 1 39 ? -5.596 27.164 -28.979 1.00 44.61 38 GLN D C 1
ATOM 2655 O O . GLN D 1 39 ? -6.802 27.429 -28.903 1.00 40.19 38 GLN D O 1
ATOM 2661 N N . GLN D 1 40 ? -4.914 26.446 -28.089 1.00 40.10 39 GLN D N 1
ATOM 2662 C CA . GLN D 1 40 ? -5.442 26.051 -26.819 1.00 36.09 39 GLN D CA 1
ATOM 2663 C C . GLN D 1 40 ? -4.946 27.022 -25.737 1.00 37.93 39 GLN D C 1
ATOM 2664 O O . GLN D 1 40 ? -3.978 27.771 -25.915 1.00 36.41 39 GLN D O 1
ATOM 2670 N N . THR D 1 41 ? -5.631 27.014 -24.610 1.00 35.23 40 THR D N 1
ATOM 2671 C CA . THR D 1 41 ? -5.267 27.882 -23.506 1.00 33.30 40 THR D CA 1
ATOM 2672 C C . THR D 1 41 ? -5.363 27.062 -22.249 1.00 31.87 40 THR D C 1
ATOM 2673 O O . THR D 1 41 ? -5.999 25.997 -22.247 1.00 38.39 40 THR D O 1
ATOM 2677 N N . ILE D 1 42 ? -4.713 27.530 -21.193 1.00 36.12 41 ILE D N 1
ATOM 2678 C CA . ILE D 1 42 ? -4.664 26.787 -19.956 1.00 40.44 41 ILE D CA 1
ATOM 2679 C C . ILE D 1 42 ? -5.881 27.272 -19.197 1.00 40.66 41 IL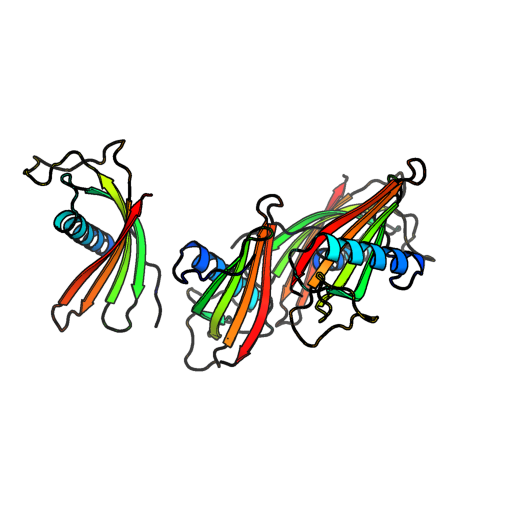E D C 1
ATOM 2680 O O . ILE D 1 42 ? -6.078 28.475 -18.995 1.00 33.96 41 ILE D O 1
ATOM 2685 N N . VAL D 1 43 ? -6.708 26.326 -18.787 1.00 44.70 42 VAL D N 1
ATOM 2686 C CA . VAL D 1 43 ? -7.759 26.645 -17.818 1.00 40.15 42 VAL D CA 1
ATOM 2687 C C . VAL D 1 43 ? -7.142 26.686 -16.420 1.00 44.41 42 VAL D C 1
ATOM 2688 O O . VAL D 1 43 ? -7.191 27.710 -15.722 1.00 42.52 42 VAL D O 1
ATOM 2692 N N . LYS D 1 44 ? -6.510 25.588 -16.029 1.00 45.57 43 LYS D N 1
ATOM 2693 C CA . LYS D 1 44 ? -5.757 25.593 -14.797 1.00 44.24 43 LYS D CA 1
ATOM 2694 C C . LYS D 1 44 ? -4.633 24.571 -14.819 1.00 42.78 43 LYS D C 1
ATOM 2695 O O . LYS D 1 44 ? -4.711 23.522 -15.498 1.00 42.85 43 LYS D O 1
ATOM 2701 N N . VAL D 1 45 ? -3.633 24.850 -13.997 1.00 40.64 44 VAL D N 1
ATOM 2702 C CA . VAL D 1 45 ? -2.661 23.848 -13.678 1.00 45.69 44 VAL D CA 1
ATOM 2703 C C . VAL D 1 45 ? -3.291 22.906 -12.621 1.00 42.97 44 VAL D C 1
ATOM 2704 O O . VAL D 1 45 ? -3.452 23.290 -11.471 1.00 39.90 44 VAL D O 1
ATOM 2708 N N . ILE D 1 46 ? -3.630 21.686 -13.016 1.00 41.13 45 ILE D N 1
ATOM 2709 C CA . ILE D 1 46 ? -4.261 20.711 -12.091 1.00 42.56 45 ILE D CA 1
ATOM 2710 C C . ILE D 1 46 ? -3.261 20.274 -10.990 1.00 49.17 45 ILE D C 1
ATOM 2711 O O . ILE D 1 46 ? -3.584 20.273 -9.793 1.00 44.87 45 ILE D O 1
ATOM 2716 N N . SER D 1 47 ? -2.043 19.897 -11.396 1.00 47.28 46 SER D N 1
ATOM 2717 C CA . SER D 1 47 ? -0.998 19.562 -10.431 1.00 42.63 46 SER D CA 1
ATOM 2718 C C . SER D 1 47 ? 0.438 19.847 -10.919 1.00 41.18 46 SER D C 1
ATOM 2719 O O . SER D 1 47 ? 0.648 20.150 -12.096 1.00 36.48 46 SER D O 1
ATOM 2722 N N . ALA D 1 48 ? 1.406 19.693 -10.006 1.00 35.31 47 ALA D N 1
ATOM 2723 C CA . ALA D 1 48 ? 2.800 19.987 -10.244 1.00 34.71 47 ALA D CA 1
ATOM 2724 C C . ALA D 1 48 ? 3.592 19.211 -9.228 1.00 39.49 47 ALA D C 1
ATOM 2725 O O . ALA D 1 48 ? 3.271 19.228 -8.042 1.00 38.59 47 ALA D O 1
ATOM 2727 N N . LYS D 1 49 ? 4.627 18.524 -9.684 1.00 38.90 48 LYS D N 1
ATOM 2728 C CA . LYS D 1 49 ? 5.454 17.760 -8.808 1.00 42.91 48 LYS D CA 1
ATOM 2729 C C . LYS D 1 49 ? 6.874 17.650 -9.353 1.00 50.50 48 LYS D C 1
ATOM 2730 O O . LYS D 1 49 ? 7.080 17.332 -10.537 1.00 52.67 48 LYS D O 1
ATOM 2736 N N . THR D 1 50 ? 7.852 17.872 -8.482 1.00 48.48 49 THR D N 1
ATOM 2737 C CA . THR D 1 50 ? 9.237 17.909 -8.899 1.00 45.72 49 THR D CA 1
ATOM 2738 C C . THR D 1 50 ? 10.052 16.840 -8.209 1.00 50.10 49 THR D C 1
ATOM 2739 O O . THR D 1 50 ? 9.833 16.528 -7.031 1.00 47.51 49 THR D O 1
ATOM 2743 N N . GLN D 1 51 ? 10.960 16.244 -8.978 1.00 47.25 50 GLN D N 1
ATOM 2744 C CA . GLN D 1 51 ? 11.996 15.406 -8.466 1.00 44.72 50 GLN D CA 1
ATOM 2745 C C . GLN D 1 51 ? 13.362 15.929 -8.889 1.00 48.11 50 GLN D C 1
ATOM 2746 O O . GLN D 1 51 ? 13.486 16.724 -9.842 1.00 44.90 50 GLN D O 1
ATOM 2752 N N . VAL D 1 52 ? 14.384 15.501 -8.155 1.00 46.39 51 VAL D N 1
ATOM 2753 C CA . VAL D 1 52 ? 15.726 16.096 -8.257 1.00 49.56 51 VAL D CA 1
ATOM 2754 C C . VAL D 1 52 ? 16.817 15.029 -8.206 1.00 50.60 51 VAL D C 1
ATOM 2755 O O . VAL D 1 52 ? 17.837 15.257 -7.570 1.00 49.81 51 VAL D O 1
ATOM 2759 N N . VAL D 1 53 ? 16.607 13.882 -8.862 1.00 53.49 52 VAL D N 1
ATOM 2760 C CA . VAL D 1 53 ? 17.639 12.859 -8.962 1.00 56.88 52 VAL D CA 1
ATOM 2761 C C . VAL D 1 53 ? 18.779 13.304 -9.899 1.00 65.45 52 VAL D C 1
ATOM 2762 O O . VAL D 1 53 ? 19.947 13.125 -9.563 1.00 64.45 52 VAL D O 1
ATOM 2766 N N . ALA D 1 54 ? 18.437 13.816 -11.089 1.00 62.05 53 ALA D N 1
ATOM 2767 C CA . ALA D 1 54 ? 19.425 14.201 -12.093 1.00 51.39 53 ALA D CA 1
ATOM 2768 C C . ALA D 1 54 ? 19.018 15.494 -12.768 1.00 50.21 53 ALA D C 1
ATOM 2769 O O . ALA D 1 54 ? 18.390 15.465 -13.810 1.00 55.85 53 ALA D O 1
ATOM 2771 N N . GLY D 1 55 ? 19.391 16.629 -12.191 1.00 43.45 54 GLY D N 1
ATOM 2772 C CA . GLY D 1 55 ? 18.767 17.911 -12.542 1.00 38.82 54 GLY D CA 1
ATOM 2773 C C . GLY D 1 55 ? 17.303 17.876 -12.075 1.00 37.73 54 GLY D C 1
ATOM 2774 O O . GLY D 1 55 ? 16.902 16.917 -11.451 1.00 47.79 54 GLY D O 1
ATOM 2775 N N . THR D 1 56 ? 16.515 18.907 -12.354 1.00 37.54 55 THR D N 1
ATOM 2776 C CA . THR D 1 56 ? 15.119 18.967 -11.905 1.00 34.48 55 THR D CA 1
ATOM 2777 C C . THR D 1 56 ? 14.146 18.438 -12.988 1.00 39.68 55 THR D C 1
ATOM 2778 O O . THR D 1 56 ? 14.171 18.897 -14.164 1.00 33.40 55 THR D O 1
ATOM 2782 N N . ASN D 1 57 ? 13.322 17.465 -12.603 1.00 34.98 56 ASN D N 1
ATOM 2783 C CA . ASN D 1 57 ? 12.205 17.056 -13.393 1.00 35.61 56 ASN D CA 1
ATOM 2784 C C . ASN D 1 57 ? 10.852 17.423 -12.775 1.00 40.94 56 ASN D C 1
ATOM 2785 O O . ASN D 1 57 ? 10.465 16.933 -11.694 1.00 41.28 56 ASN D O 1
ATOM 2790 N N . THR D 1 58 ? 10.135 18.283 -13.478 1.00 37.90 57 THR D N 1
ATOM 2791 C CA . THR D 1 58 ? 8.822 18.764 -13.083 1.00 40.76 57 THR D CA 1
ATOM 2792 C C . THR D 1 58 ? 7.735 18.173 -13.990 1.00 46.29 57 THR D C 1
ATOM 2793 O O . THR D 1 58 ? 7.785 18.371 -15.210 1.00 54.53 57 THR D O 1
ATOM 2797 N N . VAL D 1 59 ? 6.776 17.445 -13.415 1.00 42.76 58 VAL D N 1
ATOM 2798 C CA . VAL D 1 59 ? 5.666 16.894 -14.182 1.00 36.28 58 VAL D CA 1
ATOM 2799 C C . VAL D 1 59 ? 4.428 17.710 -13.842 1.00 39.57 58 VAL D C 1
ATOM 2800 O O . VAL D 1 59 ? 4.074 17.902 -12.662 1.00 41.79 58 VAL D O 1
ATOM 2804 N N . LEU D 1 60 ? 3.804 18.229 -14.884 1.00 35.60 59 LEU D N 1
ATOM 2805 C CA . LEU D 1 60 ? 2.637 19.067 -14.721 1.00 39.71 59 LEU D CA 1
ATOM 2806 C C . LEU D 1 60 ? 1.462 18.381 -15.384 1.00 40.66 59 LEU D C 1
ATOM 2807 O O . LEU D 1 60 ? 1.647 17.575 -16.318 1.00 38.52 59 LEU D O 1
ATOM 2812 N N . GLU D 1 61 ? 0.273 18.674 -14.856 1.00 39.47 60 GLU D N 1
ATOM 2813 C CA . GLU D 1 61 ? -0.989 18.311 -15.489 1.00 38.64 60 GLU D CA 1
ATOM 2814 C C . GLU D 1 61 ? -1.696 19.603 -15.696 1.00 36.66 60 GLU D C 1
ATOM 2815 O O . GLU D 1 61 ? -1.926 20.342 -14.746 1.00 38.57 60 GLU D O 1
ATOM 2821 N N . LEU D 1 62 ? -2.035 19.866 -16.957 1.00 35.42 61 LEU D N 1
ATOM 2822 C CA . LEU D 1 62 ? -2.646 21.108 -17.375 1.00 33.71 61 LEU D CA 1
ATOM 2823 C C . LEU D 1 62 ? -4.000 20.762 -17.895 1.00 32.45 61 LEU D C 1
ATOM 2824 O O . LEU D 1 62 ? -4.159 19.820 -18.682 1.00 34.62 61 LEU D O 1
ATOM 2829 N N . LEU D 1 63 ? -4.988 21.496 -17.405 1.00 30.33 62 LEU D N 1
ATOM 2830 C CA . LEU D 1 63 ? -6.309 21.439 -17.985 1.00 33.04 62 LEU D CA 1
ATOM 2831 C C . LEU D 1 63 ? -6.355 22.534 -19.025 1.00 33.92 62 LEU D C 1
ATOM 2832 O O . LEU D 1 63 ? -6.213 23.732 -18.662 1.00 37.36 62 LEU D O 1
ATOM 2837 N N . ILE D 1 64 ? -6.598 22.158 -20.297 1.00 36.28 63 ILE D N 1
ATOM 2838 C CA . ILE D 1 64 ? -6.580 23.137 -21.393 1.00 40.90 63 ILE D CA 1
ATOM 2839 C C . ILE D 1 64 ? -7.891 23.130 -22.195 1.00 45.56 63 ILE D C 1
ATOM 2840 O O . ILE D 1 64 ? -8.609 22.100 -22.245 1.00 42.08 63 ILE D O 1
ATOM 2845 N N . ALA D 1 65 ? -8.182 24.268 -22.836 1.00 41.12 64 ALA D N 1
ATOM 2846 C CA . ALA D 1 65 ? -9.404 24.410 -23.631 1.00 47.34 64 ALA D CA 1
ATOM 2847 C C . ALA D 1 65 ? -9.115 25.103 -24.960 1.00 46.63 64 ALA D C 1
ATOM 2848 O O . ALA D 1 65 ? -8.221 25.955 -25.017 1.00 40.31 64 ALA D O 1
ATOM 2850 N N . PRO D 1 66 ? -9.924 24.792 -26.009 1.00 45.90 65 PRO D N 1
ATOM 2851 C CA . PRO D 1 66 ? -9.743 25.476 -27.301 1.00 46.35 65 PRO D CA 1
ATOM 2852 C C . PRO D 1 66 ? -10.162 26.914 -27.200 1.00 42.50 65 PRO D C 1
ATOM 2853 O O . PRO D 1 66 ? -10.968 27.243 -26.341 1.00 51.01 65 PRO D O 1
ATOM 2857 N N . THR D 1 67 ? -9.581 27.765 -28.007 1.00 39.24 66 THR D N 1
ATOM 2858 C CA . THR D 1 67 ? -9.999 29.142 -28.133 1.00 37.20 66 THR D CA 1
ATOM 2859 C C . THR D 1 67 ? -10.431 29.361 -29.546 1.00 35.18 66 THR D C 1
ATOM 2860 O O . THR D 1 67 ? -10.404 28.468 -30.338 1.00 37.54 66 THR D O 1
ATOM 2864 N N . SER D 1 68 ? -10.801 30.576 -29.875 1.00 36.29 67 SER D N 1
ATOM 2865 C CA . SER D 1 68 ? -11.126 30.846 -31.245 1.00 40.70 67 SER D CA 1
ATOM 2866 C C . SER D 1 68 ? -9.987 31.486 -32.017 1.00 41.65 67 SER D C 1
ATOM 2867 O O . SER D 1 68 ? -10.138 31.876 -33.135 1.00 36.74 67 SER D O 1
ATOM 2870 N N . CYS D 1 69 ? -8.839 31.557 -31.368 1.00 46.63 68 CYS D N 1
ATOM 2871 C CA . CYS D 1 69 ? -7.617 32.063 -31.944 1.00 49.73 68 CYS D CA 1
ATOM 2872 C C . CYS D 1 69 ? -7.020 31.020 -32.892 1.00 48.40 68 CYS D C 1
ATOM 2873 O O . CYS D 1 69 ? -6.669 29.949 -32.492 1.00 51.89 68 CYS D O 1
ATOM 2876 N N . ARG D 1 70 ? -6.945 31.350 -34.163 1.00 48.65 69 ARG D N 1
ATOM 2877 C CA . ARG D 1 70 ? -6.429 30.440 -35.132 1.00 51.62 69 ARG D CA 1
ATOM 2878 C C . ARG D 1 70 ? -4.954 30.505 -35.093 1.00 44.12 69 ARG D C 1
ATOM 2879 O O . ARG D 1 70 ? -4.410 31.545 -34.938 1.00 46.01 69 ARG D O 1
ATOM 2887 N N . LYS D 1 71 ? -4.309 29.363 -35.200 1.00 45.47 70 LYS D N 1
ATOM 2888 C CA . LYS D 1 71 ? -2.856 29.293 -35.280 1.00 47.82 70 LYS D CA 1
ATOM 2889 C C . LYS D 1 71 ? -2.356 29.931 -36.566 1.00 52.10 70 LYS D C 1
ATOM 2890 O O . LYS D 1 71 ? -1.274 30.432 -36.630 1.00 57.53 70 LYS D O 1
ATOM 2896 N N . ASN D 1 72 ? -3.189 29.920 -37.582 1.00 61.36 71 ASN D N 1
ATOM 2897 C CA . ASN D 1 72 ? -2.869 30.514 -38.860 1.00 68.68 71 ASN D CA 1
ATOM 2898 C C . ASN D 1 72 ? -3.045 31.994 -38.909 1.00 63.15 71 ASN D C 1
ATOM 2899 O O . ASN D 1 72 ? -3.423 32.521 -39.905 1.00 72.42 71 ASN D O 1
ATOM 2904 N N . GLU D 1 73 ? -2.754 32.660 -37.826 1.00 62.74 72 GLU D N 1
ATOM 2905 C CA . GLU D 1 73 ? -3.133 34.036 -37.674 1.00 65.27 72 GLU D CA 1
ATOM 2906 C C . GLU D 1 73 ? -2.199 34.780 -36.769 1.00 64.84 72 GLU D C 1
ATOM 2907 O O . GLU D 1 73 ? -1.075 34.439 -36.609 1.00 73.18 72 GLU D O 1
ATOM 2913 N N . THR D 1 74 ? -2.720 35.825 -36.180 1.00 74.28 73 THR D N 1
ATOM 2914 C CA . THR D 1 74 ? -2.002 36.656 -35.254 1.00 78.04 73 THR D CA 1
ATOM 2915 C C . THR D 1 74 ? -3.096 37.444 -34.545 1.00 84.02 73 THR D C 1
ATOM 2916 O O . THR D 1 74 ? -3.675 38.353 -35.096 1.00 83.95 73 THR D O 1
ATOM 2920 N N . SER D 1 75 ? -3.395 37.049 -33.324 1.00 81.14 74 SER D N 1
ATOM 2921 C CA . SER D 1 75 ? -4.575 37.501 -32.624 1.00 77.02 74 SER D CA 1
ATOM 2922 C C . SER D 1 75 ? -4.357 38.861 -32.037 1.00 75.68 74 SER D C 1
ATOM 2923 O O . SER D 1 75 ? -3.266 39.144 -31.630 1.00 79.86 74 SER D O 1
ATOM 2926 N N . ALA D 1 76 ? -5.385 39.707 -32.013 1.00 75.88 75 ALA D N 1
ATOM 2927 C CA . ALA D 1 76 ? -5.274 41.040 -31.388 1.00 71.43 75 ALA D CA 1
ATOM 2928 C C . ALA D 1 76 ? -4.983 41.027 -29.847 1.00 70.39 75 ALA D C 1
ATOM 2929 O O . ALA D 1 76 ? -4.756 42.093 -29.256 1.00 59.35 75 ALA D O 1
ATOM 2931 N N . GLY D 1 77 ? -4.969 39.842 -29.211 1.00 61.84 76 GLY D N 1
ATOM 2932 C CA . GLY D 1 77 ? -4.559 39.752 -27.796 1.00 69.33 76 GLY D CA 1
ATOM 2933 C C . GLY D 1 77 ? -4.599 38.412 -27.079 1.00 73.99 76 GLY D C 1
ATOM 2934 O O . GLY D 1 77 ? -4.068 37.407 -27.569 1.00 76.70 76 GLY D O 1
ATOM 2935 N N . ASN D 1 78 ? -5.199 38.427 -25.887 1.00 73.33 77 ASN D N 1
ATOM 2936 C CA . ASN D 1 78 ? -5.496 37.233 -25.117 1.00 63.66 77 ASN D CA 1
ATOM 2937 C C . ASN D 1 78 ? -6.358 36.293 -25.918 1.00 62.65 77 ASN D C 1
ATOM 2938 O O . ASN D 1 78 ? -7.234 36.734 -26.681 1.00 60.18 77 ASN D O 1
ATOM 2943 N N . CYS D 1 79 ? -6.154 35.003 -25.717 1.00 49.28 78 CYS D N 1
ATOM 2944 C CA . CYS D 1 79 ? -6.987 34.051 -26.399 1.00 51.18 78 CYS D CA 1
ATOM 2945 C C . CYS D 1 79 ? -7.857 33.320 -25.416 1.00 53.02 78 CYS D C 1
ATOM 2946 O O . CYS D 1 79 ? -7.361 32.496 -24.651 1.00 51.92 78 CYS D O 1
ATOM 2949 N N . GLU D 1 80 ? -9.160 33.612 -25.437 1.00 54.77 79 GLU D N 1
ATOM 2950 C CA . GLU D 1 80 ? -10.088 33.108 -24.385 1.00 54.64 79 GLU D CA 1
ATOM 2951 C C . GLU D 1 80 ? -10.743 31.756 -24.645 1.00 49.60 79 GLU D C 1
ATOM 2952 O O . GLU D 1 80 ? -11.265 31.507 -25.727 1.00 48.50 79 GLU D O 1
ATOM 2958 N N . ALA D 1 81 ? -10.747 30.903 -23.618 1.00 51.56 80 ALA D N 1
ATOM 2959 C CA . ALA D 1 81 ? -11.393 29.594 -23.691 1.00 49.53 80 ALA D CA 1
ATOM 2960 C C . ALA D 1 81 ? -12.838 29.781 -24.126 1.00 51.85 80 ALA D C 1
ATOM 2961 O O . ALA D 1 81 ? -13.481 30.777 -23.799 1.00 49.92 80 ALA D O 1
ATOM 2963 N N . VAL D 1 82 ? -13.333 28.841 -24.907 1.00 54.91 81 VAL D N 1
ATOM 2964 C CA . VAL D 1 82 ? -14.684 28.978 -25.439 1.00 59.03 81 VAL D CA 1
ATOM 2965 C C . VAL D 1 82 ? -15.492 27.781 -24.895 1.00 64.44 81 VAL D C 1
ATOM 2966 O O . VAL D 1 82 ? -14.909 26.724 -24.646 1.00 63.88 81 VAL D O 1
ATOM 2970 N N . SER D 1 83 ? -16.797 27.974 -24.662 1.00 71.06 82 SER D N 1
ATOM 2971 C CA . SER D 1 83 ? -17.756 26.933 -24.165 1.00 71.66 82 SER D CA 1
ATOM 2972 C C . SER D 1 83 ? -17.571 25.470 -24.601 1.00 72.31 82 SER D C 1
ATOM 2973 O O . SER D 1 83 ? -17.628 24.568 -23.766 1.00 68.88 82 SER D O 1
ATOM 2976 N N . ASN D 1 84 ? -17.429 25.242 -25.904 1.00 76.68 83 ASN D N 1
ATOM 2977 C CA . ASN D 1 84 ? -16.976 23.968 -26.464 1.00 75.85 83 ASN D CA 1
ATOM 2978 C C . ASN D 1 84 ? -15.635 24.256 -27.193 1.00 84.87 83 ASN D C 1
ATOM 2979 O O . ASN D 1 84 ? -15.223 25.413 -27.217 1.00 89.29 83 ASN D O 1
ATOM 2984 N N . GLY D 1 85 ? -14.904 23.276 -27.745 1.00 80.20 84 GLY D N 1
ATOM 2985 C CA . GLY D 1 85 ? -15.128 21.845 -27.618 1.00 78.09 84 GLY D CA 1
ATOM 2986 C C . GLY D 1 85 ? -14.563 21.242 -26.339 1.00 70.36 84 GLY D C 1
ATOM 2987 O O . GLY D 1 85 ? -14.600 21.838 -25.250 1.00 55.05 84 GLY D O 1
ATOM 2988 N N . THR D 1 86 ? -14.046 20.033 -26.479 1.00 70.02 85 THR D N 1
ATOM 2989 C CA . THR D 1 86 ? -13.569 19.307 -25.340 1.00 64.24 85 THR D CA 1
ATOM 2990 C C . THR D 1 86 ? -12.345 19.978 -24.781 1.00 61.14 85 THR D C 1
ATOM 2991 O O . THR D 1 86 ? -11.450 20.419 -25.494 1.00 61.83 85 THR D O 1
ATOM 2995 N N . LYS D 1 87 ? -12.363 20.095 -23.473 1.00 57.43 86 LYS D N 1
ATOM 2996 C CA . LYS D 1 87 ? -11.189 20.371 -22.717 1.00 50.64 86 LYS D CA 1
ATOM 2997 C C . LYS D 1 87 ? -10.297 19.134 -22.746 1.00 50.92 86 LYS D C 1
ATOM 2998 O O . LYS D 1 87 ? -10.781 18.002 -22.886 1.00 49.84 86 LYS D O 1
ATOM 3004 N N . GLN D 1 88 ? -8.988 19.345 -22.651 1.00 46.90 87 GLN D N 1
ATOM 3005 C CA . GLN D 1 88 ? -8.080 18.213 -22.458 1.00 47.00 87 GLN D CA 1
ATOM 3006 C C . GLN D 1 88 ? -7.250 18.368 -21.219 1.00 43.31 87 GLN D C 1
ATOM 3007 O O . GLN D 1 88 ? -7.150 19.458 -20.666 1.00 44.21 87 GLN D O 1
ATOM 3013 N N . ILE D 1 89 ? -6.693 17.246 -20.782 1.00 45.94 88 ILE D N 1
ATOM 3014 C CA . ILE D 1 89 ? -5.687 17.179 -19.739 1.00 46.96 88 ILE D CA 1
ATOM 3015 C C . ILE D 1 89 ? -4.416 16.612 -20.356 1.00 44.62 88 ILE D C 1
ATOM 3016 O O . ILE D 1 89 ? -4.374 15.482 -20.920 1.00 42.58 88 ILE D O 1
ATOM 3021 N N . CYS D 1 90 ? -3.387 17.432 -20.243 1.00 42.83 89 CYS D N 1
ATOM 3022 C CA . CYS D 1 90 ? -2.082 17.111 -20.789 1.00 44.05 89 CYS D CA 1
ATOM 3023 C C . CYS D 1 90 ? -1.112 16.959 -19.643 1.00 45.37 89 CYS D C 1
ATOM 3024 O O . CYS D 1 90 ? -1.049 17.832 -18.766 1.00 40.65 89 CYS D O 1
ATOM 3027 N N . THR D 1 91 ? -0.449 15.800 -19.618 1.00 40.48 90 THR D N 1
ATOM 3028 C CA . THR D 1 91 ? 0.719 15.552 -18.789 1.00 43.37 90 THR D CA 1
ATOM 3029 C C . THR D 1 91 ? 1.993 16.006 -19.568 1.00 42.22 90 THR D C 1
ATOM 3030 O O . THR D 1 91 ? 2.262 15.593 -20.712 1.00 40.42 90 THR D O 1
ATOM 3034 N N . VAL D 1 92 ? 2.729 16.906 -18.935 1.00 41.36 91 VAL D N 1
ATOM 3035 C CA . VAL D 1 92 ? 3.910 17.517 -19.472 1.00 40.58 91 VAL D CA 1
ATOM 3036 C C . VAL D 1 92 ? 5.053 17.341 -18.471 1.00 45.71 91 VAL D C 1
ATOM 3037 O O . VAL D 1 92 ? 4.874 17.593 -17.273 1.00 42.49 91 VAL D O 1
ATOM 3041 N N . ALA D 1 93 ? 6.206 16.889 -18.973 1.00 40.63 92 ALA D N 1
ATOM 3042 C CA . ALA D 1 93 ? 7.413 16.780 -18.189 1.00 37.13 92 ALA D CA 1
ATOM 3043 C C . ALA D 1 93 ? 8.399 17.856 -18.665 1.00 42.55 92 ALA D C 1
ATOM 3044 O O . ALA D 1 93 ? 8.663 18.024 -19.874 1.00 44.32 92 ALA D O 1
ATOM 3046 N N . ILE D 1 94 ? 8.897 18.632 -17.714 1.00 35.62 93 ILE D N 1
ATOM 3047 C CA . ILE D 1 94 ? 9.978 19.512 -18.010 1.00 38.04 93 ILE D CA 1
ATOM 3048 C C . ILE D 1 94 ? 11.262 19.205 -17.224 1.00 45.83 93 ILE D C 1
ATOM 3049 O O . ILE D 1 94 ? 11.253 19.098 -15.983 1.00 47.24 93 ILE D O 1
ATOM 3054 N N . TRP D 1 95 ? 12.358 19.064 -17.984 1.00 43.01 94 TRP D N 1
ATOM 3055 C CA . TRP D 1 95 ? 13.645 18.589 -17.496 1.00 40.87 94 TRP D CA 1
ATOM 3056 C C . TRP D 1 95 ? 14.720 19.623 -17.634 1.00 39.27 94 TRP D C 1
ATOM 3057 O O . TRP D 1 95 ? 15.027 20.092 -18.759 1.00 36.05 94 TRP D O 1
ATOM 3068 N N . GLU D 1 96 ? 15.279 20.031 -16.491 1.00 36.01 95 GLU D N 1
ATOM 3069 C CA . GLU D 1 96 ? 16.302 21.095 -16.471 1.00 39.60 95 GLU D CA 1
ATOM 3070 C C . GLU D 1 96 ? 17.659 20.661 -15.964 1.00 38.38 95 GLU D C 1
ATOM 3071 O O . GLU D 1 96 ? 17.787 20.031 -14.915 1.00 40.89 95 GLU D O 1
ATOM 3077 N N . LYS D 1 97 ? 18.674 20.965 -16.755 1.00 42.22 96 LYS D N 1
ATOM 3078 C CA . LYS D 1 97 ? 20.059 20.668 -16.382 1.00 39.49 96 LYS D CA 1
ATOM 3079 C C . LYS D 1 97 ? 20.861 21.935 -16.615 1.00 36.38 96 LYS D C 1
ATOM 3080 O O . LYS D 1 97 ? 21.409 22.100 -17.692 1.00 41.97 96 LYS D O 1
ATOM 3086 N N . PRO D 1 98 ? 20.929 22.850 -15.603 1.00 40.72 97 PRO D N 1
ATOM 3087 C CA . PRO D 1 98 ? 21.485 24.199 -15.809 1.00 37.13 97 PRO D CA 1
ATOM 3088 C C . PRO D 1 98 ? 23.015 24.239 -16.062 1.00 40.71 97 PRO D C 1
ATOM 3089 O O . PRO D 1 98 ? 23.554 25.298 -16.417 1.00 42.57 97 PRO D O 1
ATOM 3093 N N . TRP D 1 99 ? 23.698 23.118 -15.862 1.00 43.76 98 TRP D N 1
ATOM 3094 C CA . TRP D 1 99 ? 25.110 22.998 -16.235 1.00 47.33 98 TRP D CA 1
ATOM 3095 C C . TRP D 1 99 ? 25.308 22.642 -17.700 1.00 47.52 98 TRP D C 1
ATOM 3096 O O . TRP D 1 99 ? 26.435 22.773 -18.221 1.00 50.58 98 TRP D O 1
ATOM 3107 N N . GLU D 1 100 ? 24.264 22.099 -18.348 1.00 48.45 99 GLU D N 1
ATOM 3108 C CA . GLU D 1 100 ? 24.278 21.900 -19.813 1.00 46.71 99 GLU D CA 1
ATOM 3109 C C . GLU D 1 100 ? 23.521 23.028 -20.499 1.00 47.14 99 GLU D C 1
ATOM 3110 O O . GLU D 1 100 ? 23.330 23.011 -21.739 1.00 45.21 99 GLU D O 1
ATOM 3116 N N . ASN D 1 101 ? 23.111 24.006 -19.680 1.00 46.34 100 ASN D N 1
ATOM 3117 C CA . ASN D 1 101 ? 22.218 25.064 -20.084 1.00 47.88 100 ASN D CA 1
ATOM 3118 C C . ASN D 1 101 ? 20.983 24.478 -20.776 1.00 48.09 100 ASN D C 1
ATOM 3119 O O . ASN D 1 101 ? 20.498 25.028 -21.757 1.00 48.47 100 ASN D O 1
ATOM 3124 N N . PHE D 1 102 ? 20.512 23.339 -20.260 1.00 43.93 101 PHE D N 1
ATOM 3125 C CA . PHE D 1 102 ? 19.543 22.495 -20.916 1.00 39.09 101 PHE D CA 1
ATOM 3126 C C . PHE D 1 102 ? 18.120 22.617 -20.272 1.00 42.36 101 PHE D C 1
ATOM 3127 O O . PHE D 1 102 ? 17.925 22.522 -19.024 1.00 38.87 101 PHE D O 1
ATOM 3135 N N . GLU D 1 103 ? 17.115 22.864 -21.103 1.00 39.96 102 GLU D N 1
ATOM 3136 C CA . GLU D 1 103 ? 15.733 22.769 -20.638 1.00 37.47 102 GLU D CA 1
ATOM 3137 C C . GLU D 1 103 ? 14.930 22.118 -21.723 1.00 38.58 102 GLU D C 1
ATOM 3138 O O . GLU D 1 103 ? 14.767 22.686 -22.787 1.00 41.22 102 GLU D O 1
ATOM 3144 N N . GLU D 1 104 ? 14.473 20.899 -21.453 1.00 34.95 103 GLU D N 1
ATOM 3145 C CA . GLU D 1 104 ? 13.730 20.099 -22.392 1.00 37.04 103 GLU D CA 1
ATOM 3146 C C . GLU D 1 104 ? 12.265 19.862 -21.907 1.00 39.46 103 GLU D C 1
ATOM 3147 O O . GLU D 1 104 ? 12.027 19.277 -20.813 1.00 33.01 103 GLU D O 1
ATOM 3153 N N . ILE D 1 105 ? 11.299 20.287 -22.732 1.00 37.78 104 ILE D N 1
ATOM 3154 C CA . ILE D 1 105 ? 9.844 20.148 -22.403 1.00 41.30 104 ILE D CA 1
ATOM 3155 C C . ILE D 1 105 ? 9.261 19.009 -23.249 1.00 45.55 104 ILE D C 1
ATOM 3156 O O . ILE D 1 105 ? 9.281 19.071 -24.466 1.00 44.89 104 ILE D O 1
ATOM 3161 N N . THR D 1 106 ? 8.794 17.952 -22.583 1.00 45.77 105 THR D N 1
ATOM 3162 C CA . THR D 1 106 ? 8.182 16.792 -23.227 1.00 46.84 105 THR D CA 1
ATOM 3163 C C . THR D 1 106 ? 6.666 16.753 -22.961 1.00 46.74 105 THR D C 1
ATOM 3164 O O . THR D 1 106 ? 6.245 16.614 -21.802 1.00 43.00 105 THR D O 1
ATOM 3168 N N . ILE D 1 107 ? 5.844 16.857 -24.010 1.00 45.98 106 ILE D N 1
ATOM 3169 C CA . ILE D 1 107 ? 4.401 16.623 -23.841 1.00 44.38 106 ILE D CA 1
ATOM 3170 C C . ILE D 1 107 ? 4.196 15.132 -23.854 1.00 46.77 106 ILE D C 1
ATOM 3171 O O . ILE D 1 107 ? 4.427 14.510 -24.868 1.00 53.39 106 ILE D O 1
ATOM 3176 N N . LYS D 1 108 ? 3.739 14.579 -22.745 1.00 45.33 107 LYS D N 1
ATOM 3177 C CA . LYS D 1 108 ? 3.768 13.153 -22.506 1.00 45.55 107 LYS D CA 1
ATOM 3178 C C . LYS D 1 108 ? 2.522 12.503 -23.082 1.00 47.17 107 LYS D C 1
ATOM 3179 O O . LYS D 1 108 ? 2.564 11.418 -23.674 1.00 56.98 107 LYS D O 1
ATOM 3185 N N . GLU D 1 109 ? 1.393 13.167 -22.907 1.00 52.49 108 GLU D N 1
ATOM 3186 C CA . GLU D 1 109 ? 0.105 12.721 -23.434 1.00 47.87 108 GLU D CA 1
ATOM 3187 C C . GLU D 1 109 ? -0.842 13.868 -23.187 1.00 45.51 108 GLU D C 1
ATOM 3188 O O . GLU D 1 109 ? -0.676 14.576 -22.199 1.00 40.24 108 GLU D O 1
ATOM 3194 N N . CYS D 1 110 ? -1.771 14.082 -24.119 1.00 45.34 109 CYS D N 1
ATOM 3195 C CA . CYS D 1 110 ? -3.048 14.789 -23.892 1.00 52.12 109 CYS D CA 1
ATOM 3196 C C . CYS D 1 110 ? -4.275 13.834 -24.086 1.00 53.01 109 CYS D C 1
ATOM 3197 O O . CYS D 1 110 ? -4.238 12.904 -24.885 1.00 54.99 109 CYS D O 1
ATOM 3200 N N . LYS D 1 111 ? -5.352 14.060 -23.357 1.00 50.94 110 LYS D N 1
ATOM 3201 C CA . LYS D 1 111 ? -6.518 13.222 -23.530 1.00 56.25 110 LYS D CA 1
ATOM 3202 C C . LYS D 1 111 ? -7.728 14.047 -23.145 1.00 63.28 110 LYS D C 1
ATOM 3203 O O . LYS D 1 111 ? -7.598 15.016 -22.356 1.00 55.87 110 LYS D O 1
ATOM 3209 N N . SER D 1 112 ? -8.893 13.637 -23.672 1.00 63.92 111 SER D N 1
ATOM 3210 C CA . SER D 1 112 ? -10.184 14.284 -23.389 1.00 62.97 111 SER D CA 1
ATOM 3211 C C . SER D 1 112 ? -10.487 14.239 -21.927 1.00 61.75 111 SER D C 1
ATOM 3212 O O . SER D 1 112 ? -10.341 13.217 -21.273 1.00 70.81 111 SER D O 1
ATOM 3215 N N . ALA D 1 113 ? -10.858 15.391 -21.414 1.00 64.37 112 ALA D N 1
ATOM 3216 C CA . ALA D 1 113 ? -11.356 15.512 -20.079 1.00 71.67 112 ALA D CA 1
ATOM 3217 C C . ALA D 1 113 ? -12.825 15.926 -20.209 1.00 79.55 112 ALA D C 1
ATOM 3218 O O . ALA D 1 113 ? -13.304 16.237 -21.332 1.00 70.52 112 ALA D O 1
#

Nearest PDB structures (foldseek):
  4it7-assembly4_D  TM=1.008E+00  e=1.645E-17  Ascaris lumbricoides
  3gax-assembly1_A  TM=8.659E-01  e=2.420E-07  Homo sapiens
  6roa-assembly2_B  TM=8.731E-01  e=2.694E-07  Homo sapiens
  8v57-assembly1_D  TM=8.635E-01  e=3.338E-07  Mus musculus
  6uio-assembly1_D  TM=8.709E-01  e=2.177E-06  Mus musculus

CATH classification: 3.10.450.10

InterPro domains:
  IPR000010 Cystatin domain [PF00031] (26-118)
  IPR000010 Cystatin domain [SM00043] (23-130)
  IPR000010 Cystatin domain [cd00042] (26-129)
  IPR046350 Cystatin superfamily [SSF54403] (25-130)

Sequence (428 aa):
GGFSTKDVNDPKIQALAGKALQRINAASNDLFQQTIVKVISAKTQVVAGTNTVLELLIAPTSCRKNETSAGNCEAVSNGTKQICTVAIWEKPWENFEEITIKECKSAGGFSTKDVNDPKIQALAGKALQRINAASNDLFQQTIVKVISAKTQVVAGTNTVLELLIAPTSCRKNETSAGNCEAVSNGTKQICTVAIWEKPWENFEEITIKECKSAGGFSTKDVNDPKIQALAGKALQRINAASNDLFQQTIVKVISAKTQVVAGTNTVLELLIAPTSCRKNETSAGNCEAVSNGTKQICTVAIWEKPWENFEEITIKECKSAGGFSTKDVNDPKIQALAGKALQRINAASNDLFQQTIVKVISAKTQVVAGTNTVLELLIAPTSCRKNETSAGNCEAVSNGTKQICTVAIWEKPWENFEEITIKECKSA

B-factor: mean 49.11, std 13.02, range [23.02, 101.86]

Foldseek 3Di:
DDKDWDDQPPPVNVVVVVVLQVVCQVPPPDQFRKAFPGFPTWIWDCPPAIKIKTKTKIATFRHGPPDDDPDDTDHDPPTQIKIWIKIWGDDVVVPDIDIDTDDIDTD/DDKDWDDQPPPVNVVVVVVLQVVCQVPDPDQFRKAFPGFPTWIWDCPAAIKIKTKTWIATFRHGPVDDDPDDTDHDPDDQIKIWIKIWGDDVVVPDIDIDGPDIDGD/DDKDWDDQPPPVNVVVVVVLQVVCQVPDPDQFRKAFPGFPTWIWDCPPAIKIKTKTWIATFRHGPVDDDPDDTDHDPDDFIKIWIKIWGDDVVVPDIDIDGPDIDGD/DDKDWDDQPPPVNVVVVVVLQVVCQVPPPDQFRKDFPGWPTWIWDCPPAIKIKTKTWIATFRHGPPDDDPDDTDHDPDDFIKIWIKIWGDDVVVPDIDIDGPDIDTD

Radius of gyration: 28.76 Å; Cα contacts (8 Å, |Δi|>4): 933; chains: 4; bounding box: 70×82×80 Å

Secondary structure (DSSP, 8-state):
---EE--TT-HHHHHHHHHHHHHHHHH-S-SEEEEEEEEEEEEEE-SSSEEEEEEEEEEEEEEETTS--SS-----TT---EEEEEEEEEETTTTEEEEEEEEEEE-/---EE--TT-HHHHHHHHHHHHHHHHH-S-SEEEEEEEEEEEEEE-SSSEEEEEEEEEEEEEEETTS--SS-----TTS--EEEEEEEEEETTTTEEEEEEEEEEE-/---EE--TT-HHHHHHHHHHHHHHHHH-S-SEEEEEEEEEEEEEE-SSSEEEEEEEEEEEEEEETTS--SS---B-SSS--EEEEEEEEEETTTTEEEEEEEEEEE-/---EE--TT-HHHHHHHHHHHHHHHHH-S-SEEEEEEEEEEEEEE-SSSEEEEEEEEEEEEEEETTS--SS---B-S-S--EEEEEEEEEETTTTEEEEEEEEEEE-